Protein AF-A0A816ENM6-F1 (afdb_monomer_lite)

Radius of gyration: 33.36 Å; chains: 1; bounding box: 90×74×80 Å

Organism: NCBI:txid392033

Structure (mmCIF, N/CA/C/O backbone):
data_AF-A0A816ENM6-F1
#
_entry.id   AF-A0A816ENM6-F1
#
loop_
_atom_site.group_PDB
_atom_site.id
_atom_site.type_symbol
_atom_site.label_atom_id
_atom_site.label_alt_id
_atom_site.label_comp_id
_atom_site.label_asym_id
_atom_site.label_entity_id
_atom_site.label_seq_id
_atom_site.pdbx_PDB_ins_code
_atom_site.Cartn_x
_atom_site.Cartn_y
_atom_site.Cartn_z
_atom_site.occupancy
_atom_site.B_iso_or_equiv
_atom_site.auth_seq_id
_atom_site.auth_comp_id
_atom_site.auth_asym_id
_atom_site.auth_atom_id
_atom_site.pdbx_PDB_model_num
ATOM 1 N N . MET A 1 1 ? -3.031 27.375 -3.767 1.00 39.56 1 MET A N 1
ATOM 2 C CA . MET A 1 1 ? -3.177 25.957 -3.351 1.00 39.56 1 MET A CA 1
ATOM 3 C C . MET A 1 1 ? -2.360 25.736 -2.094 1.00 39.56 1 MET A C 1
ATOM 5 O O . MET A 1 1 ? -1.148 25.916 -2.137 1.00 39.56 1 MET A O 1
ATOM 9 N N . ILE A 1 2 ? -3.011 25.360 -0.994 1.00 35.03 2 ILE A N 1
ATOM 10 C CA . ILE A 1 2 ? -2.332 24.943 0.237 1.00 35.03 2 ILE A CA 1
ATOM 11 C C . ILE A 1 2 ? -2.561 23.439 0.374 1.00 35.03 2 ILE A C 1
ATOM 13 O O . ILE A 1 2 ? -3.698 23.006 0.525 1.00 35.03 2 ILE A O 1
ATOM 17 N N . LEU A 1 3 ? -1.487 22.655 0.277 1.00 33.06 3 LEU A N 1
ATOM 18 C CA . LEU A 1 3 ? -1.502 21.239 0.637 1.00 33.06 3 LEU A CA 1
ATOM 19 C C . LEU A 1 3 ? -1.212 21.149 2.131 1.00 33.06 3 LEU A C 1
ATOM 21 O O . LEU A 1 3 ? -0.095 21.438 2.564 1.00 33.06 3 LEU A O 1
ATOM 25 N N . ARG A 1 4 ? -2.219 20.776 2.919 1.00 34.31 4 ARG A N 1
ATOM 26 C CA . ARG A 1 4 ? -2.027 20.456 4.333 1.00 34.31 4 ARG A CA 1
ATOM 27 C C . ARG A 1 4 ? -1.819 18.952 4.465 1.00 34.31 4 ARG A C 1
ATOM 29 O O . ARG A 1 4 ? -2.680 18.181 4.049 1.00 34.31 4 ARG A O 1
ATOM 36 N N . VAL A 1 5 ? -0.671 18.568 5.020 1.00 38.56 5 VAL A N 1
ATOM 37 C CA . VAL A 1 5 ? -0.322 17.177 5.328 1.00 38.56 5 VAL A CA 1
ATOM 38 C C . VAL A 1 5 ? -0.341 17.022 6.842 1.00 38.56 5 VAL A C 1
ATOM 40 O O . VAL A 1 5 ? 0.520 17.576 7.524 1.00 38.56 5 VAL A O 1
ATOM 43 N N . ASP A 1 6 ? -1.317 16.285 7.360 1.00 39.19 6 ASP A N 1
ATOM 44 C CA . ASP A 1 6 ? -1.384 15.941 8.779 1.00 39.19 6 ASP A CA 1
ATOM 45 C C . ASP A 1 6 ? -0.839 14.508 8.953 1.00 39.19 6 ASP A C 1
ATOM 47 O O . ASP A 1 6 ? -1.405 13.544 8.429 1.00 39.19 6 ASP A O 1
ATOM 51 N N . ALA A 1 7 ? 0.295 14.365 9.650 1.00 34.03 7 ALA A N 1
ATOM 52 C CA . ALA A 1 7 ? 0.902 13.076 9.990 1.00 34.03 7 ALA A CA 1
ATOM 53 C C . ALA A 1 7 ? 0.724 12.809 11.491 1.00 34.03 7 ALA A C 1
ATOM 55 O O . ALA A 1 7 ? 1.190 13.587 12.324 1.00 34.03 7 ALA A O 1
ATOM 56 N N . PHE A 1 8 ? 0.059 11.708 11.844 1.00 36.84 8 PHE A N 1
ATOM 57 C CA . PHE A 1 8 ? -0.201 11.348 13.238 1.00 36.84 8 PHE A CA 1
ATOM 58 C C . PHE A 1 8 ? 0.775 10.249 13.698 1.00 36.84 8 PHE A C 1
ATOM 60 O O . PHE A 1 8 ? 0.787 9.145 13.159 1.00 36.84 8 PHE A O 1
ATOM 67 N N . HIS A 1 9 ? 1.566 10.564 14.731 1.00 33.75 9 HIS A N 1
ATOM 68 C CA . HIS A 1 9 ? 2.563 9.725 15.421 1.00 33.75 9 HIS A CA 1
ATOM 69 C C . HIS A 1 9 ? 3.878 9.390 14.684 1.00 33.75 9 HIS A C 1
ATOM 71 O O . HIS A 1 9 ? 3.943 8.557 13.781 1.00 33.75 9 HIS A O 1
ATOM 77 N N . GLU A 1 10 ? 4.972 9.960 15.202 1.00 28.53 10 GLU A N 1
ATOM 78 C CA . GLU A 1 10 ? 6.355 9.723 14.783 1.00 28.53 10 GLU A CA 1
ATOM 79 C C . GLU A 1 10 ? 6.860 8.327 15.179 1.00 28.53 10 GLU A C 1
ATOM 81 O O . GLU A 1 10 ? 6.964 7.978 16.357 1.00 28.53 10 GLU A O 1
ATOM 86 N N . SER A 1 11 ? 7.220 7.510 14.187 1.00 24.97 11 SER A N 1
ATOM 87 C CA . SER A 1 11 ? 8.153 6.384 14.349 1.00 24.97 11 SER A CA 1
ATOM 88 C C . SER A 1 11 ? 8.780 6.023 12.994 1.00 24.97 11 SER A C 1
ATOM 90 O O . SER A 1 11 ? 8.502 4.964 12.438 1.00 24.97 11 SER A O 1
ATOM 92 N N . TYR A 1 12 ? 9.621 6.888 12.419 1.00 32.22 12 TYR A N 1
ATOM 93 C CA . TYR A 1 12 ? 10.371 6.523 11.211 1.00 32.22 12 TYR A CA 1
ATOM 94 C C . TYR A 1 12 ? 11.546 5.614 11.599 1.00 32.22 12 TYR A C 1
ATOM 96 O O . TYR A 1 12 ? 12.524 6.070 12.188 1.00 32.22 12 TYR A O 1
ATOM 104 N N . ARG A 1 13 ? 11.471 4.315 11.290 1.00 23.89 13 ARG A N 1
ATOM 105 C CA . ARG A 1 13 ? 12.637 3.417 11.347 1.00 23.89 13 ARG A CA 1
ATOM 106 C C . ARG A 1 13 ? 13.222 3.268 9.946 1.00 23.89 13 ARG A C 1
ATOM 108 O O . ARG A 1 13 ? 12.792 2.400 9.196 1.00 23.89 13 ARG A O 1
ATOM 115 N N . LEU A 1 14 ? 14.224 4.085 9.613 1.00 22.86 14 LEU A N 1
ATOM 116 C CA . LEU A 1 14 ? 15.148 3.773 8.520 1.00 22.86 14 LEU A CA 1
ATOM 117 C C . LEU A 1 14 ? 16.134 2.706 9.009 1.00 22.86 14 LEU A C 1
ATOM 119 O O . LEU A 1 14 ? 17.060 2.994 9.765 1.00 22.86 14 LEU A O 1
ATOM 123 N N . LEU A 1 15 ? 15.913 1.459 8.600 1.00 22.73 15 LEU A N 1
ATOM 124 C CA . LEU A 1 15 ? 16.866 0.366 8.782 1.00 22.73 15 LEU A CA 1
ATOM 125 C C . LEU A 1 15 ? 17.750 0.281 7.536 1.00 22.73 15 LEU A C 1
ATOM 127 O O . LEU A 1 15 ? 17.350 -0.274 6.519 1.00 22.73 15 LEU A O 1
ATOM 131 N N . PHE A 1 16 ? 18.958 0.835 7.624 1.00 21.61 16 PHE A N 1
ATOM 132 C CA . PHE A 1 16 ? 20.004 0.615 6.629 1.00 21.61 16 PHE A CA 1
ATOM 133 C C . PHE A 1 16 ? 20.672 -0.735 6.905 1.00 21.61 16 PHE A C 1
ATOM 135 O O . PHE A 1 16 ? 21.489 -0.855 7.818 1.00 21.61 16 PHE A O 1
ATOM 142 N N . TYR A 1 17 ? 20.342 -1.758 6.118 1.00 22.11 17 TYR A N 1
ATOM 143 C CA . TYR A 1 17 ? 21.155 -2.971 6.053 1.00 22.11 17 TYR A CA 1
ATOM 144 C C . TYR A 1 17 ? 22.250 -2.767 5.006 1.00 22.11 17 TYR A C 1
ATOM 146 O O . TYR A 1 17 ? 22.048 -3.014 3.825 1.00 22.11 17 TYR A O 1
ATOM 154 N N . ALA A 1 18 ? 23.420 -2.310 5.447 1.00 21.36 18 ALA A N 1
ATOM 155 C CA . ALA A 1 18 ? 24.636 -2.341 4.643 1.00 21.36 18 ALA A CA 1
ATOM 156 C C . ALA A 1 18 ? 25.643 -3.292 5.306 1.00 21.36 18 ALA A C 1
ATOM 158 O O . ALA A 1 18 ? 26.297 -2.905 6.274 1.00 21.36 18 ALA A O 1
ATOM 159 N N . PRO A 1 19 ? 25.798 -4.539 4.831 1.00 22.58 19 PRO A N 1
ATOM 160 C CA . PRO A 1 19 ? 26.977 -5.323 5.146 1.00 22.58 19 PRO A CA 1
ATOM 161 C C . PRO A 1 19 ? 28.100 -4.889 4.197 1.00 22.58 19 PRO A C 1
ATOM 163 O O . PRO A 1 19 ? 28.232 -5.406 3.092 1.00 22.58 19 PRO A O 1
ATOM 166 N N . PHE A 1 20 ? 28.929 -3.933 4.613 1.00 20.72 20 PHE A N 1
ATOM 167 C CA . PHE A 1 20 ? 30.206 -3.701 3.940 1.00 20.72 20 PHE A CA 1
ATOM 168 C C . PHE A 1 20 ? 31.167 -4.835 4.300 1.00 20.72 20 PHE A C 1
ATOM 170 O O . PHE A 1 20 ? 31.621 -4.955 5.435 1.00 20.72 20 PHE A O 1
ATOM 177 N N . TRP A 1 21 ? 31.485 -5.657 3.307 1.00 21.52 21 TRP A N 1
ATOM 178 C CA . TRP A 1 21 ? 32.692 -6.471 3.273 1.00 21.52 21 TRP A CA 1
ATOM 179 C C . TRP A 1 21 ? 33.396 -6.111 1.968 1.00 21.52 21 TRP A C 1
ATOM 181 O O . TRP A 1 21 ? 32.858 -6.337 0.885 1.00 21.52 21 TRP A O 1
ATOM 191 N N . ILE A 1 22 ? 34.577 -5.501 2.065 1.00 21.30 22 ILE A N 1
ATOM 192 C CA . ILE A 1 22 ? 35.458 -5.303 0.913 1.00 21.30 22 ILE A CA 1
ATOM 193 C C . ILE A 1 22 ? 36.041 -6.678 0.595 1.00 21.30 22 ILE A C 1
ATOM 195 O O . ILE A 1 22 ? 36.972 -7.130 1.259 1.00 21.30 22 ILE A O 1
ATOM 199 N N . LEU A 1 23 ? 35.460 -7.369 -0.385 1.00 22.12 23 LEU A N 1
ATOM 200 C CA . LEU A 1 23 ? 36.087 -8.533 -0.996 1.00 22.12 23 LEU A CA 1
ATOM 201 C C . LEU A 1 23 ? 36.862 -8.043 -2.219 1.00 22.12 23 LEU A C 1
ATOM 203 O O . LEU A 1 23 ? 36.270 -7.543 -3.177 1.00 22.12 23 LEU A O 1
ATOM 207 N N . ASN A 1 24 ? 38.187 -8.156 -2.161 1.00 24.75 24 ASN A N 1
ATOM 208 C CA . ASN A 1 24 ? 39.067 -7.927 -3.298 1.00 24.75 24 ASN A CA 1
ATOM 209 C C . ASN A 1 24 ? 38.681 -8.913 -4.419 1.00 24.75 24 ASN A C 1
ATOM 211 O O . ASN A 1 24 ? 38.877 -10.114 -4.269 1.00 24.75 24 ASN A O 1
ATOM 215 N N . ARG A 1 25 ? 38.057 -8.423 -5.497 1.00 27.38 25 ARG A N 1
ATOM 216 C CA . ARG A 1 25 ? 37.593 -9.226 -6.649 1.00 27.38 25 ARG A CA 1
ATOM 217 C C . ARG A 1 25 ? 38.587 -9.214 -7.814 1.00 27.38 25 ARG A C 1
ATOM 219 O O . ARG A 1 25 ? 38.195 -9.272 -8.975 1.00 27.38 25 ARG A O 1
ATOM 226 N N . THR A 1 26 ? 39.875 -9.130 -7.526 1.00 31.67 26 THR A N 1
ATOM 227 C CA . THR A 1 26 ? 40.919 -9.395 -8.512 1.00 31.67 26 THR A CA 1
ATOM 228 C C . THR A 1 26 ? 41.967 -10.263 -7.829 1.00 31.67 26 THR A C 1
ATOM 230 O O . THR A 1 26 ? 42.710 -9.790 -6.976 1.00 31.67 26 THR A O 1
ATOM 233 N N . ASP A 1 27 ? 42.022 -11.553 -8.160 1.00 28.97 27 ASP A N 1
ATOM 234 C CA . ASP A 1 27 ? 43.068 -12.477 -7.694 1.00 28.97 27 ASP A CA 1
ATOM 235 C C . ASP A 1 27 ? 44.434 -12.141 -8.334 1.00 28.97 27 ASP A C 1
ATOM 237 O O . ASP A 1 27 ? 45.072 -12.954 -9.000 1.00 28.97 27 ASP A O 1
ATOM 241 N N . LEU A 1 28 ? 44.906 -10.907 -8.155 1.00 27.08 28 LEU A N 1
ATOM 242 C CA . LEU A 1 28 ? 46.291 -10.523 -8.383 1.00 27.08 28 LEU A CA 1
ATOM 243 C C . LEU A 1 28 ? 47.036 -10.695 -7.061 1.00 27.08 28 LEU A C 1
ATOM 245 O O . LEU A 1 28 ? 46.705 -10.074 -6.050 1.00 27.08 28 LEU A O 1
ATOM 249 N N . LYS A 1 29 ? 48.049 -11.562 -7.065 1.00 26.27 29 LYS A N 1
ATOM 250 C CA . LYS A 1 29 ? 48.908 -11.809 -5.907 1.00 26.27 29 LYS A CA 1
ATOM 251 C C . LYS A 1 29 ? 49.712 -10.535 -5.606 1.00 26.27 29 LYS A C 1
ATOM 253 O O . LYS A 1 29 ? 50.639 -10.204 -6.338 1.00 26.27 29 LYS A O 1
ATOM 258 N N . LEU A 1 30 ? 49.319 -9.812 -4.560 1.00 27.52 30 LEU A N 1
ATOM 259 C CA . LEU A 1 30 ? 50.033 -8.649 -4.030 1.00 27.52 30 LEU A CA 1
ATOM 260 C C . LEU A 1 30 ? 51.097 -9.141 -3.040 1.00 27.52 30 LEU A C 1
ATOM 262 O O . LEU A 1 30 ? 50.759 -9.865 -2.103 1.00 27.52 30 LEU A O 1
ATOM 266 N N . ASP A 1 31 ? 52.361 -8.767 -3.242 1.00 26.61 31 ASP A N 1
ATOM 267 C CA . ASP A 1 31 ? 53.409 -8.955 -2.232 1.00 26.61 31 ASP A CA 1
ATOM 268 C C . ASP A 1 31 ? 53.456 -7.721 -1.323 1.00 26.61 31 ASP A C 1
ATOM 270 O O . ASP A 1 31 ? 53.456 -6.582 -1.793 1.00 26.61 31 ASP A O 1
ATOM 274 N N . PHE A 1 32 ? 53.462 -7.949 -0.009 1.00 31.17 32 PHE A N 1
ATOM 275 C CA . PHE A 1 32 ? 53.389 -6.893 0.999 1.00 31.17 32 PHE A CA 1
ATOM 276 C C . PHE A 1 32 ? 54.724 -6.765 1.731 1.00 31.17 32 PHE A C 1
ATOM 278 O O . PHE A 1 32 ? 55.202 -7.734 2.321 1.00 31.17 32 PHE A O 1
ATOM 285 N N . GLN A 1 33 ? 55.279 -5.553 1.790 1.00 29.84 33 GLN A N 1
ATOM 286 C CA . GLN A 1 33 ? 56.384 -5.241 2.693 1.00 29.84 33 GLN A CA 1
ATOM 287 C C . GLN A 1 33 ? 56.070 -3.962 3.479 1.00 29.84 33 GLN A C 1
ATOM 289 O O . GLN A 1 33 ? 55.702 -2.937 2.908 1.00 29.84 33 GLN A O 1
ATOM 294 N N . ILE A 1 34 ? 56.155 -4.047 4.809 1.00 28.41 34 ILE A N 1
ATOM 295 C CA . ILE A 1 34 ? 55.816 -2.960 5.735 1.00 28.41 34 ILE A CA 1
ATOM 296 C C . ILE A 1 34 ? 57.114 -2.392 6.310 1.00 28.41 34 ILE A C 1
ATOM 298 O O . ILE A 1 34 ? 57.793 -3.074 7.073 1.00 28.41 34 ILE A O 1
ATOM 302 N N . GLU A 1 35 ? 57.411 -1.126 6.018 1.00 29.55 35 GLU A N 1
ATOM 303 C CA . GLU A 1 35 ? 58.415 -0.340 6.744 1.00 29.55 35 GLU A CA 1
ATOM 304 C C . GLU A 1 35 ? 57.841 1.026 7.158 1.00 29.55 35 GLU A C 1
ATOM 306 O O . GLU A 1 35 ? 57.170 1.710 6.386 1.00 29.55 35 GLU A O 1
ATOM 311 N N . ASN A 1 36 ? 58.099 1.423 8.411 1.00 28.97 36 ASN A N 1
ATOM 312 C CA . ASN A 1 36 ? 57.812 2.749 8.978 1.00 28.97 36 ASN A CA 1
ATOM 313 C C . ASN A 1 36 ? 56.406 3.320 8.704 1.00 28.97 36 ASN A C 1
ATOM 315 O O . ASN A 1 36 ? 56.250 4.492 8.357 1.00 28.97 36 ASN A O 1
ATOM 319 N N . ASN A 1 37 ? 55.367 2.510 8.932 1.00 30.48 37 ASN A N 1
ATOM 320 C CA . ASN A 1 37 ? 53.967 2.956 8.959 1.00 30.48 37 ASN A CA 1
ATOM 321 C C . ASN A 1 37 ? 53.466 3.642 7.668 1.00 30.48 37 ASN A C 1
ATOM 323 O O . ASN A 1 37 ? 52.493 4.398 7.699 1.00 30.48 37 ASN A O 1
ATOM 327 N N . ARG A 1 38 ? 54.092 3.362 6.518 1.00 23.59 38 ARG A N 1
ATOM 328 C CA . ARG A 1 38 ? 53.579 3.724 5.191 1.00 23.59 38 ARG A CA 1
ATOM 329 C C . ARG A 1 38 ? 53.536 2.480 4.313 1.00 23.59 38 ARG A C 1
ATOM 331 O O . ARG A 1 38 ? 54.503 1.733 4.241 1.00 23.59 38 ARG A O 1
ATOM 338 N N . MET A 1 39 ? 52.397 2.264 3.663 1.00 27.00 39 MET A N 1
ATOM 339 C CA . MET A 1 39 ? 52.202 1.173 2.712 1.00 27.00 39 MET A CA 1
ATOM 340 C C . MET A 1 39 ? 52.655 1.663 1.332 1.00 27.00 39 MET A C 1
ATOM 342 O O . MET A 1 39 ? 52.053 2.585 0.783 1.00 27.00 39 MET A O 1
ATOM 346 N N . LEU A 1 40 ? 53.738 1.095 0.804 1.00 22.75 40 LEU A N 1
ATOM 347 C CA . LEU A 1 40 ? 54.169 1.311 -0.576 1.00 22.75 40 LEU A CA 1
ATOM 348 C C . LEU A 1 40 ? 53.591 0.185 -1.434 1.00 22.75 40 LEU A C 1
ATOM 350 O O . LEU A 1 40 ? 53.839 -0.988 -1.170 1.00 22.75 40 LEU A O 1
ATOM 354 N N . ILE A 1 41 ? 52.779 0.559 -2.421 1.00 26.02 41 ILE A N 1
ATOM 355 C CA . ILE A 1 41 ? 52.205 -0.360 -3.404 1.00 26.02 41 ILE A CA 1
ATOM 356 C C . ILE A 1 41 ? 53.127 -0.319 -4.616 1.00 26.02 41 ILE A C 1
ATOM 358 O O . ILE A 1 41 ? 53.114 0.665 -5.353 1.00 26.02 41 ILE A O 1
ATOM 362 N N . ASP A 1 42 ? 53.924 -1.366 -4.806 1.00 24.05 42 ASP A N 1
ATOM 363 C CA . ASP A 1 42 ? 54.707 -1.532 -6.028 1.00 24.05 42 ASP A CA 1
ATOM 364 C C . ASP A 1 42 ? 53.902 -2.405 -6.998 1.00 24.05 42 ASP A C 1
ATOM 366 O O . ASP A 1 42 ? 53.756 -3.618 -6.823 1.00 24.05 42 ASP A O 1
ATOM 370 N N . VAL A 1 43 ? 53.293 -1.766 -7.998 1.00 23.73 43 VAL A N 1
ATOM 371 C CA . VAL A 1 43 ? 52.624 -2.469 -9.096 1.00 23.73 43 VAL A CA 1
ATOM 372 C C . VAL A 1 43 ? 53.724 -2.947 -10.032 1.00 23.73 43 VAL A C 1
ATOM 374 O O . VAL A 1 43 ? 54.219 -2.190 -10.862 1.00 23.73 43 VAL A O 1
ATOM 377 N N . ILE A 1 44 ? 54.139 -4.206 -9.884 1.00 26.41 44 ILE A N 1
ATOM 378 C CA . ILE A 1 44 ? 55.085 -4.823 -10.814 1.00 26.41 44 ILE A CA 1
ATOM 379 C C . ILE A 1 44 ? 54.364 -5.013 -12.155 1.00 26.41 44 ILE A C 1
ATOM 381 O O . ILE A 1 44 ? 53.734 -6.043 -12.402 1.00 26.41 44 ILE A O 1
ATOM 385 N N . GLU A 1 45 ? 54.469 -4.028 -13.045 1.00 28.22 45 GLU A N 1
ATOM 386 C CA . GLU A 1 45 ? 54.228 -4.233 -14.470 1.00 28.22 45 GLU A CA 1
ATOM 387 C C . GLU A 1 45 ? 55.297 -5.199 -14.993 1.00 28.22 45 GLU A C 1
ATOM 389 O O . GLU A 1 45 ? 56.431 -4.816 -15.289 1.00 28.22 45 GLU A O 1
ATOM 394 N N . ARG A 1 46 ? 54.958 -6.488 -15.105 1.00 25.98 46 ARG A N 1
ATOM 395 C CA . ARG A 1 46 ? 55.732 -7.371 -15.980 1.00 25.98 46 ARG A CA 1
ATOM 396 C C . ARG A 1 46 ? 55.332 -7.090 -17.428 1.00 25.98 46 ARG A C 1
ATOM 398 O O . ARG A 1 46 ? 54.140 -7.095 -17.733 1.00 25.98 46 ARG A O 1
ATOM 405 N N . PRO A 1 47 ? 56.303 -6.843 -18.319 1.00 33.69 47 PRO A N 1
ATOM 406 C CA . PRO A 1 47 ? 56.011 -6.288 -19.621 1.00 33.69 47 PRO A CA 1
ATOM 407 C C . PRO A 1 47 ? 55.723 -7.390 -20.656 1.00 33.69 47 PRO A C 1
ATOM 409 O O . PRO A 1 47 ? 56.362 -8.440 -20.671 1.00 33.69 47 PRO A O 1
ATOM 412 N N . TYR A 1 48 ? 54.798 -7.049 -21.557 1.00 31.19 48 TYR A N 1
ATOM 413 C CA . TYR A 1 48 ? 54.467 -7.649 -22.856 1.00 31.19 48 TYR A CA 1
ATOM 414 C C . TYR A 1 48 ? 53.635 -8.941 -22.906 1.00 31.19 48 TYR A C 1
ATOM 416 O O . TYR A 1 48 ? 54.128 -10.044 -22.698 1.00 31.19 48 TYR A O 1
ATOM 424 N N . LEU A 1 49 ? 52.429 -8.796 -23.468 1.00 25.05 49 LEU A N 1
ATOM 425 C CA . LEU A 1 49 ? 52.117 -9.426 -24.753 1.00 25.05 49 LEU A CA 1
ATOM 426 C C . LEU A 1 49 ? 51.285 -8.471 -25.621 1.00 25.05 49 LEU A C 1
ATOM 428 O O . LEU A 1 49 ? 50.336 -7.828 -25.181 1.00 25.05 49 LEU A O 1
ATOM 432 N N . ILE A 1 50 ? 51.755 -8.334 -26.853 1.00 27.33 50 ILE A N 1
ATOM 433 C CA . ILE A 1 50 ? 51.306 -7.435 -27.911 1.00 27.33 50 ILE A CA 1
ATOM 434 C C . ILE A 1 50 ? 49.826 -7.695 -28.213 1.00 27.33 50 ILE A C 1
ATOM 436 O O . ILE A 1 50 ? 49.470 -8.792 -28.633 1.00 27.33 50 ILE A O 1
ATOM 440 N N . CYS A 1 51 ? 48.972 -6.684 -28.036 1.00 26.67 51 CYS A N 1
ATOM 441 C CA . CYS A 1 51 ? 47.652 -6.664 -28.661 1.00 26.67 51 CYS A CA 1
ATOM 442 C C . CYS A 1 51 ? 47.852 -6.392 -30.161 1.00 26.67 51 CYS A C 1
ATOM 444 O O . CYS A 1 51 ? 48.319 -5.298 -30.495 1.00 26.67 51 CYS A O 1
ATOM 446 N N . PRO A 1 52 ? 47.526 -7.320 -31.078 1.00 32.75 52 PRO A N 1
ATOM 447 C CA . PRO A 1 52 ? 47.331 -6.930 -32.462 1.00 32.75 52 PRO A CA 1
ATOM 448 C C . PRO A 1 52 ? 46.051 -6.088 -32.491 1.00 32.75 52 PRO A C 1
ATOM 450 O O . PRO A 1 52 ? 45.003 -6.571 -32.089 1.00 32.75 52 PRO A O 1
ATOM 453 N N . GLU A 1 53 ? 46.186 -4.815 -32.864 1.00 33.44 53 GLU A N 1
ATOM 454 C CA . GLU A 1 53 ? 45.119 -3.853 -33.182 1.00 33.44 53 GLU A CA 1
ATOM 455 C C . GLU A 1 53 ? 43.911 -3.791 -32.220 1.00 33.44 53 GLU A C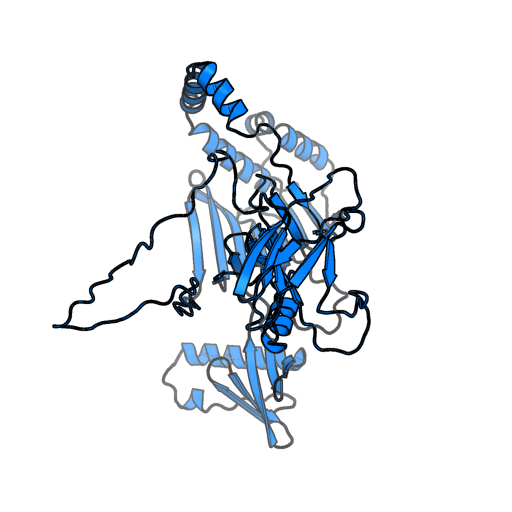 1
ATOM 457 O O . GLU A 1 53 ? 43.058 -4.671 -32.155 1.00 33.44 53 GLU A O 1
ATOM 462 N N . LYS A 1 54 ? 43.759 -2.653 -31.525 1.00 37.03 54 LYS A N 1
ATOM 463 C CA . LYS A 1 54 ? 42.495 -2.280 -30.870 1.00 37.03 54 LYS A CA 1
ATOM 464 C C . LYS A 1 54 ? 41.331 -2.431 -31.862 1.00 37.03 54 LYS A C 1
ATOM 466 O O . LYS A 1 54 ? 41.133 -1.565 -32.713 1.00 37.03 54 LYS A O 1
ATOM 471 N N . ILE A 1 55 ? 40.503 -3.458 -31.685 1.00 45.34 55 ILE A N 1
ATOM 472 C CA . ILE A 1 55 ? 39.123 -3.464 -32.178 1.00 45.34 55 ILE A CA 1
ATOM 473 C C . ILE A 1 55 ? 38.405 -2.382 -31.364 1.00 45.34 55 ILE A C 1
ATOM 475 O O . ILE A 1 55 ? 37.979 -2.618 -30.237 1.00 45.34 55 ILE A O 1
ATOM 479 N N . GLY A 1 56 ? 38.363 -1.156 -31.889 1.00 43.62 56 GLY A N 1
ATOM 480 C CA . GLY A 1 56 ? 38.019 0.064 -31.144 1.00 43.62 56 GLY A CA 1
ATOM 481 C C . GLY A 1 56 ? 36.619 0.126 -30.519 1.00 43.62 56 GLY A C 1
ATOM 482 O O . GLY A 1 56 ? 36.326 1.105 -29.844 1.00 43.62 56 GLY A O 1
ATOM 483 N N . ASN A 1 57 ? 35.784 -0.902 -30.703 1.00 58.59 57 ASN A N 1
ATOM 484 C CA . ASN A 1 57 ? 34.383 -0.925 -30.282 1.00 58.59 57 ASN A CA 1
ATOM 485 C C . ASN A 1 57 ? 33.998 -2.107 -29.371 1.00 58.59 57 ASN A C 1
ATOM 487 O O . ASN A 1 57 ? 32.815 -2.237 -29.079 1.00 58.59 57 ASN A O 1
ATOM 491 N N . TYR A 1 58 ? 34.935 -2.954 -28.924 1.00 57.56 58 TYR A N 1
ATOM 492 C CA . TYR A 1 58 ? 34.588 -4.090 -28.056 1.00 57.56 58 TYR A CA 1
ATOM 493 C C . TYR A 1 58 ? 34.154 -3.620 -26.656 1.00 57.56 58 TYR A C 1
ATOM 495 O O . TYR A 1 58 ? 34.926 -2.970 -25.944 1.00 57.56 58 TYR A O 1
ATOM 503 N N . LYS A 1 59 ? 32.929 -3.962 -26.254 1.00 62.47 59 LYS A N 1
ATOM 504 C CA . LYS A 1 59 ? 32.361 -3.752 -24.916 1.00 62.47 59 LYS A CA 1
ATOM 505 C C . LYS A 1 59 ? 32.281 -5.078 -24.154 1.00 62.47 59 LYS A C 1
ATOM 507 O O . LYS A 1 59 ? 32.215 -6.161 -24.729 1.00 62.47 59 LYS A O 1
ATOM 512 N N . ILE A 1 60 ? 32.271 -4.995 -22.824 1.00 57.25 60 ILE A N 1
ATOM 513 C CA . ILE A 1 60 ? 32.020 -6.160 -21.961 1.00 57.25 60 ILE A CA 1
ATOM 514 C C . ILE A 1 60 ? 30.644 -6.743 -22.330 1.00 57.25 60 ILE A C 1
ATOM 516 O O . ILE A 1 60 ? 29.673 -5.994 -22.430 1.00 57.25 60 ILE A O 1
ATOM 520 N N . GLY A 1 61 ? 30.568 -8.060 -22.555 1.00 61.84 61 GLY A N 1
ATOM 521 C CA . GLY A 1 61 ? 29.361 -8.747 -23.032 1.00 61.84 61 GLY A CA 1
ATOM 522 C C . GLY A 1 61 ? 29.224 -8.875 -24.556 1.00 61.84 61 GLY A C 1
ATOM 523 O O . GLY A 1 61 ? 28.261 -9.487 -25.007 1.00 61.84 61 GLY A O 1
ATOM 524 N N . ASP A 1 62 ? 30.146 -8.332 -25.361 1.00 66.19 62 ASP A N 1
ATOM 525 C CA . ASP A 1 62 ? 30.113 -8.506 -26.826 1.00 66.19 62 ASP A CA 1
ATOM 526 C C . ASP A 1 62 ? 30.481 -9.938 -27.250 1.00 66.19 62 ASP A C 1
ATOM 528 O O . ASP A 1 62 ? 29.990 -10.447 -28.261 1.00 66.19 62 ASP A O 1
ATOM 532 N N . ALA A 1 63 ? 31.339 -10.612 -26.478 1.00 74.31 63 ALA A N 1
ATOM 533 C CA . ALA A 1 63 ? 31.578 -12.036 -26.661 1.00 74.31 63 ALA A CA 1
ATOM 534 C C . ALA A 1 63 ? 30.404 -12.842 -26.079 1.00 74.31 63 ALA A C 1
ATOM 536 O O . ALA A 1 63 ? 30.058 -12.664 -24.907 1.00 74.31 63 ALA A O 1
ATOM 537 N N . PRO A 1 64 ? 29.823 -13.784 -26.844 1.00 70.19 64 PRO A N 1
ATOM 538 C CA . PRO A 1 64 ? 28.643 -14.527 -26.412 1.00 70.19 64 PRO A CA 1
ATOM 539 C C . PRO A 1 64 ? 28.890 -15.391 -25.172 1.00 70.19 64 PRO A C 1
ATOM 541 O O . PRO A 1 64 ? 27.940 -15.709 -24.460 1.00 70.19 64 PRO A O 1
ATOM 544 N N . LEU A 1 65 ? 30.138 -15.788 -24.905 1.00 74.62 65 LEU A N 1
ATOM 545 C CA . LEU A 1 65 ? 30.474 -16.619 -23.757 1.00 74.62 65 LEU A CA 1
ATOM 546 C C . LEU A 1 65 ? 31.866 -16.286 -23.211 1.00 74.62 65 LEU A C 1
ATOM 548 O O . LEU A 1 65 ? 32.823 -16.182 -23.969 1.00 74.62 65 LEU A O 1
ATOM 552 N N . LEU A 1 66 ? 31.994 -16.186 -21.891 1.00 78.88 66 LEU A N 1
ATOM 553 C CA . LEU A 1 66 ? 33.269 -16.194 -21.177 1.00 78.88 66 LEU A CA 1
ATOM 554 C C . LEU A 1 66 ? 33.445 -17.580 -20.556 1.00 78.88 66 LEU A C 1
ATOM 556 O O . LEU A 1 66 ? 32.648 -17.982 -19.711 1.00 78.88 66 LEU A O 1
ATOM 560 N N . ILE A 1 67 ? 34.466 -18.318 -20.980 1.00 79.12 67 ILE A N 1
ATOM 561 C CA . ILE A 1 67 ? 34.782 -19.641 -20.436 1.00 79.12 67 ILE A CA 1
ATOM 562 C C . ILE A 1 67 ? 35.882 -19.463 -19.393 1.00 79.12 67 ILE A C 1
ATOM 564 O O . ILE A 1 67 ? 36.944 -18.931 -19.711 1.00 79.12 67 ILE A O 1
ATOM 568 N N . VAL A 1 68 ? 35.639 -19.904 -18.160 1.00 81.56 68 VAL A N 1
ATOM 569 C CA . VAL A 1 68 ? 36.574 -19.780 -17.033 1.00 81.56 68 VAL A CA 1
ATOM 570 C C . VAL A 1 68 ? 36.903 -21.165 -16.495 1.00 81.56 68 VAL A C 1
ATOM 572 O O . VAL A 1 68 ? 36.008 -21.917 -16.108 1.00 81.56 68 VAL A O 1
ATOM 575 N N . ASN A 1 69 ? 38.191 -21.491 -16.443 1.00 82.94 69 ASN A N 1
ATOM 576 C CA . ASN A 1 69 ? 38.703 -22.719 -15.858 1.00 82.94 69 ASN A CA 1
ATOM 577 C C . ASN A 1 69 ? 39.340 -22.429 -14.494 1.00 82.94 69 ASN A C 1
ATOM 579 O O . ASN A 1 69 ? 40.435 -21.875 -14.442 1.00 82.94 69 ASN A O 1
ATOM 583 N N . LEU A 1 70 ? 38.678 -22.822 -13.402 1.00 80.75 70 LEU A N 1
ATOM 584 C CA . LEU A 1 70 ? 39.227 -22.751 -12.042 1.00 80.75 70 LEU A CA 1
ATOM 585 C C . LEU A 1 70 ? 39.814 -24.081 -11.553 1.00 80.75 70 LEU A C 1
ATOM 587 O O . LEU A 1 70 ? 40.129 -24.199 -10.371 1.00 80.75 70 LEU A O 1
ATOM 591 N N . PHE A 1 71 ? 39.965 -25.091 -12.413 1.00 77.38 71 PHE A N 1
ATOM 592 C CA . PHE A 1 71 ? 40.739 -26.267 -12.028 1.00 77.38 71 PHE A CA 1
ATOM 593 C C . PHE A 1 71 ? 42.203 -25.878 -11.830 1.00 77.38 71 PHE A C 1
ATOM 595 O O . PHE A 1 71 ? 42.769 -25.133 -12.631 1.00 77.38 71 PHE A O 1
ATOM 602 N N . GLU A 1 72 ? 42.823 -26.419 -10.783 1.00 75.81 72 GLU A N 1
ATOM 603 C CA . GLU A 1 72 ? 44.235 -26.163 -10.482 1.00 75.81 72 GLU A CA 1
ATOM 604 C C . GLU A 1 72 ? 45.170 -26.915 -11.439 1.00 75.81 72 GLU A C 1
ATOM 606 O O . GLU A 1 72 ? 46.231 -26.408 -11.794 1.00 75.81 72 GLU A O 1
ATOM 611 N N . ASN A 1 73 ? 44.765 -28.112 -11.883 1.00 77.88 73 ASN A N 1
ATOM 612 C CA . ASN A 1 73 ? 45.635 -29.032 -12.626 1.00 77.88 73 ASN A CA 1
ATOM 613 C C . ASN A 1 73 ? 45.069 -29.495 -13.980 1.00 77.88 73 ASN A C 1
ATOM 615 O O . ASN A 1 73 ? 45.827 -29.988 -14.816 1.00 77.88 73 ASN A O 1
ATOM 619 N N . ASP A 1 74 ? 43.768 -29.327 -14.229 1.00 77.38 74 ASP A N 1
ATOM 620 C CA . ASP A 1 74 ? 43.112 -29.852 -15.430 1.00 77.38 74 ASP A CA 1
ATOM 621 C C . ASP A 1 74 ? 42.955 -28.774 -16.510 1.00 77.38 74 ASP A C 1
ATOM 623 O O . ASP A 1 74 ? 42.462 -27.675 -16.260 1.00 77.38 74 ASP A O 1
ATOM 627 N N . SER A 1 75 ? 43.342 -29.105 -17.745 1.00 79.31 75 SER A N 1
ATOM 628 C CA . SER A 1 75 ? 43.026 -28.287 -18.923 1.00 79.31 75 SER A CA 1
ATOM 629 C C . SER A 1 75 ? 41.697 -28.716 -19.536 1.00 79.31 75 SER A C 1
ATOM 631 O O . SER A 1 75 ? 41.367 -29.904 -19.551 1.00 79.31 75 SER A O 1
ATOM 633 N N . ILE A 1 76 ? 40.963 -27.761 -20.100 1.00 78.06 76 ILE A N 1
ATOM 634 C CA . IL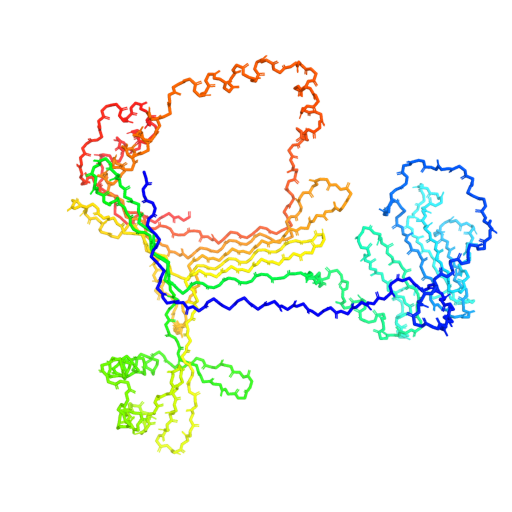E A 1 76 ? 39.629 -27.987 -20.655 1.00 78.06 76 ILE A CA 1
ATOM 635 C C . ILE A 1 76 ? 39.675 -27.870 -22.179 1.00 78.06 76 ILE A C 1
ATOM 637 O O . ILE A 1 76 ? 39.737 -26.757 -22.704 1.00 78.06 76 ILE A O 1
ATOM 641 N N . PRO A 1 77 ? 39.638 -28.993 -22.914 1.00 78.56 77 PRO A N 1
ATOM 642 C CA . PRO A 1 77 ? 39.398 -28.975 -24.348 1.00 78.56 77 PRO A CA 1
ATOM 643 C C . PRO A 1 77 ? 37.938 -28.628 -24.669 1.00 78.56 77 PRO A C 1
ATOM 645 O O . PRO A 1 77 ? 37.009 -29.289 -24.188 1.00 78.56 77 PRO A O 1
ATOM 648 N N . PHE A 1 78 ? 37.745 -27.630 -25.531 1.00 78.62 78 PHE A N 1
ATOM 649 C CA . PHE A 1 78 ? 36.442 -27.184 -26.018 1.00 78.62 78 PHE A CA 1
ATOM 650 C C . PHE A 1 78 ? 36.443 -26.952 -27.539 1.00 78.62 78 PHE A C 1
ATOM 652 O O . PHE A 1 78 ? 37.471 -26.643 -28.143 1.00 78.62 78 PHE A O 1
ATOM 659 N N . ARG A 1 79 ? 35.283 -27.134 -28.183 1.00 77.88 79 ARG A N 1
ATOM 660 C CA . ARG A 1 79 ? 35.094 -26.899 -29.628 1.00 77.88 79 ARG A CA 1
ATOM 661 C C . ARG A 1 79 ? 33.638 -26.664 -30.008 1.00 77.88 79 ARG A C 1
ATOM 663 O O . ARG A 1 79 ? 32.731 -27.112 -29.312 1.00 77.88 79 ARG A O 1
ATOM 670 N N . GLN A 1 80 ? 33.394 -26.052 -31.163 1.00 76.69 80 GLN A N 1
ATOM 671 C CA . GLN A 1 80 ? 32.056 -26.028 -31.762 1.00 76.69 80 GLN A CA 1
ATOM 672 C C . GLN A 1 80 ? 31.713 -27.416 -32.337 1.00 76.69 80 GLN A C 1
ATOM 674 O O . GLN A 1 80 ? 32.567 -28.076 -32.923 1.00 76.69 80 GLN A O 1
ATOM 679 N N . SER A 1 81 ? 30.465 -27.877 -32.186 1.00 65.94 81 SER A N 1
ATOM 680 C CA . SER A 1 81 ? 30.034 -29.264 -32.465 1.00 65.94 81 SER A CA 1
ATOM 681 C C . SER A 1 81 ? 30.461 -29.840 -33.828 1.00 65.94 81 SER A C 1
ATOM 683 O O . SER A 1 81 ? 30.791 -31.027 -33.918 1.00 65.94 81 SER A O 1
ATOM 685 N N . LYS A 1 82 ? 30.515 -29.000 -34.867 1.00 68.31 82 LYS A N 1
ATOM 686 C CA . LYS A 1 82 ? 30.900 -29.375 -36.238 1.00 68.31 82 LYS A CA 1
ATOM 687 C C . LYS A 1 82 ? 32.266 -28.838 -36.685 1.00 68.31 82 LYS A C 1
ATOM 689 O O . LYS A 1 82 ? 32.633 -29.045 -37.837 1.00 68.31 82 LYS A O 1
ATOM 694 N N . ASP A 1 83 ? 33.014 -28.189 -35.795 1.00 71.12 83 ASP A N 1
ATOM 695 C CA . ASP A 1 83 ? 34.396 -27.788 -36.066 1.00 71.12 83 ASP A CA 1
ATOM 696 C C . ASP A 1 83 ? 35.360 -28.923 -35.670 1.00 71.12 83 ASP A C 1
ATOM 698 O O . ASP A 1 83 ? 35.133 -29.679 -34.715 1.00 71.12 83 ASP A O 1
ATOM 702 N N . VAL A 1 84 ? 36.431 -29.048 -36.450 1.00 72.38 84 VAL A N 1
ATOM 703 C CA . VAL A 1 84 ? 37.542 -29.984 -36.239 1.00 72.38 84 VAL A CA 1
ATOM 704 C C . VAL A 1 84 ? 38.544 -29.399 -35.242 1.00 72.38 84 VAL A C 1
ATOM 706 O O . VAL A 1 84 ? 39.224 -30.141 -34.532 1.00 72.38 84 VAL A O 1
ATOM 709 N N . ARG A 1 85 ? 38.629 -28.067 -35.152 1.00 75.62 85 ARG A N 1
ATOM 710 C CA . ARG A 1 85 ? 39.546 -27.385 -34.240 1.00 75.62 85 ARG A CA 1
ATOM 711 C C . ARG A 1 85 ? 39.073 -27.529 -32.801 1.00 75.62 85 ARG A C 1
ATOM 713 O O . ARG A 1 85 ? 37.963 -27.135 -32.459 1.00 75.62 85 ARG A O 1
ATOM 720 N N . THR A 1 86 ? 39.939 -28.104 -31.975 1.00 77.19 86 THR A N 1
ATOM 721 C CA . THR A 1 86 ? 39.759 -28.167 -30.525 1.00 77.19 86 THR A CA 1
ATOM 722 C C . THR A 1 86 ? 40.724 -27.188 -29.890 1.00 77.19 86 THR A C 1
ATOM 724 O O . THR A 1 86 ? 41.934 -27.307 -30.077 1.00 77.19 86 THR A O 1
ATOM 727 N N . GLU A 1 87 ? 40.181 -26.222 -29.165 1.00 78.12 87 GLU A N 1
ATOM 728 C CA . GLU A 1 87 ? 40.959 -25.299 -28.352 1.00 78.12 87 GLU A CA 1
ATOM 729 C C . GLU A 1 87 ? 41.086 -25.867 -26.941 1.00 78.12 87 GLU A C 1
ATOM 731 O O . GLU A 1 87 ? 40.226 -26.615 -26.478 1.00 78.12 87 GLU A O 1
ATOM 736 N N . ILE A 1 88 ? 42.191 -25.558 -26.268 1.00 81.00 88 ILE A N 1
ATOM 737 C CA . ILE A 1 88 ? 42.474 -26.053 -24.921 1.00 81.00 88 ILE A CA 1
ATOM 738 C C . ILE A 1 88 ? 42.629 -24.844 -24.013 1.00 81.00 88 ILE A C 1
ATOM 740 O O . ILE A 1 88 ? 43.536 -24.039 -24.210 1.00 81.00 88 ILE A O 1
ATOM 744 N N . LEU A 1 89 ? 41.757 -24.739 -23.012 1.00 79.00 89 LEU A N 1
ATOM 745 C CA . LEU A 1 89 ? 41.867 -23.744 -21.954 1.00 79.00 89 LEU A CA 1
ATOM 746 C C . LEU A 1 89 ? 42.758 -24.301 -20.830 1.00 79.00 89 LEU A C 1
ATOM 748 O O . LEU A 1 89 ? 42.368 -25.295 -20.207 1.00 79.00 89 LEU A O 1
ATOM 752 N N . PRO A 1 90 ? 43.939 -23.715 -20.556 1.00 80.00 90 PRO A N 1
ATOM 753 C CA . PRO A 1 90 ? 44.813 -24.193 -19.486 1.00 80.00 90 PRO A CA 1
ATOM 754 C C . PRO A 1 90 ? 44.176 -24.033 -18.091 1.00 80.00 90 PRO A C 1
ATOM 756 O O . PRO A 1 90 ? 43.175 -23.321 -17.959 1.00 80.00 90 PRO A O 1
ATOM 759 N N . PRO A 1 91 ? 44.740 -24.664 -17.044 1.00 77.44 91 PRO A N 1
ATOM 760 C CA . PRO A 1 91 ? 44.299 -24.480 -15.660 1.00 77.44 91 PRO A CA 1
ATOM 761 C C . PRO A 1 91 ? 44.381 -23.005 -15.246 1.00 77.44 91 PRO A C 1
ATOM 763 O O . PRO A 1 91 ? 45.267 -22.286 -15.720 1.00 77.44 91 PRO A O 1
ATOM 766 N N . LEU A 1 92 ? 43.469 -22.561 -14.375 1.00 77.69 92 LEU A N 1
ATOM 767 C CA . LEU A 1 92 ? 43.419 -21.196 -13.821 1.00 77.69 92 LEU A CA 1
ATOM 768 C C . LEU A 1 92 ? 43.432 -20.069 -14.877 1.00 77.69 92 LEU A C 1
ATOM 770 O O . LEU A 1 92 ? 43.997 -18.999 -14.656 1.00 77.69 92 LEU A O 1
ATOM 774 N N . ASN A 1 93 ? 42.826 -20.309 -16.042 1.00 81.31 93 ASN A N 1
ATOM 775 C CA . ASN A 1 93 ? 42.747 -19.351 -17.146 1.00 81.31 93 ASN A CA 1
ATOM 776 C C . ASN A 1 93 ? 41.306 -19.140 -17.618 1.00 81.31 93 ASN A C 1
ATOM 778 O O . ASN A 1 93 ? 40.407 -19.933 -17.335 1.00 81.31 93 ASN A O 1
ATOM 782 N N . TYR A 1 94 ? 41.091 -18.069 -18.380 1.00 83.69 94 TYR A N 1
ATOM 783 C CA . TYR A 1 94 ? 39.805 -17.752 -18.992 1.00 83.69 94 TYR A CA 1
ATOM 784 C C . TYR A 1 94 ? 39.964 -17.332 -20.455 1.00 83.69 94 TYR A C 1
ATOM 786 O O . TYR A 1 94 ? 41.035 -16.895 -20.877 1.00 83.69 94 TYR A O 1
ATOM 794 N N . VAL A 1 95 ? 38.886 -17.448 -21.231 1.00 82.50 95 VAL A N 1
ATOM 795 C CA . VAL A 1 95 ? 38.843 -17.006 -22.629 1.00 82.50 95 VAL A CA 1
ATOM 796 C C . VAL A 1 95 ? 37.465 -16.459 -22.996 1.00 82.50 95 VAL A C 1
ATOM 798 O O . VAL A 1 95 ? 36.434 -17.040 -22.652 1.00 82.50 95 VAL A O 1
ATOM 801 N N . TYR A 1 96 ? 37.447 -15.339 -23.720 1.00 80.44 96 TYR A N 1
ATOM 802 C CA . TYR A 1 96 ? 36.244 -14.842 -24.382 1.00 80.44 96 TYR A CA 1
ATOM 803 C C . TYR A 1 96 ? 36.029 -15.636 -25.668 1.00 80.44 96 TYR A C 1
ATOM 805 O O . TYR A 1 96 ? 36.820 -15.551 -26.606 1.00 80.44 96 TYR A O 1
ATOM 813 N N . TYR A 1 97 ? 34.968 -16.432 -25.695 1.00 77.94 97 TYR A N 1
ATOM 814 C CA . TYR A 1 97 ? 34.632 -17.317 -26.795 1.00 77.94 97 TYR A CA 1
ATOM 815 C C . TYR A 1 97 ? 33.573 -16.687 -27.699 1.00 77.94 97 TYR A C 1
ATOM 817 O O . TYR A 1 97 ? 32.537 -16.206 -27.235 1.00 77.94 97 TYR A O 1
ATOM 825 N N . THR A 1 98 ? 33.813 -16.757 -29.008 1.00 79.12 98 THR A N 1
ATOM 826 C CA . THR A 1 98 ? 32.824 -16.479 -30.051 1.00 79.12 98 THR A CA 1
ATOM 827 C C . THR A 1 98 ? 32.730 -17.658 -31.011 1.00 79.12 98 THR A C 1
ATOM 829 O O . THR A 1 98 ? 33.650 -18.470 -31.113 1.00 79.12 98 THR A O 1
ATOM 832 N N . TRP A 1 99 ? 31.601 -17.775 -31.709 1.00 77.00 99 TRP A N 1
ATOM 833 C CA . TRP A 1 99 ? 31.379 -18.868 -32.651 1.00 77.00 99 TRP A CA 1
ATOM 834 C C . TRP A 1 99 ? 32.347 -18.755 -33.820 1.00 77.00 99 TRP A C 1
ATOM 836 O O . TRP A 1 99 ? 32.370 -17.747 -34.525 1.00 77.00 99 TRP A O 1
ATOM 846 N N . ILE A 1 100 ? 33.135 -19.808 -34.009 1.00 73.75 100 ILE A N 1
ATOM 847 C CA . ILE A 1 100 ? 34.203 -19.838 -35.002 1.00 73.75 100 ILE A CA 1
ATOM 848 C C . ILE A 1 100 ? 33.613 -19.897 -36.416 1.00 73.75 100 ILE A C 1
ATOM 850 O O . ILE A 1 100 ? 34.084 -19.198 -37.312 1.00 73.75 100 ILE A O 1
ATOM 854 N N . ASP A 1 101 ? 32.563 -20.703 -36.607 1.00 72.19 101 ASP A N 1
ATOM 855 C CA . ASP A 1 101 ? 31.752 -20.697 -37.823 1.00 72.19 101 ASP A CA 1
ATOM 856 C C . ASP A 1 101 ? 30.321 -20.228 -37.489 1.00 72.19 101 ASP A C 1
ATOM 858 O O . ASP A 1 101 ? 29.566 -20.959 -36.828 1.00 72.19 101 ASP A O 1
ATOM 862 N N . PRO A 1 102 ? 29.917 -19.021 -37.933 1.00 72.38 102 PRO A N 1
ATOM 863 C CA . PRO A 1 102 ? 28.598 -18.469 -37.641 1.00 72.38 102 PRO A CA 1
ATOM 864 C C . PRO A 1 102 ? 27.453 -19.209 -38.351 1.00 72.38 102 PRO A C 1
ATOM 866 O O . PRO A 1 102 ? 26.302 -19.054 -37.943 1.00 72.38 102 PRO A O 1
ATOM 869 N N . LEU A 1 103 ? 27.742 -20.001 -39.392 1.00 71.38 103 LEU A N 1
ATOM 870 C CA . LEU A 1 103 ? 26.746 -20.761 -40.157 1.00 71.38 103 LEU A CA 1
ATOM 871 C C . LEU A 1 103 ? 26.468 -22.144 -39.549 1.00 71.38 103 LEU A C 1
ATOM 873 O O . LEU A 1 103 ? 25.490 -22.799 -39.917 1.00 71.38 103 LEU A O 1
ATOM 877 N N . GLN A 1 104 ? 27.311 -22.606 -38.624 1.00 72.62 104 GLN A N 1
ATOM 878 C CA . GLN A 1 104 ? 27.171 -23.911 -37.982 1.00 72.62 104 GLN A CA 1
ATOM 879 C C . GLN A 1 104 ? 26.347 -23.829 -36.689 1.00 72.62 104 GLN A C 1
ATOM 881 O O . GLN A 1 104 ? 26.200 -22.756 -36.099 1.00 72.62 104 GLN A O 1
ATOM 886 N N . PRO A 1 105 ? 25.819 -24.968 -36.196 1.00 63.25 105 PRO A N 1
ATOM 887 C CA . PRO A 1 105 ? 25.103 -25.011 -34.929 1.00 63.25 105 PRO A CA 1
ATOM 888 C C . PRO A 1 105 ? 25.941 -24.416 -33.796 1.00 63.25 105 PRO A C 1
ATOM 890 O O . PRO A 1 105 ? 27.106 -24.779 -33.602 1.00 63.25 105 PRO A O 1
ATOM 893 N N . LYS A 1 106 ? 25.317 -23.515 -33.037 1.00 70.12 106 LYS A N 1
ATOM 894 C CA . LYS A 1 106 ? 25.881 -22.826 -31.872 1.00 70.12 106 LYS A CA 1
ATOM 895 C C . LYS A 1 106 ? 25.870 -23.749 -30.652 1.00 70.12 106 LYS A C 1
ATOM 897 O O . LYS A 1 106 ? 25.170 -23.511 -29.673 1.00 70.12 106 LYS A O 1
ATOM 902 N N . LEU A 1 107 ? 26.591 -24.860 -30.767 1.00 68.50 107 LEU A N 1
ATOM 903 C CA . LEU A 1 107 ? 26.720 -25.882 -29.734 1.00 68.50 107 LEU A CA 1
ATOM 904 C C . LEU A 1 107 ? 28.189 -26.010 -29.349 1.00 68.50 107 LEU A C 1
ATOM 906 O O . LEU A 1 107 ? 29.011 -26.421 -30.174 1.00 68.50 107 LEU A O 1
ATOM 910 N N . LEU A 1 108 ? 28.499 -25.658 -28.102 1.00 71.25 108 LEU A N 1
ATOM 911 C CA . LEU A 1 108 ? 29.824 -25.819 -27.521 1.00 71.25 108 LEU A CA 1
ATOM 912 C C . LEU A 1 108 ? 29.944 -27.227 -26.931 1.00 71.25 108 LEU A C 1
ATOM 914 O O . LEU A 1 108 ? 29.170 -27.616 -26.060 1.00 71.25 108 LEU A O 1
ATOM 918 N N . LEU A 1 109 ? 30.916 -27.988 -27.417 1.00 71.06 109 LEU A N 1
ATOM 919 C CA . LEU A 1 109 ? 31.309 -29.272 -26.858 1.00 71.06 109 LEU A CA 1
ATOM 920 C C . LEU A 1 109 ? 32.505 -29.057 -25.946 1.00 71.06 109 LEU A C 1
ATOM 922 O O . LEU A 1 109 ? 33.506 -28.481 -26.368 1.00 71.06 109 LEU A O 1
ATOM 926 N N . VAL A 1 110 ? 32.404 -29.561 -24.723 1.00 69.69 110 VAL A N 1
ATOM 927 C CA . VAL A 1 110 ? 33.479 -29.525 -23.735 1.00 69.69 110 VAL A CA 1
ATOM 928 C C . VAL A 1 110 ? 33.756 -30.947 -23.273 1.00 69.69 110 VAL A C 1
ATOM 930 O O . VAL A 1 110 ? 32.827 -31.726 -23.069 1.00 69.69 110 VAL A O 1
ATOM 933 N N . SER A 1 111 ? 35.030 -31.299 -23.131 1.00 65.81 111 SER A N 1
ATOM 934 C CA . SER A 1 111 ? 35.450 -32.620 -22.653 1.00 65.81 111 SER A CA 1
ATOM 935 C C . SER A 1 111 ? 36.412 -32.491 -21.477 1.00 65.81 111 SER A C 1
ATOM 937 O O . SER A 1 111 ? 37.261 -31.608 -21.472 1.00 65.81 111 SER A O 1
ATOM 939 N N . ARG A 1 112 ? 36.294 -33.381 -20.485 1.00 59.75 112 ARG A N 1
ATOM 940 C CA . ARG A 1 112 ? 37.258 -33.529 -19.383 1.00 59.75 112 ARG A CA 1
ATOM 941 C C . ARG A 1 112 ? 37.972 -34.868 -19.570 1.00 59.75 112 ARG A C 1
ATOM 943 O O . ARG A 1 112 ? 37.409 -35.922 -19.288 1.00 59.75 112 ARG A O 1
ATOM 950 N N . GLY A 1 113 ? 39.194 -34.833 -20.100 1.00 51.97 113 GLY A N 1
ATOM 951 C CA . GLY A 1 113 ? 39.965 -36.043 -20.409 1.00 51.97 113 GLY A CA 1
ATOM 952 C C . GLY A 1 113 ? 39.363 -36.915 -21.525 1.00 51.97 113 GLY A C 1
ATOM 953 O O . GLY A 1 113 ? 38.456 -36.509 -22.248 1.00 51.97 113 GLY A O 1
ATOM 954 N N . SER A 1 114 ? 39.883 -38.137 -21.679 1.00 34.84 114 SER A N 1
ATOM 955 C CA . SER A 1 114 ? 39.567 -39.086 -22.766 1.00 34.84 114 SER A CA 1
ATOM 956 C C . SER A 1 114 ? 38.150 -39.686 -22.738 1.00 34.84 114 SER A C 1
ATOM 958 O O . SER A 1 114 ? 37.859 -40.606 -23.502 1.00 34.84 114 SER A O 1
ATOM 960 N N . GLN A 1 115 ? 37.251 -39.177 -21.892 1.00 37.97 115 GLN A N 1
ATOM 961 C CA . GLN A 1 115 ? 35.851 -39.586 -21.861 1.00 37.97 115 GLN A CA 1
ATOM 962 C C . GLN A 1 115 ? 34.959 -38.424 -22.293 1.00 37.97 115 GLN A C 1
ATOM 964 O O . GLN A 1 115 ? 34.683 -37.498 -21.536 1.00 37.97 115 GLN A O 1
ATOM 969 N N . THR A 1 116 ? 34.454 -38.502 -23.521 1.00 34.75 116 THR A N 1
ATOM 970 C CA . THR A 1 116 ? 33.309 -37.713 -23.974 1.00 34.75 116 THR A CA 1
ATOM 971 C C . THR A 1 116 ? 32.059 -38.258 -23.290 1.00 34.75 116 THR A C 1
ATOM 973 O O . THR A 1 116 ? 31.420 -39.178 -23.803 1.00 34.75 116 THR A O 1
ATOM 976 N N . LYS A 1 117 ? 31.736 -37.752 -22.100 1.00 34.09 117 LYS A N 1
ATOM 977 C CA . LYS A 1 117 ? 30.414 -37.951 -21.507 1.00 34.09 117 LYS A CA 1
ATOM 978 C C . LYS A 1 117 ? 29.523 -36.759 -21.839 1.00 34.09 117 LYS A C 1
ATOM 980 O O . LYS A 1 117 ? 29.948 -35.611 -21.782 1.00 34.09 117 LYS A O 1
ATOM 985 N N . ASP A 1 118 ? 28.307 -37.099 -22.235 1.00 33.19 118 ASP A N 1
ATOM 986 C CA . ASP A 1 118 ? 27.190 -36.216 -22.557 1.00 33.19 118 ASP A CA 1
ATOM 987 C C . ASP A 1 118 ? 26.975 -35.169 -21.437 1.00 33.19 118 ASP A C 1
ATOM 989 O O . ASP A 1 118 ? 26.897 -35.565 -20.269 1.00 33.19 118 ASP A O 1
ATOM 993 N N . PRO A 1 119 ? 26.854 -33.857 -21.729 1.00 36.78 119 PRO A N 1
ATOM 994 C CA . PRO A 1 119 ? 26.705 -32.814 -20.705 1.00 36.78 119 PRO A CA 1
ATOM 995 C C . PRO A 1 119 ? 25.363 -32.849 -19.946 1.00 36.78 119 PRO A C 1
ATOM 997 O O . PRO A 1 119 ? 25.113 -31.985 -19.113 1.00 36.78 119 PRO A O 1
ATOM 1000 N N . LEU A 1 120 ? 24.495 -33.838 -20.196 1.00 38.12 120 LEU A N 1
ATOM 1001 C CA . LEU A 1 120 ? 23.227 -34.033 -19.478 1.00 38.12 120 LEU A CA 1
ATOM 1002 C C . LEU A 1 120 ? 23.061 -35.434 -18.838 1.00 38.12 120 LEU A C 1
ATOM 1004 O O . LEU A 1 120 ? 21.942 -35.880 -18.581 1.00 38.12 120 LEU A O 1
ATOM 1008 N N . GLY A 1 121 ? 24.154 -36.143 -18.537 1.00 29.92 121 GLY A N 1
ATOM 1009 C CA . GLY A 1 121 ? 24.109 -37.516 -18.008 1.00 29.92 121 GLY A CA 1
ATOM 1010 C C . GLY A 1 121 ? 24.558 -37.693 -16.550 1.00 29.92 121 GLY A C 1
ATOM 1011 O O . GLY A 1 121 ? 25.749 -37.803 -16.303 1.00 29.92 121 GLY A O 1
ATOM 1012 N N . LYS A 1 122 ? 23.575 -37.783 -15.640 1.00 35.75 122 LYS A N 1
ATOM 1013 C CA . LYS A 1 122 ? 23.499 -38.421 -14.294 1.00 35.75 122 LYS A CA 1
ATOM 1014 C C . LYS A 1 122 ? 24.776 -38.784 -13.490 1.00 35.75 122 LYS A C 1
ATOM 1016 O O . LYS A 1 122 ? 25.661 -39.483 -13.965 1.00 35.75 122 LYS A O 1
ATOM 1021 N N . GLU A 1 123 ? 24.685 -38.470 -12.187 1.00 38.75 123 GLU A N 1
ATOM 1022 C CA . GLU A 1 123 ? 25.484 -38.952 -11.036 1.00 38.75 123 GLU A CA 1
ATOM 1023 C C . GLU A 1 123 ? 26.999 -38.691 -11.093 1.00 38.75 123 GLU A C 1
ATOM 1025 O O . GLU A 1 123 ? 27.833 -39.589 -11.177 1.00 38.75 123 GLU A O 1
ATOM 1030 N N . GLY 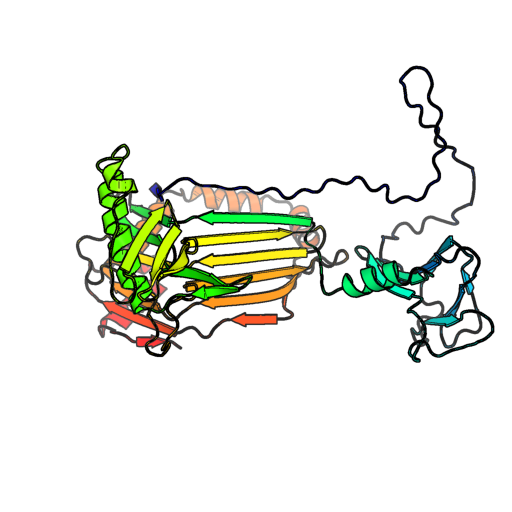A 1 124 ? 27.340 -37.413 -10.964 1.00 43.34 124 GLY A N 1
ATOM 1031 C CA . GLY A 1 124 ? 28.641 -36.893 -10.552 1.00 43.34 124 GLY A CA 1
ATOM 1032 C C . GLY A 1 124 ? 28.444 -35.423 -10.190 1.00 43.34 124 GLY A C 1
ATOM 1033 O O . GLY A 1 124 ? 27.598 -34.776 -10.810 1.00 43.34 124 GLY A O 1
ATOM 1034 N N . ASP A 1 125 ? 29.128 -34.921 -9.157 1.00 47.41 125 ASP A N 1
ATOM 1035 C CA . ASP A 1 125 ? 29.021 -33.521 -8.717 1.00 47.41 125 ASP A CA 1
ATOM 1036 C C . ASP A 1 125 ? 29.055 -32.560 -9.920 1.00 47.41 125 ASP A C 1
ATOM 1038 O O . ASP A 1 125 ? 29.878 -32.755 -10.821 1.00 47.41 125 ASP A O 1
ATOM 1042 N N . PRO A 1 126 ? 28.166 -31.549 -9.994 1.00 52.78 126 PRO A N 1
ATOM 1043 C CA . PRO A 1 126 ? 28.181 -30.608 -11.102 1.00 52.78 126 PRO A CA 1
ATOM 1044 C C . PRO A 1 126 ? 29.521 -29.874 -11.072 1.00 52.78 126 PRO A C 1
ATOM 1046 O O . PRO A 1 126 ? 29.802 -29.145 -10.131 1.00 52.78 126 PRO A O 1
ATOM 1049 N N . VAL A 1 127 ? 30.356 -30.106 -12.085 1.00 66.94 127 VAL A N 1
ATOM 1050 C CA . VAL A 1 127 ? 31.716 -29.543 -12.190 1.00 66.94 127 VAL A CA 1
ATOM 1051 C C . VAL A 1 127 ? 31.730 -28.221 -12.972 1.00 66.94 127 VAL A C 1
ATOM 1053 O O . VAL A 1 127 ? 32.782 -27.653 -13.268 1.00 66.94 127 VAL A O 1
ATOM 1056 N N . TYR A 1 128 ? 30.549 -27.733 -13.354 1.00 70.50 128 TYR A N 1
ATOM 1057 C CA . TYR A 1 128 ? 30.393 -26.462 -14.036 1.00 70.50 128 TYR A CA 1
ATOM 1058 C C . TYR A 1 128 ? 29.137 -25.709 -13.589 1.00 70.50 128 TYR A C 1
ATOM 1060 O O . TYR A 1 128 ? 28.146 -26.309 -13.173 1.00 70.50 128 TYR A O 1
ATOM 1068 N N . ALA A 1 129 ? 29.172 -24.385 -13.721 1.00 70.44 129 ALA A N 1
ATOM 1069 C CA . ALA A 1 129 ? 28.039 -23.489 -13.527 1.00 70.44 129 ALA A CA 1
ATOM 1070 C C . ALA A 1 129 ? 27.922 -22.530 -14.717 1.00 70.44 129 ALA A C 1
ATOM 1072 O O . ALA A 1 129 ? 28.930 -22.051 -15.235 1.00 70.44 129 ALA A O 1
ATOM 1073 N N . VAL A 1 130 ? 26.690 -22.225 -15.125 1.00 70.50 130 VAL A N 1
ATOM 1074 C CA . VAL A 1 130 ? 26.405 -21.169 -16.105 1.00 70.50 130 VAL A CA 1
ATOM 1075 C C . VAL A 1 130 ? 25.616 -20.069 -15.413 1.00 70.50 130 VAL A C 1
ATOM 1077 O O . VAL A 1 130 ? 24.571 -20.328 -14.810 1.00 70.50 130 VAL A O 1
ATOM 1080 N N . PHE A 1 131 ? 26.123 -18.845 -15.478 1.00 65.62 131 PHE A N 1
ATOM 1081 C CA . PHE A 1 131 ? 25.487 -17.680 -14.871 1.00 65.62 131 PHE A CA 1
ATOM 1082 C C . PHE A 1 131 ? 25.811 -16.406 -15.653 1.00 65.62 131 PHE A C 1
ATOM 1084 O O . PHE A 1 131 ? 26.650 -16.405 -16.553 1.00 65.62 131 PHE A O 1
ATOM 1091 N N . LEU A 1 132 ? 25.112 -15.326 -15.317 1.00 62.03 132 LEU A N 1
ATOM 1092 C CA . LEU A 1 132 ? 25.372 -13.992 -15.847 1.00 62.03 132 LEU A CA 1
ATOM 1093 C C . LEU A 1 132 ? 26.175 -13.191 -14.819 1.00 62.03 132 LEU A C 1
ATOM 1095 O O . LEU A 1 132 ? 25.744 -13.066 -13.673 1.00 62.03 132 LEU A O 1
ATOM 1099 N N . ASP A 1 133 ? 27.319 -12.647 -15.230 1.00 63.41 133 ASP A N 1
ATOM 1100 C CA . ASP A 1 133 ? 28.059 -11.629 -14.478 1.00 63.41 133 ASP A CA 1
ATOM 1101 C C . ASP A 1 133 ? 27.898 -10.280 -15.193 1.00 63.41 133 ASP A C 1
ATOM 1103 O O . ASP A 1 133 ? 28.511 -10.014 -16.233 1.00 63.41 133 ASP A O 1
ATOM 1107 N N . GLY A 1 134 ? 26.963 -9.461 -14.705 1.00 65.06 134 GLY A N 1
ATOM 1108 C CA . GLY A 1 134 ? 26.487 -8.280 -15.426 1.00 65.06 134 GLY A CA 1
ATOM 1109 C C . GLY A 1 134 ? 25.834 -8.661 -16.761 1.00 65.06 134 GLY A C 1
ATOM 1110 O O . GLY A 1 134 ? 24.769 -9.272 -16.780 1.00 65.06 134 GLY A O 1
ATOM 1111 N N . VAL A 1 135 ? 26.473 -8.295 -17.877 1.00 60.62 135 VAL A N 1
ATOM 1112 C CA . VAL A 1 135 ? 26.039 -8.639 -19.251 1.00 60.62 135 VAL A CA 1
ATOM 1113 C C . VAL A 1 135 ? 26.777 -9.826 -19.857 1.00 60.62 135 VAL A C 1
ATOM 1115 O O . VAL A 1 135 ? 26.425 -10.279 -20.943 1.00 60.62 135 VAL A O 1
ATOM 1118 N N . GLN A 1 136 ? 27.817 -10.326 -19.193 1.00 69.56 136 GLN A N 1
ATOM 1119 C CA . GLN A 1 136 ? 28.621 -11.415 -19.722 1.00 69.56 136 GLN A CA 1
ATOM 1120 C C . GLN A 1 136 ? 28.029 -12.751 -19.275 1.00 69.56 136 GLN A C 1
ATOM 1122 O O . GLN A 1 136 ? 27.897 -13.018 -18.082 1.00 69.56 136 GLN A O 1
ATOM 1127 N N . THR A 1 137 ? 27.713 -13.626 -20.230 1.00 73.44 137 THR A N 1
ATOM 1128 C CA . THR A 1 137 ? 27.412 -15.028 -19.907 1.00 73.44 137 THR A CA 1
ATOM 1129 C C . THR A 1 137 ? 28.720 -15.734 -19.577 1.00 73.44 137 THR A C 1
ATOM 1131 O O . THR A 1 137 ? 29.639 -15.724 -20.401 1.00 73.44 137 THR A O 1
ATOM 1134 N N . VAL A 1 138 ? 28.808 -16.326 -18.386 1.00 73.44 138 VAL A N 1
ATOM 1135 C CA . VAL A 1 138 ? 29.996 -17.013 -17.869 1.00 73.44 138 VAL A CA 1
ATOM 1136 C C . VAL A 1 138 ? 29.710 -18.506 -17.738 1.00 73.44 138 VAL A C 1
ATOM 1138 O O . VAL A 1 138 ? 28.757 -18.912 -17.072 1.00 73.44 138 VAL A O 1
ATOM 1141 N N . LEU A 1 139 ? 30.553 -19.326 -18.366 1.00 77.88 139 LEU A N 1
ATOM 1142 C CA . LEU A 1 139 ? 30.640 -20.768 -18.149 1.00 77.88 139 LEU A CA 1
ATOM 1143 C C . LEU A 1 139 ? 31.861 -21.038 -17.270 1.00 77.88 139 LEU A C 1
ATOM 1145 O O . LEU A 1 139 ? 33.001 -20.919 -17.717 1.00 77.88 139 LEU A O 1
ATOM 1149 N N . LEU A 1 140 ? 31.604 -21.387 -16.016 1.00 78.19 140 LEU A N 1
ATOM 1150 C CA . LEU A 1 140 ? 32.619 -21.618 -15.000 1.00 78.19 140 LEU A CA 1
ATOM 1151 C C . LEU A 1 140 ? 32.818 -23.109 -14.775 1.00 78.19 140 LEU A C 1
ATOM 1153 O O . LEU A 1 140 ? 31.842 -23.812 -14.534 1.00 78.19 140 LEU A O 1
ATOM 1157 N N . PHE A 1 141 ? 34.066 -23.562 -14.763 1.00 79.75 141 PHE A N 1
ATOM 1158 C CA . PHE A 1 141 ? 34.455 -24.908 -14.352 1.00 79.75 141 PHE A CA 1
ATOM 1159 C C . PHE A 1 141 ? 35.214 -24.862 -13.028 1.00 79.75 141 PHE A C 1
ATOM 1161 O O . PHE A 1 141 ? 36.144 -24.070 -12.893 1.00 79.75 141 PHE A O 1
ATOM 1168 N N . CYS A 1 142 ? 34.814 -25.677 -12.050 1.00 78.69 142 CYS A N 1
ATOM 1169 C CA . CYS A 1 142 ? 35.404 -25.680 -10.708 1.00 78.69 142 CYS A CA 1
ATOM 1170 C C . CYS A 1 142 ? 35.202 -27.040 -10.018 1.00 78.69 142 CYS A C 1
ATOM 1172 O O . CYS A 1 142 ? 34.177 -27.686 -10.222 1.00 78.69 142 CYS A O 1
ATOM 1174 N N . ASP A 1 143 ? 36.155 -27.467 -9.183 1.00 75.88 143 ASP A N 1
ATOM 1175 C CA . ASP A 1 143 ? 36.021 -28.690 -8.372 1.00 75.88 143 ASP A CA 1
ATOM 1176 C C . ASP A 1 143 ? 35.219 -28.454 -7.068 1.00 75.88 143 ASP A C 1
ATOM 1178 O O . ASP A 1 143 ? 34.807 -29.409 -6.407 1.00 75.88 143 ASP A O 1
ATOM 1182 N N . ASP A 1 144 ? 34.951 -27.196 -6.687 1.00 76.31 144 ASP A N 1
ATOM 1183 C CA . ASP A 1 144 ? 34.153 -26.872 -5.499 1.00 76.31 144 ASP A CA 1
ATOM 1184 C C . ASP A 1 144 ? 32.641 -26.983 -5.780 1.00 76.31 144 ASP A C 1
ATOM 1186 O O . ASP A 1 144 ? 31.973 -26.037 -6.217 1.00 76.31 144 ASP A O 1
ATOM 1190 N N . SER A 1 145 ? 32.082 -28.154 -5.456 1.00 71.44 145 SER A N 1
ATOM 1191 C CA . SER A 1 145 ? 30.642 -28.443 -5.547 1.00 71.44 145 SER A CA 1
ATOM 1192 C C . SER A 1 145 ? 29.786 -27.445 -4.743 1.00 71.44 145 SER A C 1
ATOM 1194 O O . SER A 1 145 ? 28.678 -27.107 -5.165 1.00 71.44 145 SER A O 1
ATOM 1196 N N . LYS A 1 146 ? 30.284 -26.876 -3.629 1.00 70.50 146 LYS A N 1
ATOM 1197 C CA . LYS A 1 146 ? 29.528 -25.876 -2.846 1.00 70.50 146 LYS A CA 1
ATOM 1198 C C . LYS A 1 146 ? 29.442 -24.541 -3.570 1.00 70.50 146 LYS A C 1
ATOM 1200 O O . LYS A 1 146 ? 28.388 -23.901 -3.535 1.00 70.50 146 LYS A O 1
ATOM 1205 N N . LEU A 1 147 ? 30.523 -24.116 -4.217 1.00 73.06 147 LEU A N 1
ATOM 1206 C CA . LEU A 1 147 ? 30.555 -22.892 -5.015 1.00 73.06 147 LEU A CA 1
ATOM 1207 C C . LEU A 1 147 ? 29.602 -23.009 -6.208 1.00 73.06 147 LEU A C 1
ATOM 1209 O O . LEU A 1 147 ? 28.787 -22.115 -6.428 1.00 73.06 147 LEU A O 1
ATOM 1213 N N . ILE A 1 148 ? 29.618 -24.145 -6.908 1.00 69.44 148 ILE A N 1
ATOM 1214 C CA . ILE A 1 148 ? 28.730 -24.401 -8.050 1.00 69.44 148 ILE A CA 1
ATOM 1215 C C . ILE A 1 148 ? 27.265 -24.457 -7.620 1.00 69.44 148 ILE A C 1
ATOM 1217 O O . ILE A 1 148 ? 26.426 -23.819 -8.251 1.00 69.44 148 ILE A O 1
ATOM 1221 N N . GLN A 1 149 ? 26.946 -25.133 -6.514 1.00 67.12 149 GLN A N 1
ATOM 1222 C CA . GLN A 1 149 ? 25.590 -25.129 -5.959 1.00 67.12 149 GLN A CA 1
ATOM 1223 C C . GLN A 1 149 ? 25.156 -23.723 -5.528 1.00 67.12 149 GLN A C 1
ATOM 1225 O O . GLN A 1 149 ? 24.027 -23.320 -5.790 1.00 67.12 149 GLN A O 1
ATOM 1230 N N . THR A 1 150 ? 26.054 -22.945 -4.920 1.00 64.69 150 THR A N 1
ATOM 1231 C CA . THR A 1 150 ? 25.770 -21.560 -4.521 1.00 64.69 150 THR A CA 1
ATOM 1232 C C . THR A 1 150 ? 25.472 -20.685 -5.735 1.00 64.69 150 THR A C 1
ATOM 1234 O O . THR A 1 150 ? 24.533 -19.898 -5.692 1.00 64.69 150 THR A O 1
ATOM 1237 N N . ILE A 1 151 ? 26.226 -20.831 -6.825 1.00 64.31 151 ILE A N 1
ATOM 1238 C CA . ILE A 1 151 ? 25.994 -20.100 -8.076 1.00 64.31 151 ILE A CA 1
ATOM 1239 C C . ILE A 1 151 ? 24.718 -20.590 -8.768 1.00 64.31 151 ILE A C 1
ATOM 1241 O O . ILE A 1 151 ? 23.937 -19.767 -9.227 1.00 64.31 151 ILE A O 1
ATOM 1245 N N . ALA A 1 152 ? 24.450 -21.896 -8.802 1.00 60.81 152 ALA A N 1
ATOM 1246 C CA . ALA A 1 152 ? 23.240 -22.459 -9.404 1.00 60.81 152 ALA A CA 1
ATOM 1247 C C . ALA A 1 152 ? 21.961 -22.022 -8.672 1.00 60.81 152 ALA A C 1
ATOM 1249 O O . ALA A 1 152 ? 20.952 -21.749 -9.313 1.00 60.81 152 ALA A O 1
ATOM 1250 N N . VAL A 1 153 ? 22.014 -21.914 -7.339 1.00 55.97 153 VAL A N 1
ATOM 1251 C CA . VAL A 1 153 ? 20.917 -21.380 -6.516 1.00 55.97 153 VAL A CA 1
ATOM 1252 C C . VAL A 1 153 ? 20.787 -19.859 -6.664 1.00 55.97 153 VAL A C 1
ATOM 1254 O O . VAL A 1 153 ? 19.675 -19.344 -6.579 1.00 55.97 153 VAL A O 1
ATOM 1257 N N . LYS A 1 154 ? 21.898 -19.142 -6.889 1.00 53.28 154 LYS A N 1
ATOM 1258 C CA . LYS A 1 154 ? 21.916 -17.675 -7.046 1.00 53.28 154 LYS A CA 1
ATOM 1259 C C . LYS A 1 154 ? 21.639 -17.178 -8.472 1.00 53.28 154 LYS A C 1
ATOM 1261 O O . LYS A 1 154 ? 21.279 -16.020 -8.651 1.00 53.28 154 LYS A O 1
ATOM 1266 N N . SER A 1 155 ? 21.806 -18.027 -9.479 1.00 43.47 155 SER A N 1
ATOM 1267 C CA . SER A 1 155 ? 21.505 -17.758 -10.891 1.00 43.47 155 SER A CA 1
ATOM 1268 C C . SER A 1 155 ? 19.991 -17.868 -11.144 1.00 43.47 155 SER A C 1
ATOM 1270 O O . SER A 1 155 ? 19.264 -18.502 -10.378 1.00 43.47 155 SER A O 1
ATOM 1272 N N . PRO A 1 156 ? 19.480 -17.404 -12.290 1.00 43.53 156 PRO A N 1
ATOM 1273 C CA . PRO A 1 156 ? 18.823 -16.119 -12.593 1.00 43.53 156 PRO A CA 1
ATOM 1274 C C . PRO A 1 156 ? 17.532 -15.803 -11.794 1.00 43.53 156 PRO A C 1
ATOM 1276 O O . PRO A 1 156 ? 16.795 -14.881 -12.146 1.00 43.53 156 PRO A O 1
ATOM 1279 N N . LEU A 1 157 ? 17.200 -16.590 -10.764 1.00 39.59 157 LEU A N 1
ATOM 1280 C CA . LEU A 1 157 ? 15.951 -16.478 -9.996 1.00 39.59 157 LEU A CA 1
ATOM 1281 C C . LEU A 1 157 ? 16.086 -15.661 -8.707 1.00 39.59 157 LEU A C 1
ATOM 1283 O O . LEU A 1 157 ? 15.071 -15.226 -8.165 1.00 39.59 157 LEU A O 1
ATOM 1287 N N . SER A 1 158 ? 17.305 -15.429 -8.219 1.00 47.34 158 SER A N 1
ATOM 1288 C CA . SER A 1 158 ? 17.552 -14.547 -7.079 1.00 47.34 158 SER A CA 1
ATOM 1289 C C . SER A 1 158 ? 18.466 -13.404 -7.502 1.00 47.34 158 SER A C 1
ATOM 1291 O O . SER A 1 158 ? 19.645 -13.364 -7.154 1.00 47.34 158 SER A O 1
ATOM 1293 N N . ASP A 1 159 ? 17.918 -12.468 -8.268 1.00 54.72 159 ASP A N 1
ATOM 1294 C CA . ASP A 1 159 ? 18.516 -11.145 -8.398 1.00 54.72 159 ASP A CA 1
ATOM 1295 C C . ASP A 1 159 ? 18.530 -10.520 -6.989 1.00 54.72 159 ASP A C 1
ATOM 1297 O O . ASP A 1 159 ? 17.528 -9.978 -6.518 1.00 54.72 159 ASP A O 1
ATOM 1301 N N . SER A 1 160 ? 19.634 -10.674 -6.253 1.00 57.31 160 SER A N 1
ATOM 1302 C CA . SER A 1 160 ? 19.800 -9.993 -4.973 1.00 57.31 160 SER A CA 1
ATOM 1303 C C . SER A 1 160 ? 19.851 -8.498 -5.255 1.00 57.31 160 SER A C 1
ATOM 1305 O O . SER A 1 160 ? 20.732 -8.035 -5.978 1.00 57.31 160 SER A O 1
ATOM 1307 N N . MET A 1 161 ? 18.890 -7.757 -4.717 1.00 70.12 161 MET A N 1
ATOM 1308 C CA . MET A 1 161 ? 18.900 -6.301 -4.786 1.00 70.12 161 MET A CA 1
ATOM 1309 C C . MET A 1 161 ? 20.038 -5.780 -3.908 1.00 70.12 161 MET A C 1
ATOM 1311 O O . MET A 1 161 ? 20.180 -6.219 -2.766 1.00 70.12 161 MET A O 1
ATOM 1315 N N . ASP A 1 162 ? 20.854 -4.873 -4.445 1.00 74.44 162 ASP A N 1
ATOM 1316 C CA . ASP A 1 162 ? 22.024 -4.334 -3.740 1.00 74.44 162 ASP A CA 1
ATOM 1317 C C . ASP A 1 162 ? 21.594 -3.429 -2.578 1.00 74.44 162 ASP A C 1
ATOM 1319 O O . ASP A 1 162 ? 22.254 -3.364 -1.541 1.00 74.44 162 ASP A O 1
ATOM 1323 N N . GLN A 1 163 ? 20.484 -2.709 -2.764 1.00 77.69 163 GLN A N 1
ATOM 1324 C CA . GLN A 1 163 ? 19.937 -1.760 -1.803 1.00 77.69 163 GLN A CA 1
ATOM 1325 C C . GLN A 1 163 ? 18.421 -1.9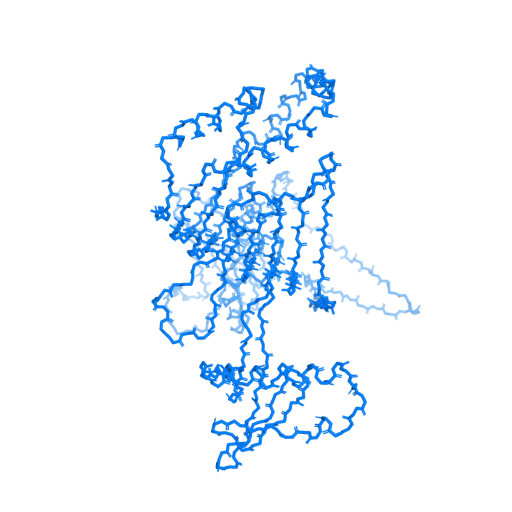12 -1.691 1.00 77.69 163 GLN A C 1
ATOM 1327 O O . GLN A 1 163 ? 17.742 -2.247 -2.662 1.00 77.69 163 GLN A O 1
ATOM 1332 N N . GLN A 1 164 ? 17.898 -1.633 -0.497 1.00 83.75 164 GLN A N 1
ATOM 1333 C CA . GLN A 1 164 ? 16.476 -1.697 -0.172 1.00 83.75 164 GLN A CA 1
ATOM 1334 C C . GLN A 1 164 ? 16.108 -0.532 0.746 1.00 83.75 164 GLN A C 1
ATOM 1336 O O . GLN A 1 164 ? 16.749 -0.301 1.772 1.00 83.75 164 GLN A O 1
ATOM 1341 N N . ILE A 1 165 ? 15.068 0.202 0.367 1.00 84.06 165 ILE A N 1
ATOM 1342 C CA . ILE A 1 165 ? 14.496 1.322 1.108 1.00 84.06 165 ILE A CA 1
ATOM 1343 C C . ILE A 1 165 ? 13.063 0.945 1.452 1.00 84.06 165 ILE A C 1
ATOM 1345 O O . ILE A 1 165 ? 12.266 0.673 0.559 1.00 84.06 165 ILE A O 1
ATOM 1349 N N . GLN A 1 166 ? 12.725 0.966 2.739 1.00 84.19 166 GLN A N 1
ATOM 1350 C CA . GLN A 1 166 ? 11.369 0.713 3.213 1.00 84.19 166 GLN A CA 1
ATOM 1351 C C . GLN A 1 166 ? 10.842 1.934 3.968 1.00 84.19 166 GLN A C 1
ATOM 1353 O O . GLN A 1 166 ? 11.492 2.449 4.877 1.00 84.19 166 GLN A O 1
ATOM 1358 N N . ILE A 1 167 ? 9.642 2.372 3.604 1.00 85.50 167 ILE A N 1
ATOM 1359 C CA . ILE A 1 167 ? 8.920 3.486 4.210 1.00 85.50 167 ILE A CA 1
ATOM 1360 C C . ILE A 1 167 ? 7.556 2.959 4.649 1.00 85.50 167 ILE A C 1
ATOM 1362 O O . ILE A 1 167 ? 6.808 2.418 3.841 1.00 85.50 167 ILE A O 1
ATOM 1366 N N . GLY A 1 168 ? 7.237 3.111 5.931 1.00 84.94 168 GLY A N 1
ATOM 1367 C CA . GLY A 1 168 ? 5.926 2.796 6.494 1.00 84.94 168 GLY A CA 1
ATOM 1368 C C . GLY A 1 168 ? 5.366 4.029 7.185 1.00 84.94 168 GLY A C 1
ATOM 1369 O O . GLY A 1 168 ? 6.035 4.609 8.041 1.00 84.94 168 GLY A O 1
ATOM 1370 N N . ILE A 1 169 ? 4.168 4.449 6.792 1.00 83.44 169 ILE A N 1
ATOM 1371 C CA . ILE A 1 169 ? 3.467 5.590 7.374 1.00 83.44 169 ILE A CA 1
ATOM 1372 C C . ILE A 1 169 ? 2.113 5.109 7.877 1.00 83.44 169 ILE A C 1
ATOM 1374 O O . ILE A 1 169 ? 1.289 4.623 7.102 1.00 83.44 169 ILE A O 1
ATOM 1378 N N . LYS A 1 170 ? 1.900 5.238 9.191 1.00 82.19 170 LYS A N 1
ATOM 1379 C CA . LYS A 1 170 ? 0.714 4.723 9.882 1.00 82.19 170 LYS A CA 1
ATOM 1380 C C . LYS A 1 170 ? -0.566 5.336 9.335 1.00 82.19 170 LYS A C 1
ATOM 1382 O O . LYS A 1 170 ? -1.432 4.593 8.893 1.00 82.19 170 LYS A O 1
ATOM 1387 N N . ASP A 1 171 ? -0.653 6.660 9.352 1.00 82.69 171 ASP A N 1
ATOM 1388 C CA . ASP A 1 171 ? -1.839 7.407 8.949 1.00 82.69 171 ASP A CA 1
ATOM 1389 C C . ASP A 1 171 ? -1.396 8.726 8.271 1.00 82.69 171 ASP A C 1
ATOM 1391 O O . ASP A 1 171 ? -0.463 9.382 8.746 1.00 82.69 171 ASP A O 1
ATOM 1395 N N . ILE A 1 172 ? -2.028 9.101 7.153 1.00 84.62 172 ILE A N 1
ATOM 1396 C CA . ILE A 1 172 ? -1.776 10.344 6.399 1.00 84.62 172 ILE A CA 1
ATOM 1397 C C . ILE A 1 172 ? -3.112 10.994 6.051 1.00 84.62 172 ILE A C 1
ATOM 1399 O O . ILE A 1 172 ? -3.971 10.352 5.448 1.00 84.62 172 ILE A O 1
ATOM 1403 N N . GLY A 1 173 ? -3.244 12.281 6.363 1.00 86.12 173 GLY A N 1
ATOM 1404 C CA . GLY A 1 173 ? -4.325 13.139 5.887 1.00 86.12 173 GLY A CA 1
ATOM 1405 C C . GLY A 1 173 ? -3.828 14.164 4.876 1.00 86.12 173 GLY A C 1
ATOM 1406 O O . GLY A 1 173 ? -2.833 14.842 5.135 1.00 86.12 173 GLY A O 1
ATOM 1407 N N . ILE A 1 174 ? -4.517 14.298 3.742 1.00 85.06 174 ILE A N 1
ATOM 1408 C CA . ILE A 1 174 ? -4.258 15.328 2.732 1.00 85.06 174 ILE A CA 1
ATOM 1409 C C . ILE A 1 174 ? -5.547 16.098 2.485 1.00 85.06 174 ILE A C 1
ATOM 1411 O O . ILE A 1 174 ? -6.525 15.546 1.991 1.00 85.06 174 ILE A O 1
ATOM 1415 N N . SER A 1 175 ? -5.522 17.390 2.778 1.00 86.19 175 SER A N 1
ATOM 1416 C CA . SER A 1 175 ? -6.633 18.302 2.517 1.00 86.19 175 SER A CA 1
ATOM 1417 C C . SER A 1 175 ? -6.331 19.182 1.308 1.00 86.19 175 SER A C 1
ATOM 1419 O O . SER A 1 175 ? -5.246 19.774 1.228 1.00 86.19 175 SER A O 1
ATOM 1421 N N . ILE A 1 176 ? -7.283 19.284 0.375 1.00 84.50 176 ILE A N 1
ATOM 1422 C CA . ILE A 1 176 ? -7.216 20.256 -0.719 1.00 84.50 176 ILE A CA 1
ATOM 1423 C C . ILE A 1 176 ? -8.112 21.441 -0.389 1.00 84.50 176 ILE A C 1
ATOM 1425 O O . ILE A 1 176 ? -9.338 21.340 -0.407 1.00 84.50 176 ILE A O 1
ATOM 1429 N N . VAL A 1 177 ? -7.479 22.588 -0.153 1.00 84.62 177 VAL A N 1
ATOM 1430 C CA . VAL A 1 177 ? -8.160 23.840 0.179 1.00 84.62 177 VAL A CA 1
ATOM 1431 C C . VAL A 1 177 ? -8.054 24.821 -0.982 1.00 84.62 177 VAL A C 1
ATOM 1433 O O . VAL A 1 177 ? -6.957 25.107 -1.483 1.00 84.62 177 VAL A O 1
ATOM 1436 N N . ASN A 1 178 ? -9.200 25.368 -1.386 1.00 79.38 178 ASN A N 1
ATOM 1437 C CA . ASN A 1 178 ? -9.253 26.504 -2.289 1.00 79.38 178 ASN A CA 1
ATOM 1438 C C . ASN A 1 178 ? -8.967 27.782 -1.486 1.00 79.38 178 ASN A C 1
ATOM 1440 O O . ASN A 1 178 ? -9.718 28.174 -0.597 1.00 79.38 178 ASN A O 1
ATOM 1444 N N . ASP A 1 179 ? -7.857 28.437 -1.803 1.00 78.19 179 ASP A N 1
ATOM 1445 C CA . ASP A 1 179 ? -7.378 29.650 -1.143 1.00 78.19 179 ASP A CA 1
ATOM 1446 C C . ASP A 1 179 ? -8.197 30.900 -1.489 1.00 78.19 179 ASP A C 1
ATOM 1448 O O . ASP A 1 179 ? -8.245 31.842 -0.694 1.00 78.19 179 ASP A O 1
ATOM 1452 N N . ILE A 1 180 ? -8.870 30.902 -2.640 1.00 75.31 180 ILE A N 1
ATOM 1453 C CA . ILE A 1 180 ? -9.720 32.005 -3.094 1.00 75.31 180 ILE A CA 1
ATOM 1454 C C . ILE A 1 180 ? -11.082 31.936 -2.405 1.00 75.31 180 ILE A C 1
ATOM 1456 O O . ILE A 1 180 ? -11.506 32.919 -1.797 1.00 75.31 180 ILE A O 1
ATOM 1460 N N . SER A 1 181 ? -11.760 30.784 -2.470 1.00 76.19 181 SER A N 1
ATOM 1461 C CA . SER A 1 181 ? -13.055 30.606 -1.795 1.00 76.19 181 SER A CA 1
ATOM 1462 C C . SER A 1 181 ? -12.920 30.380 -0.288 1.00 76.19 181 SER A C 1
ATOM 1464 O O . SER A 1 181 ? -13.894 30.564 0.434 1.00 76.19 181 SER A O 1
ATOM 1466 N N . ARG A 1 182 ? -11.713 30.049 0.199 1.00 83.12 182 ARG A N 1
ATOM 1467 C CA . ARG A 1 182 ? -11.416 29.665 1.593 1.00 83.12 182 ARG A CA 1
ATOM 1468 C C . ARG A 1 182 ? -12.226 28.458 2.067 1.00 83.12 182 ARG A C 1
ATOM 1470 O O . ARG A 1 182 ? -12.539 28.346 3.249 1.00 83.12 182 ARG A O 1
ATOM 1477 N N . GLU A 1 183 ? -12.539 27.564 1.141 1.00 82.50 183 GLU A N 1
ATOM 1478 C CA . GLU A 1 183 ? -13.270 26.331 1.406 1.00 82.50 183 GLU A CA 1
ATOM 1479 C C . GLU A 1 183 ? -12.368 25.125 1.152 1.00 82.50 183 GLU A C 1
ATOM 1481 O O . GLU A 1 183 ? -11.573 25.097 0.207 1.00 82.50 183 GLU A O 1
ATOM 1486 N N . GLU A 1 184 ? -12.497 24.119 2.008 1.00 84.12 184 GLU A N 1
ATOM 1487 C CA . GLU A 1 184 ? -11.906 22.807 1.789 1.00 84.12 184 GLU A CA 1
ATOM 1488 C C . GLU A 1 184 ? -12.768 22.033 0.787 1.00 84.12 184 GLU A C 1
ATOM 1490 O O . GLU A 1 184 ? -13.978 21.909 0.962 1.00 84.12 184 GLU A O 1
ATOM 1495 N N . LEU A 1 185 ? -12.156 21.550 -0.295 1.00 86.00 185 LEU A N 1
ATOM 1496 C CA . LEU A 1 185 ? -12.869 20.846 -1.361 1.00 86.00 185 LEU A CA 1
ATOM 1497 C C . LEU A 1 185 ? -13.083 19.384 -0.980 1.00 86.00 185 LEU A C 1
ATOM 1499 O O . LEU A 1 185 ? -14.204 18.880 -0.978 1.00 86.00 185 LEU A O 1
ATOM 1503 N N . PHE A 1 186 ? -11.991 18.700 -0.655 1.00 87.19 186 PHE A N 1
ATOM 1504 C CA . PHE A 1 186 ? -12.026 17.315 -0.226 1.00 87.19 186 PHE A CA 1
ATOM 1505 C C . PHE A 1 186 ? -10.806 16.963 0.620 1.00 87.19 186 PHE A C 1
ATOM 1507 O O . PHE A 1 186 ? -9.736 17.570 0.498 1.00 87.19 186 PHE A O 1
ATOM 1514 N N . TYR A 1 187 ? -10.989 15.939 1.444 1.00 90.69 187 TYR A N 1
ATOM 1515 C CA . TYR A 1 187 ? -9.980 15.390 2.334 1.00 90.69 187 TYR A CA 1
ATOM 1516 C C . TYR A 1 187 ? -9.713 13.931 1.969 1.00 90.69 187 TYR A C 1
ATOM 1518 O O . TYR A 1 187 ? -10.632 13.121 1.906 1.00 90.69 187 TYR A O 1
ATOM 1526 N N . ILE A 1 188 ? -8.456 13.590 1.713 1.00 89.75 188 ILE A N 1
ATOM 1527 C CA . ILE A 1 188 ? -7.994 12.227 1.460 1.00 89.75 188 ILE A CA 1
ATOM 1528 C C . ILE A 1 188 ? -7.351 11.708 2.740 1.00 89.75 188 ILE A C 1
ATOM 1530 O O . ILE A 1 188 ? -6.405 12.308 3.245 1.00 89.75 188 ILE A O 1
ATOM 1534 N N . SER A 1 189 ? -7.803 10.557 3.225 1.00 91.38 189 SER A N 1
ATOM 1535 C CA . SER A 1 189 ? -7.167 9.847 4.330 1.00 91.38 189 SER A CA 1
ATOM 1536 C C . SER A 1 189 ? -6.643 8.485 3.894 1.00 91.38 189 SER A C 1
ATOM 1538 O O . SER A 1 189 ? -7.354 7.671 3.299 1.00 91.38 189 SER A O 1
ATOM 1540 N N . LEU A 1 190 ? -5.374 8.239 4.210 1.00 89.00 190 LEU A N 1
ATOM 1541 C CA . LEU A 1 190 ? -4.741 6.930 4.165 1.00 89.00 190 LEU A CA 1
ATOM 1542 C C . LEU A 1 190 ? -4.582 6.460 5.602 1.00 89.00 190 LEU A C 1
ATOM 1544 O O . LEU A 1 190 ? -3.837 7.072 6.362 1.00 89.00 190 LEU A O 1
ATOM 1548 N N . ASN A 1 191 ? -5.268 5.386 5.974 1.00 89.94 191 ASN A N 1
ATOM 1549 C CA . ASN A 1 191 ? -5.290 4.913 7.356 1.00 89.94 191 ASN A CA 1
ATOM 1550 C C . ASN A 1 191 ? -4.706 3.508 7.468 1.00 89.94 191 ASN A C 1
ATOM 1552 O O . ASN A 1 191 ? -4.813 2.694 6.542 1.00 89.94 191 ASN A O 1
ATOM 1556 N N . LYS A 1 192 ? -4.138 3.203 8.635 1.00 89.25 192 LYS A N 1
ATOM 1557 C CA . LYS A 1 192 ? -3.677 1.852 8.971 1.00 89.25 192 LYS A CA 1
ATOM 1558 C C . LYS A 1 192 ? -4.794 0.816 8.848 1.00 89.25 192 LYS A C 1
ATOM 1560 O O . LYS A 1 192 ? -5.983 1.123 8.973 1.00 89.25 192 LYS A O 1
ATOM 1565 N N . SER A 1 193 ? -4.406 -0.439 8.636 1.00 89.38 193 SER A N 1
ATOM 1566 C CA . SER A 1 193 ? -5.356 -1.554 8.586 1.00 89.38 193 SER A CA 1
ATOM 1567 C C . SER A 1 193 ? -6.104 -1.729 9.911 1.00 89.38 193 SER A C 1
ATOM 1569 O O . SER A 1 193 ? -5.700 -1.211 10.959 1.00 89.38 193 SER A O 1
ATOM 1571 N N . LYS A 1 194 ? -7.156 -2.558 9.900 1.00 87.31 194 LYS A N 1
ATOM 1572 C CA . LYS A 1 194 ? -7.757 -3.061 11.141 1.00 87.31 194 LYS A CA 1
ATOM 1573 C C . LYS A 1 194 ? -6.686 -3.637 12.067 1.00 87.31 194 LYS A C 1
ATOM 1575 O O . LYS A 1 194 ? -5.763 -4.317 11.613 1.00 87.31 194 LYS A O 1
ATOM 1580 N N . ILE A 1 195 ? -6.832 -3.362 13.360 1.00 88.38 195 ILE A N 1
ATOM 1581 C CA . ILE A 1 195 ? -5.955 -3.905 14.393 1.00 88.38 195 ILE A CA 1
ATOM 1582 C C . ILE A 1 195 ? -6.295 -5.372 14.622 1.00 88.38 195 ILE A C 1
ATOM 1584 O O . ILE A 1 195 ? -7.464 -5.745 14.767 1.00 88.38 195 ILE A O 1
ATOM 1588 N N . VAL A 1 196 ? -5.249 -6.189 14.663 1.00 90.38 196 VAL A N 1
ATOM 1589 C CA . VAL A 1 196 ? -5.326 -7.630 14.844 1.00 90.38 196 VAL A CA 1
ATOM 1590 C C . VAL A 1 196 ? -4.396 -8.048 15.972 1.00 90.38 196 VAL A C 1
ATOM 1592 O O . VAL A 1 196 ? -3.227 -7.668 16.029 1.00 90.38 196 VAL A O 1
ATOM 1595 N N . TRP A 1 197 ? -4.921 -8.881 16.855 1.00 90.50 197 TRP A N 1
ATOM 1596 C CA . TRP A 1 197 ? -4.187 -9.551 17.907 1.00 90.50 197 TRP A CA 1
ATOM 1597 C C . TRP A 1 197 ? -3.769 -10.941 17.446 1.00 90.50 197 TRP A C 1
ATOM 1599 O O . TRP A 1 197 ? -4.564 -11.753 16.956 1.00 90.50 197 TRP A O 1
ATOM 1609 N N . THR A 1 198 ? -2.480 -11.211 17.601 1.00 89.88 198 THR A N 1
ATOM 1610 C CA . THR A 1 198 ? -1.854 -12.444 17.137 1.00 89.88 198 THR A CA 1
ATOM 1611 C C . THR A 1 198 ? -1.160 -13.168 18.279 1.00 89.88 198 THR A C 1
ATOM 1613 O O . THR A 1 198 ? -0.477 -12.569 19.099 1.00 89.88 198 THR A O 1
ATOM 1616 N N . GLU A 1 199 ? -1.330 -14.481 18.341 1.00 88.00 199 GLU A N 1
ATOM 1617 C CA . GLU A 1 199 ? -0.645 -15.362 19.280 1.00 88.00 199 GLU A CA 1
ATOM 1618 C C . GLU A 1 199 ? 0.560 -15.991 18.574 1.00 88.00 199 GLU A C 1
ATOM 1620 O O . GLU A 1 199 ? 0.416 -16.635 17.529 1.00 88.00 199 GLU A O 1
ATOM 1625 N N . MET A 1 200 ? 1.756 -15.854 19.148 1.00 78.19 200 MET A N 1
ATOM 1626 C CA . MET A 1 200 ? 2.918 -16.596 18.658 1.00 78.19 200 MET A CA 1
ATOM 1627 C C . MET A 1 200 ? 2.914 -18.014 19.229 1.00 78.19 200 MET A C 1
ATOM 1629 O O . MET A 1 200 ? 3.067 -18.221 20.431 1.00 78.19 200 MET A O 1
ATOM 1633 N N . LYS A 1 201 ? 2.772 -19.019 18.357 1.00 76.06 201 LYS A N 1
ATOM 1634 C CA . LYS A 1 201 ? 2.941 -20.435 18.708 1.00 76.06 201 LYS A CA 1
ATOM 1635 C C . LYS A 1 201 ? 4.199 -20.977 18.058 1.00 76.06 201 LYS A C 1
ATOM 1637 O O . LYS A 1 201 ? 4.217 -21.244 16.855 1.00 76.06 201 LYS A O 1
ATOM 1642 N N . LYS A 1 202 ? 5.234 -21.213 18.869 1.00 78.25 202 LYS A N 1
ATOM 1643 C CA . LYS A 1 202 ? 6.570 -21.600 18.388 1.00 78.25 202 LYS A CA 1
ATOM 1644 C C . LYS A 1 202 ? 7.089 -20.544 17.395 1.00 78.25 202 LYS A C 1
ATOM 1646 O O . LYS A 1 202 ? 7.342 -19.424 17.809 1.00 78.25 202 LYS A O 1
ATOM 1651 N N . SER A 1 203 ? 7.189 -20.885 16.108 1.00 73.88 203 SER A N 1
ATOM 1652 C CA . SER A 1 203 ? 7.608 -19.996 15.014 1.00 73.88 203 SER A CA 1
ATOM 1653 C C . SER A 1 203 ? 6.457 -19.483 14.139 1.00 73.88 203 SER A C 1
ATOM 1655 O O . SER A 1 203 ? 6.707 -18.790 13.157 1.00 73.88 203 SER A O 1
ATOM 1657 N N . ARG A 1 204 ? 5.199 -19.839 14.437 1.00 76.31 204 ARG A N 1
ATOM 1658 C CA . ARG A 1 204 ? 4.037 -19.437 13.631 1.00 76.31 204 ARG A CA 1
ATOM 1659 C C . ARG A 1 204 ? 3.204 -18.392 14.361 1.00 76.31 204 ARG A C 1
ATOM 1661 O O . ARG A 1 204 ? 2.820 -18.592 15.513 1.00 76.31 204 ARG A O 1
ATOM 1668 N N . VAL A 1 205 ? 2.886 -17.314 13.654 1.00 80.62 205 VAL A N 1
ATOM 1669 C CA . VAL A 1 205 ? 1.956 -16.277 14.104 1.00 80.62 205 VAL A CA 1
ATOM 1670 C C . VAL A 1 205 ? 0.539 -16.738 13.771 1.00 80.62 205 VAL A C 1
ATOM 1672 O O . VAL A 1 205 ? 0.238 -17.038 12.616 1.00 80.62 205 VAL A O 1
ATOM 1675 N N . LYS A 1 206 ? -0.323 -16.850 14.783 1.00 85.88 206 LYS A N 1
ATOM 1676 C CA . LYS A 1 206 ? -1.725 -17.238 14.619 1.00 85.88 206 LYS A CA 1
ATOM 1677 C C . LYS A 1 206 ? -2.632 -16.074 15.001 1.00 85.88 206 LYS A C 1
ATOM 1679 O O . LYS A 1 206 ? -2.567 -15.584 16.120 1.00 85.88 206 LYS A O 1
ATOM 1684 N N . ILE A 1 207 ? -3.517 -15.682 14.095 1.00 85.31 207 ILE A N 1
ATOM 1685 C CA . ILE A 1 207 ? -4.543 -14.668 14.362 1.00 85.31 207 ILE A CA 1
ATOM 1686 C C . ILE A 1 207 ? -5.592 -15.245 15.324 1.00 85.31 207 ILE A C 1
ATOM 1688 O O . ILE A 1 207 ? -5.999 -16.406 15.185 1.00 85.31 207 ILE A O 1
ATOM 1692 N N . LEU A 1 208 ? -5.993 -14.459 16.326 1.00 86.12 208 LEU A N 1
ATOM 1693 C CA . LEU A 1 208 ? -7.075 -14.828 17.245 1.00 86.12 208 LEU A CA 1
ATOM 1694 C C . LEU A 1 208 ? -8.438 -14.830 16.520 1.00 86.12 208 LEU A C 1
ATOM 1696 O O . LEU A 1 208 ? -8.552 -14.333 15.402 1.00 86.12 208 LEU A O 1
ATOM 1700 N N . SER A 1 209 ? -9.486 -15.411 17.111 1.00 85.69 209 SER A N 1
ATOM 1701 C CA . SER A 1 209 ? -10.825 -15.357 16.498 1.00 85.69 209 SER A CA 1
ATOM 1702 C C . SER A 1 209 ? -11.367 -13.923 16.472 1.00 85.69 209 SER A C 1
ATOM 1704 O O . SER A 1 209 ? -10.902 -13.068 17.227 1.00 85.69 209 SER A O 1
ATOM 1706 N N . SER A 1 210 ? -12.344 -13.649 15.602 1.00 83.56 210 SER A N 1
ATOM 1707 C CA . SER A 1 210 ? -12.936 -12.308 15.461 1.00 83.56 210 SER A CA 1
ATOM 1708 C C . SER A 1 210 ? -13.484 -11.771 16.786 1.00 83.56 210 SER A C 1
ATOM 1710 O O . SER A 1 210 ? -13.155 -10.652 17.170 1.00 83.56 210 SER A O 1
ATOM 1712 N N . ASP A 1 211 ? -14.241 -12.593 17.517 1.00 85.88 211 ASP A N 1
ATOM 1713 C CA . ASP A 1 211 ? -14.878 -12.187 18.777 1.00 85.88 211 ASP A CA 1
ATOM 1714 C C . ASP A 1 211 ? -13.841 -11.865 19.857 1.00 85.88 211 ASP A C 1
ATOM 1716 O O . ASP A 1 211 ? -13.936 -10.846 20.540 1.00 85.88 211 ASP A O 1
ATOM 1720 N N . ILE A 1 212 ? -12.795 -12.698 19.959 1.00 87.50 212 ILE A N 1
ATOM 1721 C CA . ILE A 1 212 ? -11.705 -12.481 20.914 1.00 87.50 212 ILE A CA 1
ATOM 1722 C C . ILE A 1 212 ? -10.937 -11.206 20.556 1.00 87.50 212 ILE A C 1
ATOM 1724 O O . ILE A 1 212 ? -10.645 -10.413 21.443 1.00 87.50 212 ILE A O 1
ATOM 1728 N N . ASN A 1 213 ? -10.624 -10.984 19.274 1.00 89.25 213 ASN A N 1
ATOM 1729 C CA . ASN A 1 213 ? -9.945 -9.764 18.835 1.00 89.25 213 ASN A CA 1
ATOM 1730 C C . ASN A 1 213 ? -10.740 -8.503 19.182 1.00 89.25 213 ASN A C 1
ATOM 1732 O O . ASN A 1 213 ? -10.152 -7.528 19.641 1.00 89.25 213 ASN A O 1
ATOM 1736 N N . GLN A 1 214 ? -12.053 -8.514 18.941 1.00 87.75 214 GLN A N 1
ATOM 1737 C CA . GLN A 1 214 ? -12.906 -7.354 19.171 1.00 87.75 214 GLN A CA 1
ATOM 1738 C C . GLN A 1 214 ? -12.998 -7.015 20.661 1.00 87.75 214 GLN A C 1
ATOM 1740 O O . GLN A 1 214 ? -12.749 -5.870 21.032 1.00 87.75 214 GLN A O 1
ATOM 1745 N N . GLN A 1 215 ? -13.286 -8.007 21.509 1.00 89.94 215 GLN A N 1
ATOM 1746 C CA . GLN A 1 215 ? -13.353 -7.811 22.961 1.00 89.94 215 GLN A CA 1
ATOM 1747 C C . GLN A 1 215 ? -12.003 -7.358 23.533 1.00 89.94 215 GLN A C 1
ATOM 1749 O O . GLN A 1 215 ? -11.939 -6.459 24.368 1.00 89.94 215 GLN A O 1
ATOM 1754 N N . LEU A 1 216 ? -10.903 -7.954 23.069 1.00 90.56 216 LEU A N 1
ATOM 1755 C CA . LEU A 1 216 ? -9.574 -7.642 23.582 1.00 90.56 216 LEU A CA 1
ATOM 1756 C C . LEU A 1 216 ? -9.099 -6.249 23.142 1.00 90.56 216 LEU A C 1
ATOM 1758 O O . LEU A 1 216 ? -8.494 -5.541 23.942 1.00 90.56 216 LEU A O 1
ATOM 1762 N N . GLU A 1 217 ? -9.437 -5.810 21.926 1.00 91.94 217 GLU A N 1
ATOM 1763 C CA . GLU A 1 217 ? -9.188 -4.432 21.485 1.00 91.94 217 GLU A CA 1
ATOM 1764 C C . GLU A 1 217 ? -10.050 -3.408 22.244 1.00 91.94 217 GLU A C 1
ATOM 1766 O O . GLU A 1 217 ? -9.577 -2.310 22.526 1.00 91.94 217 GLU A O 1
ATOM 1771 N N . GLU A 1 218 ? -11.289 -3.741 22.618 1.00 91.12 218 GLU A N 1
ATOM 1772 C CA . GLU A 1 218 ? -12.145 -2.868 23.438 1.00 91.12 218 GLU A CA 1
ATOM 1773 C C . GLU A 1 218 ? -11.575 -2.668 24.853 1.00 91.12 218 GLU A C 1
ATOM 1775 O O . GLU A 1 218 ? -11.476 -1.537 25.348 1.00 91.12 218 GLU A O 1
ATOM 1780 N N . LEU A 1 219 ? -11.112 -3.756 25.476 1.00 90.62 219 LEU A N 1
ATOM 1781 C CA . LEU A 1 219 ? -10.412 -3.709 26.761 1.00 90.62 219 LEU A CA 1
ATOM 1782 C C . LEU A 1 219 ? -9.103 -2.921 26.661 1.00 90.62 219 LEU A C 1
ATOM 1784 O O . LEU A 1 219 ? -8.826 -2.084 27.521 1.00 90.62 219 LEU A O 1
ATOM 1788 N N . TYR A 1 220 ? -8.333 -3.141 25.592 1.00 90.50 220 TYR A N 1
ATOM 1789 C CA . TYR A 1 220 ? -7.090 -2.418 25.345 1.00 90.50 220 TYR A CA 1
ATOM 1790 C C . TYR A 1 220 ? -7.326 -0.915 25.171 1.00 90.50 220 TYR A C 1
ATOM 1792 O O . TYR A 1 220 ? -6.641 -0.118 25.797 1.00 90.50 220 TYR A O 1
ATOM 1800 N N . ARG A 1 221 ? -8.341 -0.503 24.401 1.00 90.25 221 ARG A N 1
ATOM 1801 C CA . ARG A 1 221 ? -8.709 0.917 24.261 1.00 90.25 221 ARG A CA 1
ATOM 1802 C C . ARG A 1 221 ? -9.027 1.563 25.602 1.00 90.25 221 ARG A C 1
ATOM 1804 O O . ARG A 1 221 ? -8.570 2.670 25.868 1.00 90.25 221 ARG A O 1
ATOM 1811 N N . THR A 1 222 ? -9.782 0.864 26.446 1.00 88.38 222 THR A N 1
ATOM 1812 C CA . THR A 1 222 ? -10.111 1.338 27.797 1.00 88.38 222 THR A CA 1
ATOM 1813 C C . THR A 1 222 ? -8.854 1.470 28.659 1.00 88.38 222 THR A C 1
ATOM 1815 O O . THR A 1 222 ? -8.712 2.448 29.390 1.00 88.38 222 THR A O 1
ATOM 1818 N N . TYR A 1 223 ? -7.933 0.507 28.566 1.00 86.75 223 TYR A N 1
ATOM 1819 C CA . TYR A 1 223 ? -6.628 0.567 29.223 1.00 86.75 223 TYR A CA 1
ATOM 1820 C C . TYR A 1 223 ? -5.806 1.771 28.740 1.00 86.75 223 TYR A C 1
ATOM 1822 O O . TYR A 1 223 ? -5.382 2.577 29.564 1.00 86.75 223 TYR A O 1
ATOM 1830 N N . THR A 1 224 ? -5.648 1.955 27.426 1.00 85.88 224 THR A N 1
ATOM 1831 C CA . THR A 1 224 ? -4.878 3.065 26.845 1.00 85.88 224 THR A CA 1
ATOM 1832 C C . THR A 1 224 ? -5.459 4.423 27.226 1.00 85.88 224 THR A C 1
ATOM 1834 O O . THR A 1 224 ? -4.710 5.293 27.650 1.00 85.88 224 THR A O 1
ATOM 1837 N N . GLN A 1 225 ? -6.784 4.596 27.169 1.00 85.50 225 GLN A N 1
ATOM 1838 C CA . GLN A 1 225 ? -7.437 5.841 27.594 1.00 85.50 225 GLN A CA 1
ATOM 1839 C C . GLN A 1 225 ? -7.152 6.169 29.064 1.00 85.50 225 GLN A C 1
ATOM 1841 O O . GLN A 1 225 ? -6.925 7.322 29.411 1.00 85.50 225 GLN A O 1
ATOM 1846 N N . GLN A 1 226 ? -7.150 5.163 29.942 1.00 83.50 226 GLN A N 1
ATOM 1847 C CA . GLN A 1 226 ? -6.837 5.365 31.359 1.00 83.50 226 GLN A CA 1
ATOM 1848 C C . GLN A 1 226 ? -5.348 5.666 31.577 1.00 83.50 226 GLN A C 1
ATOM 1850 O O . GLN A 1 226 ? -5.014 6.510 32.406 1.00 83.50 226 GLN A O 1
ATOM 1855 N N . TYR A 1 227 ? -4.474 5.018 30.807 1.00 81.00 227 TYR A N 1
ATOM 1856 C CA . TYR A 1 227 ? -3.030 5.231 30.848 1.00 81.00 227 TYR A CA 1
ATOM 1857 C C . TYR A 1 227 ? -2.638 6.636 30.365 1.00 81.00 227 TYR A C 1
ATOM 1859 O O . TYR A 1 227 ? -1.795 7.281 30.978 1.00 81.00 227 TYR A O 1
ATOM 1867 N N . GLU A 1 228 ? -3.295 7.153 29.322 1.00 81.06 228 GLU A N 1
ATOM 1868 C CA . GLU A 1 228 ? -3.095 8.524 28.826 1.00 81.06 228 GLU A CA 1
ATOM 1869 C C . GLU A 1 228 ? -3.505 9.592 29.851 1.00 81.06 228 GLU A C 1
ATOM 1871 O O . GLU A 1 228 ? -2.880 10.649 29.926 1.00 81.06 228 GLU A O 1
ATOM 1876 N N . ILE A 1 229 ? -4.537 9.322 30.659 1.00 82.00 229 ILE A N 1
ATOM 1877 C CA . ILE A 1 229 ? -5.006 10.245 31.703 1.00 82.00 229 ILE A CA 1
ATOM 1878 C C . ILE A 1 229 ? -4.056 10.253 32.911 1.00 82.00 229 ILE A C 1
ATOM 1880 O O . ILE A 1 229 ? -3.875 11.304 33.528 1.00 82.00 229 ILE A O 1
ATOM 1884 N N . ASN A 1 230 ? -3.460 9.109 33.270 1.00 81.25 230 ASN A N 1
ATOM 1885 C CA . ASN A 1 230 ? -2.556 9.004 34.420 1.00 81.25 230 ASN A CA 1
ATOM 1886 C C . ASN A 1 230 ? -1.404 7.997 34.179 1.00 81.25 230 ASN A C 1
ATOM 1888 O O . ASN A 1 230 ? -1.520 6.830 34.562 1.00 81.25 230 ASN A O 1
ATOM 1892 N N . PRO A 1 231 ? -0.280 8.437 33.577 1.00 74.62 231 PRO A N 1
ATOM 1893 C CA . PRO A 1 231 ? 0.803 7.545 33.142 1.00 74.62 231 PRO A CA 1
ATOM 1894 C C . PRO A 1 231 ? 1.574 6.856 34.280 1.00 74.62 231 PRO A C 1
ATOM 1896 O O . PRO A 1 231 ? 2.089 5.754 34.099 1.00 74.62 231 PRO A O 1
ATOM 1899 N N . ASP A 1 232 ? 1.653 7.492 35.454 1.00 75.19 232 ASP A N 1
ATOM 1900 C CA . ASP A 1 232 ? 2.446 7.024 36.604 1.00 75.19 232 ASP A CA 1
ATOM 1901 C C . ASP A 1 232 ? 1.641 6.157 37.593 1.00 75.19 232 ASP A C 1
ATOM 1903 O O . ASP A 1 232 ? 2.129 5.791 38.671 1.00 75.19 232 ASP A O 1
ATOM 1907 N N . ASP A 1 233 ? 0.395 5.812 37.255 1.00 76.44 233 ASP A N 1
ATOM 1908 C CA . ASP A 1 233 ? -0.461 5.017 38.127 1.00 76.44 233 ASP A CA 1
ATOM 1909 C C . ASP A 1 233 ? -0.050 3.536 38.133 1.00 76.44 233 ASP A C 1
ATOM 1911 O O . ASP A 1 233 ? -0.431 2.731 37.277 1.00 76.44 233 ASP A O 1
ATOM 1915 N N . LYS A 1 234 ? 0.713 3.150 39.162 1.00 71.94 234 LYS A N 1
ATOM 1916 C CA . LYS A 1 234 ? 1.118 1.754 39.397 1.00 71.94 234 LYS A CA 1
ATOM 1917 C C . LYS A 1 234 ? -0.074 0.800 39.519 1.00 71.94 234 LYS A C 1
ATOM 1919 O O . LYS A 1 234 ? 0.062 -0.366 39.159 1.00 71.94 234 LYS A O 1
ATOM 1924 N N . GLN A 1 235 ? -1.237 1.271 39.979 1.00 69.44 235 GLN A N 1
ATOM 1925 C CA . GLN A 1 235 ? -2.433 0.429 40.088 1.00 69.44 235 GLN A CA 1
ATOM 1926 C C . GLN A 1 235 ? -3.037 0.115 38.717 1.00 69.44 235 GLN A C 1
ATOM 1928 O O . GLN A 1 235 ? -3.668 -0.928 38.552 1.00 69.44 235 GLN A O 1
ATOM 1933 N N . LEU A 1 236 ? -2.824 0.982 37.722 1.00 70.31 236 LEU A N 1
ATOM 1934 C CA . LEU A 1 236 ? -3.291 0.760 36.358 1.00 70.31 236 LEU A CA 1
ATOM 1935 C C . LEU A 1 236 ? -2.452 -0.299 35.632 1.00 70.31 236 LEU A C 1
ATOM 1937 O O . LEU A 1 236 ? -3.003 -1.125 34.909 1.00 70.31 236 LEU A O 1
ATOM 1941 N N . MET A 1 237 ? -1.137 -0.314 35.870 1.00 66.50 237 MET A N 1
ATOM 1942 C CA . MET A 1 237 ? -0.224 -1.312 35.293 1.00 66.50 237 MET A CA 1
ATOM 1943 C C . MET A 1 237 ? -0.425 -2.720 35.874 1.00 66.50 237 MET A C 1
ATOM 1945 O O . MET A 1 237 ? -0.142 -3.713 35.209 1.00 66.50 237 MET A O 1
ATOM 1949 N N . GLU A 1 238 ? -0.941 -2.817 37.102 1.00 72.06 238 GLU A N 1
ATOM 1950 C CA . GLU A 1 238 ? -1.282 -4.087 37.761 1.00 72.06 238 GLU A CA 1
ATOM 1951 C C . GLU A 1 238 ? -2.762 -4.474 37.588 1.00 72.06 238 GLU A C 1
ATOM 1953 O O . GLU A 1 238 ? -3.210 -5.510 38.093 1.00 72.06 238 GLU A O 1
ATOM 1958 N N . LYS A 1 239 ? -3.543 -3.658 36.868 1.00 80.56 239 LYS A N 1
ATOM 1959 C CA . LYS A 1 239 ? -4.972 -3.884 36.670 1.00 80.56 239 LYS A CA 1
ATOM 1960 C C . LYS A 1 239 ? -5.202 -5.112 35.797 1.00 80.56 239 LYS A C 1
ATOM 1962 O O . LYS A 1 239 ? -4.778 -5.179 34.646 1.00 80.56 239 LYS A O 1
ATOM 1967 N N . LYS A 1 240 ? -5.945 -6.070 36.347 1.00 84.69 240 LYS A N 1
ATOM 1968 C CA . LYS A 1 240 ? -6.337 -7.294 35.649 1.00 84.69 240 LYS A CA 1
ATOM 1969 C C . LYS A 1 240 ? -7.719 -7.135 35.032 1.00 84.69 240 LYS A C 1
ATOM 1971 O O . LYS A 1 240 ? -8.682 -6.814 35.729 1.00 84.69 240 LYS A O 1
ATOM 1976 N N . TYR A 1 241 ? -7.819 -7.408 33.739 1.00 86.69 241 TYR A N 1
ATOM 1977 C CA . TYR A 1 241 ? -9.081 -7.464 33.006 1.00 86.69 241 TYR A CA 1
ATOM 1978 C C . TYR A 1 241 ? -9.544 -8.918 32.851 1.00 86.69 241 TYR A C 1
ATOM 1980 O O . TYR A 1 241 ? -8.761 -9.854 33.023 1.00 86.69 241 TYR A O 1
ATOM 1988 N N . GLN A 1 242 ? -10.826 -9.118 32.550 1.00 86.88 242 GLN A N 1
ATOM 1989 C CA . GLN A 1 242 ? -11.432 -10.442 32.371 1.00 86.88 242 GLN A CA 1
ATOM 1990 C C . GLN A 1 242 ? -12.324 -10.426 31.129 1.00 86.88 242 GLN A C 1
ATOM 1992 O O . GLN A 1 242 ? -12.961 -9.412 30.848 1.00 86.88 242 GLN A O 1
ATOM 1997 N N . MET A 1 243 ? -12.383 -11.540 30.397 1.00 86.50 243 MET A N 1
ATOM 1998 C CA . MET A 1 243 ? -13.283 -11.706 29.249 1.00 86.50 243 MET A CA 1
ATOM 1999 C C . MET A 1 243 ? -13.711 -13.169 29.102 1.00 86.50 243 MET A C 1
ATOM 2001 O O . MET A 1 243 ? -13.154 -14.068 29.736 1.00 86.50 243 MET A O 1
ATOM 2005 N N . GLU A 1 244 ? -14.673 -13.442 28.226 1.00 79.12 244 GLU A N 1
ATOM 2006 C CA . GLU A 1 244 ? -15.110 -14.813 27.977 1.00 79.12 244 GLU A CA 1
ATOM 2007 C C . GLU A 1 244 ? -13.944 -15.686 27.463 1.00 79.12 244 GLU A C 1
ATOM 2009 O O . GLU A 1 244 ? -13.282 -15.378 26.472 1.00 79.12 244 GLU A O 1
ATOM 2014 N N . GLY A 1 245 ? -13.650 -16.775 28.181 1.00 80.88 245 GLY A N 1
ATOM 2015 C CA . GLY A 1 245 ? -12.528 -17.676 27.885 1.00 80.88 245 GLY A CA 1
ATOM 2016 C C . GLY A 1 245 ? -11.186 -17.318 28.543 1.00 80.88 245 GLY A C 1
ATOM 2017 O O . GLY A 1 245 ? -10.285 -18.162 28.534 1.00 80.88 245 GLY A O 1
ATOM 2018 N N . PHE A 1 246 ? -11.046 -16.142 29.173 1.00 87.31 246 PHE A N 1
ATOM 2019 C CA . PHE A 1 246 ? -9.816 -15.726 29.863 1.00 87.31 246 PHE A CA 1
ATOM 2020 C C . PHE A 1 246 ? -10.099 -15.115 31.243 1.00 87.31 246 PHE A C 1
ATOM 2022 O O . PHE A 1 246 ? -10.832 -14.139 31.380 1.00 87.31 246 PHE A O 1
ATOM 2029 N N . ARG A 1 247 ? -9.486 -15.697 32.279 1.00 86.62 247 ARG A N 1
ATOM 2030 C CA . ARG A 1 247 ? -9.667 -15.309 33.687 1.00 86.62 247 ARG A CA 1
ATOM 2031 C C . ARG A 1 247 ? -8.909 -14.048 34.064 1.00 86.62 247 ARG A C 1
ATOM 2033 O O . ARG A 1 247 ? -9.388 -13.293 34.897 1.00 86.62 247 ARG A O 1
ATOM 2040 N N . GLU A 1 248 ? -7.720 -13.868 33.503 1.00 89.25 248 GLU A N 1
ATOM 2041 C CA . GLU A 1 248 ? -6.877 -12.708 33.772 1.00 89.25 248 GLU A CA 1
ATOM 2042 C C . GLU A 1 248 ? -6.219 -12.248 32.476 1.00 89.25 248 GLU A C 1
ATOM 2044 O O . GLU A 1 248 ? -5.690 -13.061 31.710 1.00 89.25 248 GLU A O 1
ATOM 2049 N N . ILE A 1 249 ? -6.273 -10.940 32.249 1.00 89.94 249 ILE A N 1
ATOM 2050 C CA . ILE A 1 249 ? -5.654 -10.250 31.128 1.00 89.94 249 ILE A CA 1
ATOM 2051 C C . ILE A 1 249 ? -4.866 -9.074 31.681 1.00 89.94 249 ILE A C 1
ATOM 2053 O O . ILE A 1 249 ? -5.432 -8.235 32.387 1.00 89.94 249 ILE A O 1
ATOM 2057 N N . THR A 1 250 ? -3.592 -9.000 31.319 1.00 89.19 250 THR A N 1
ATOM 2058 C CA . THR A 1 250 ? -2.721 -7.873 31.660 1.00 89.19 250 THR A CA 1
ATOM 2059 C C . THR A 1 250 ? -2.138 -7.301 30.378 1.00 89.19 250 THR A C 1
ATOM 2061 O O . THR A 1 250 ? -1.690 -8.053 29.510 1.00 89.19 250 THR A O 1
ATOM 2064 N N . PHE A 1 251 ? -2.162 -5.978 30.241 1.00 89.38 251 PHE A N 1
ATOM 2065 C CA . PHE A 1 251 ? -1.633 -5.280 29.073 1.00 89.38 251 PHE A CA 1
ATOM 2066 C C . PHE A 1 251 ? -0.258 -4.684 29.373 1.00 89.38 251 PHE A C 1
ATOM 2068 O O . PHE A 1 251 ? -0.047 -4.084 30.423 1.00 89.38 251 PHE A O 1
ATOM 2075 N N . HIS A 1 252 ? 0.662 -4.839 28.423 1.00 84.62 252 HIS A N 1
ATOM 2076 C CA . HIS A 1 252 ? 2.011 -4.284 28.459 1.00 84.62 252 HIS A CA 1
ATOM 2077 C C . HIS A 1 252 ? 2.358 -3.767 27.057 1.00 84.62 252 HIS A C 1
ATOM 2079 O O . HIS A 1 252 ? 2.561 -4.565 26.140 1.00 84.62 252 HIS A O 1
ATOM 2085 N N . ASP A 1 253 ? 2.406 -2.447 26.873 1.00 83.69 253 ASP A N 1
ATOM 2086 C CA . ASP A 1 253 ? 2.607 -1.787 25.574 1.00 83.69 253 ASP A CA 1
ATOM 2087 C C . ASP A 1 253 ? 1.667 -2.333 24.478 1.00 83.69 253 ASP A C 1
ATOM 2089 O O . ASP A 1 253 ? 0.450 -2.268 24.620 1.00 83.69 253 ASP A O 1
ATOM 2093 N N . ASP A 1 254 ? 2.208 -2.902 23.396 1.00 86.06 254 ASP A N 1
ATOM 2094 C CA . ASP A 1 254 ? 1.468 -3.558 22.305 1.00 86.06 254 ASP A CA 1
ATOM 2095 C C . ASP A 1 254 ? 1.289 -5.077 22.532 1.00 86.06 254 ASP A C 1
ATOM 2097 O O . ASP A 1 254 ? 1.080 -5.851 21.592 1.00 86.06 254 ASP A O 1
ATOM 2101 N N . THR A 1 255 ? 1.412 -5.554 23.771 1.00 89.31 255 THR A N 1
ATOM 2102 C CA . THR A 1 255 ? 1.262 -6.971 24.128 1.00 89.31 255 THR A CA 1
ATOM 2103 C C . THR A 1 255 ? 0.236 -7.182 25.234 1.00 89.31 255 THR A C 1
ATOM 2105 O O . THR A 1 255 ? 0.001 -6.318 26.075 1.00 89.31 255 THR A O 1
ATOM 2108 N N . ALA A 1 256 ? -0.402 -8.348 25.216 1.00 90.06 256 ALA A N 1
ATOM 2109 C CA . ALA A 1 256 ? -1.355 -8.778 26.223 1.00 90.06 256 ALA A CA 1
ATOM 2110 C C . ALA A 1 256 ? -0.984 -10.178 26.712 1.00 90.06 256 ALA A C 1
ATOM 2112 O O . ALA A 1 256 ? -0.829 -11.111 25.916 1.00 90.06 256 ALA A O 1
ATOM 2113 N N . GLU A 1 257 ? -0.864 -10.335 28.024 1.00 90.94 257 GLU A N 1
ATOM 2114 C CA . GLU A 1 257 ? -0.769 -11.637 28.670 1.00 90.94 257 GLU A CA 1
ATOM 2115 C C . GLU A 1 257 ? -2.170 -12.134 29.011 1.00 90.94 257 GLU A C 1
ATOM 2117 O O . GLU A 1 257 ? -2.946 -11.442 29.663 1.00 90.94 257 GLU A O 1
ATOM 2122 N N . LEU A 1 258 ? -2.497 -13.341 28.555 1.00 90.44 258 LEU A N 1
ATOM 2123 C CA . LEU A 1 258 ? -3.819 -13.944 28.662 1.00 90.44 258 LEU A CA 1
ATOM 2124 C C . LEU A 1 258 ? -3.737 -15.259 29.432 1.00 90.44 258 LEU A C 1
ATOM 2126 O O . LEU A 1 258 ? -3.048 -16.192 29.007 1.00 90.44 258 LEU A O 1
ATOM 2130 N N . ILE A 1 259 ? -4.483 -15.366 30.529 1.00 90.44 259 ILE A N 1
ATOM 2131 C CA . ILE A 1 259 ? -4.609 -16.593 31.320 1.00 90.44 259 ILE A CA 1
ATOM 2132 C C . ILE A 1 259 ? -5.975 -17.220 31.048 1.00 90.44 259 ILE A C 1
ATOM 2134 O O . ILE A 1 259 ? -7.022 -16.677 31.393 1.00 90.44 259 ILE A O 1
ATOM 2138 N N . ASP A 1 260 ? -5.965 -18.380 30.397 1.00 87.06 260 ASP A N 1
ATOM 2139 C CA . ASP A 1 260 ? -7.174 -19.151 30.092 1.00 87.06 260 ASP A CA 1
ATOM 2140 C C . ASP A 1 260 ? -7.787 -19.755 31.375 1.00 87.06 260 ASP A C 1
ATOM 2142 O O . ASP A 1 260 ? -7.109 -19.941 32.381 1.00 87.06 260 ASP A O 1
ATOM 2146 N N . SER A 1 261 ? -9.049 -20.171 31.312 1.00 84.88 261 SER A N 1
ATOM 2147 C CA . SER A 1 261 ? -9.770 -20.951 32.335 1.00 84.88 261 SER A CA 1
ATOM 2148 C C . SER A 1 261 ? -9.025 -22.178 32.895 1.00 84.88 261 SER A C 1
ATOM 2150 O O . SER A 1 261 ? -9.331 -22.637 33.994 1.00 84.88 261 SER A O 1
ATOM 2152 N N . LYS A 1 262 ? -8.060 -22.716 32.140 1.00 86.50 262 LYS A N 1
ATOM 2153 C CA . LYS A 1 262 ? -7.192 -23.850 32.513 1.00 86.50 262 LYS A CA 1
ATOM 2154 C C . LYS A 1 262 ? -5.805 -23.418 33.019 1.00 86.50 262 LYS A C 1
ATOM 2156 O O . LYS A 1 262 ? -4.867 -24.203 32.919 1.00 86.50 262 LYS A O 1
ATOM 2161 N N . ASP A 1 263 ? -5.651 -22.162 33.428 1.00 85.56 263 ASP A N 1
ATOM 2162 C CA . ASP A 1 263 ? -4.405 -21.539 33.904 1.00 85.56 263 ASP A CA 1
ATOM 2163 C C . ASP A 1 263 ? -3.231 -21.632 32.907 1.00 85.56 263 ASP A C 1
ATOM 2165 O O . ASP A 1 263 ? -2.052 -21.655 33.262 1.00 85.56 263 ASP A O 1
ATOM 2169 N N . ARG A 1 264 ? -3.552 -21.664 31.608 1.00 87.19 264 ARG A N 1
ATOM 2170 C CA . ARG A 1 264 ? -2.561 -21.629 30.523 1.00 87.19 264 ARG A CA 1
ATOM 2171 C C . ARG A 1 264 ? -2.277 -20.183 30.146 1.00 87.19 264 ARG A C 1
ATOM 2173 O O . ARG A 1 264 ? -3.205 -19.480 29.749 1.00 87.19 264 ARG A O 1
ATOM 2180 N N . LYS A 1 265 ? -1.004 -19.790 30.190 1.00 88.06 265 LYS A N 1
ATOM 2181 C CA . LYS A 1 265 ? -0.539 -18.472 29.743 1.00 88.06 265 LYS A CA 1
ATOM 2182 C C . LYS A 1 265 ? -0.389 -18.431 28.223 1.00 88.06 265 LYS A C 1
ATOM 2184 O O . LYS A 1 265 ? 0.201 -19.338 27.634 1.00 88.06 265 LYS A O 1
ATOM 2189 N N . LYS A 1 266 ? -0.913 -17.381 27.599 1.00 88.44 266 LYS A N 1
ATOM 2190 C CA . LYS A 1 266 ? -0.739 -17.057 26.180 1.00 88.44 266 LYS A CA 1
ATOM 2191 C C . LYS A 1 266 ? -0.323 -15.597 26.070 1.00 88.44 266 LYS A C 1
ATOM 2193 O O . LYS A 1 266 ? -0.843 -14.763 26.801 1.00 88.44 266 LYS A O 1
ATOM 2198 N N . THR A 1 267 ? 0.569 -15.292 25.139 1.00 89.88 267 THR A N 1
ATOM 2199 C CA . THR A 1 267 ? 0.965 -13.912 24.845 1.00 89.88 267 THR A CA 1
ATOM 2200 C C . THR A 1 267 ? 0.392 -13.530 23.492 1.00 89.88 267 THR A C 1
ATOM 2202 O O . THR A 1 267 ? 0.695 -14.171 22.480 1.00 89.88 267 THR A O 1
ATOM 2205 N N . ALA A 1 268 ? -0.455 -12.508 23.484 1.00 91.12 268 ALA A N 1
ATOM 2206 C CA . ALA A 1 268 ? -0.991 -11.907 22.278 1.00 91.12 268 ALA A CA 1
ATOM 2207 C C . ALA A 1 268 ? -0.242 -10.606 21.974 1.00 91.12 268 ALA A C 1
ATOM 2209 O O . ALA A 1 268 ? 0.074 -9.832 22.872 1.00 91.12 268 ALA A O 1
ATOM 2210 N N . LYS A 1 269 ? 0.047 -10.366 20.699 1.00 91.38 269 LYS A N 1
ATOM 2211 C CA . LYS A 1 269 ? 0.679 -9.147 20.205 1.00 91.38 269 LYS A CA 1
ATOM 2212 C C . LYS A 1 269 ? -0.296 -8.387 19.322 1.00 91.38 269 LYS A C 1
ATOM 2214 O O . LYS A 1 269 ? -0.860 -8.965 18.389 1.00 91.38 269 LYS A O 1
ATOM 2219 N N . ARG A 1 270 ? -0.442 -7.099 19.601 1.00 90.25 270 ARG A N 1
ATOM 2220 C CA . ARG A 1 270 ? -1.219 -6.139 18.830 1.00 90.25 270 ARG A CA 1
ATOM 2221 C C . ARG A 1 270 ? -0.443 -5.729 17.587 1.00 90.25 270 ARG A C 1
ATOM 2223 O O . ARG A 1 270 ? 0.723 -5.348 17.675 1.00 90.25 270 ARG A O 1
ATOM 2230 N N . GLN A 1 271 ? -1.059 -5.845 16.416 1.00 88.44 271 GLN A N 1
ATOM 2231 C CA . GLN A 1 271 ? -0.438 -5.481 15.145 1.00 88.44 271 GLN A CA 1
ATOM 2232 C C . GLN A 1 271 ? -1.456 -4.818 14.217 1.00 88.44 271 GLN A C 1
ATOM 2234 O O . GLN A 1 271 ? -2.613 -5.224 14.142 1.00 88.44 271 GLN A O 1
ATOM 2239 N N . ALA A 1 272 ? -1.001 -3.806 13.486 1.00 88.25 272 ALA A N 1
ATOM 2240 C CA . ALA A 1 272 ? -1.709 -3.198 12.369 1.00 88.25 272 ALA A CA 1
ATOM 2241 C C . ALA A 1 272 ? -0.690 -2.920 11.260 1.00 88.25 272 ALA A C 1
ATOM 2243 O O . ALA A 1 272 ? 0.483 -2.674 11.549 1.00 88.25 272 ALA A O 1
ATOM 2244 N N . LEU A 1 273 ? -1.126 -2.996 10.006 1.00 89.50 273 LEU A N 1
ATOM 2245 C CA . LEU A 1 273 ? -0.311 -2.615 8.860 1.00 89.50 273 LEU A CA 1
ATOM 2246 C C . LEU A 1 273 ? -0.401 -1.102 8.655 1.00 89.50 273 LEU A C 1
ATOM 2248 O O . LEU A 1 273 ? -1.478 -0.526 8.809 1.00 89.50 273 LEU A O 1
ATOM 2252 N N . ASP A 1 274 ? 0.716 -0.482 8.284 1.00 87.50 274 ASP A N 1
ATOM 2253 C CA . ASP A 1 274 ? 0.808 0.955 8.003 1.00 87.50 274 ASP A CA 1
ATOM 2254 C C . ASP A 1 274 ? -0.159 1.378 6.888 1.00 87.50 274 ASP A C 1
ATOM 2256 O O . ASP A 1 274 ? -0.365 0.630 5.935 1.00 87.50 274 ASP A O 1
ATOM 2260 N N . GLY A 1 275 ? -0.758 2.565 6.970 1.00 86.81 275 GLY A N 1
ATOM 2261 C CA . GLY A 1 275 ? -1.700 3.051 5.962 1.00 86.81 275 GLY A CA 1
ATOM 2262 C C . GLY A 1 275 ? -1.084 3.179 4.572 1.00 86.81 275 GLY A C 1
ATOM 2263 O O . GLY A 1 275 ? -1.711 2.762 3.597 1.00 86.81 275 GLY A O 1
ATOM 2264 N N . LEU A 1 276 ? 0.160 3.662 4.501 1.00 87.38 276 LEU A N 1
ATOM 2265 C CA . LEU A 1 276 ? 0.997 3.653 3.304 1.00 87.38 276 LEU A CA 1
ATOM 2266 C C . LEU A 1 276 ? 2.304 2.921 3.602 1.00 87.38 276 LEU A C 1
ATOM 2268 O O . LEU A 1 276 ? 3.062 3.314 4.486 1.00 87.38 276 LEU A O 1
ATOM 2272 N N . TRP A 1 277 ? 2.593 1.886 2.826 1.00 91.88 277 TRP A N 1
ATOM 2273 C CA . TRP A 1 277 ? 3.849 1.156 2.890 1.00 91.88 277 TRP A CA 1
ATOM 2274 C C . TRP A 1 277 ? 4.476 1.097 1.503 1.00 91.88 277 TRP A C 1
ATOM 2276 O O . TRP A 1 277 ? 3.817 0.731 0.531 1.00 91.88 277 TRP A O 1
ATOM 2286 N N . VAL A 1 278 ? 5.746 1.471 1.410 1.00 90.44 278 VAL A N 1
ATOM 2287 C CA . VAL A 1 278 ? 6.513 1.485 0.168 1.00 90.44 278 VAL A CA 1
ATOM 2288 C C . VAL A 1 278 ? 7.845 0.808 0.419 1.00 90.44 278 VAL A C 1
ATOM 2290 O O . VAL A 1 278 ? 8.582 1.177 1.327 1.00 90.44 278 VAL A O 1
ATOM 2293 N N . GLU A 1 279 ? 8.165 -0.160 -0.418 1.00 89.88 279 GLU A N 1
ATOM 2294 C CA . GLU A 1 279 ? 9.463 -0.801 -0.488 1.00 89.88 279 GLU A CA 1
ATOM 2295 C C . GLU A 1 279 ? 10.022 -0.601 -1.888 1.00 89.88 279 GLU A C 1
ATOM 2297 O O . GLU A 1 279 ? 9.394 -0.951 -2.886 1.00 89.88 279 GLU A O 1
ATOM 2302 N N . TYR A 1 280 ? 11.200 -0.001 -1.957 1.00 87.94 280 TYR A N 1
ATOM 2303 C CA . TYR A 1 280 ? 11.928 0.200 -3.191 1.00 87.94 280 TYR A CA 1
ATOM 2304 C C . TYR A 1 280 ? 13.300 -0.443 -3.066 1.00 87.94 280 TYR A C 1
ATOM 2306 O O . TYR A 1 280 ? 14.119 -0.031 -2.244 1.00 87.94 280 TYR A O 1
ATOM 2314 N N . SER A 1 281 ? 13.540 -1.449 -3.891 1.00 84.75 281 SER A N 1
ATOM 2315 C CA . SER A 1 281 ? 14.784 -2.202 -3.923 1.00 84.75 281 SER A CA 1
ATOM 2316 C C . SER A 1 281 ? 15.423 -2.046 -5.289 1.00 84.75 281 SER A C 1
ATOM 2318 O O . SER A 1 281 ? 14.731 -2.044 -6.302 1.00 84.75 281 SER A O 1
ATOM 2320 N N . PHE A 1 282 ? 16.738 -1.898 -5.345 1.00 83.50 282 PHE A N 1
ATOM 2321 C CA . PHE A 1 282 ? 17.430 -1.722 -6.614 1.00 83.50 282 PHE A CA 1
ATOM 2322 C C . PHE A 1 282 ? 18.831 -2.316 -6.586 1.00 83.50 282 PHE A C 1
ATOM 2324 O O . PHE A 1 282 ? 19.484 -2.411 -5.548 1.00 83.50 282 PHE A O 1
ATOM 2331 N N . SER A 1 283 ? 19.281 -2.715 -7.765 1.00 79.88 283 SER A N 1
ATOM 2332 C CA . SER A 1 283 ? 20.639 -3.113 -8.087 1.00 79.88 283 SER A CA 1
ATOM 2333 C C . SER A 1 283 ? 21.097 -2.367 -9.335 1.00 79.88 283 SER A C 1
ATOM 2335 O O . SER A 1 283 ? 20.362 -1.567 -9.920 1.00 79.88 283 SER A O 1
ATOM 2337 N N . THR A 1 284 ? 22.324 -2.635 -9.769 1.00 74.94 284 THR A N 1
ATOM 2338 C CA . THR A 1 284 ? 22.864 -2.026 -10.995 1.00 74.94 284 THR A CA 1
ATOM 2339 C C . THR A 1 284 ? 21.971 -2.299 -12.220 1.00 74.94 284 THR A C 1
ATOM 2341 O O . THR A 1 284 ? 21.801 -1.417 -13.060 1.00 74.94 284 THR A O 1
ATOM 2344 N N . MET A 1 285 ? 21.370 -3.493 -12.307 1.00 73.50 285 MET A N 1
ATOM 2345 C CA . MET A 1 285 ? 20.573 -3.937 -13.462 1.00 73.50 285 MET A CA 1
ATOM 2346 C C . MET A 1 285 ? 19.068 -4.006 -13.193 1.00 73.50 285 MET A C 1
ATOM 2348 O O . MET A 1 285 ? 18.291 -3.930 -14.138 1.00 73.50 285 MET A O 1
ATOM 2352 N N . ASN A 1 286 ? 18.633 -4.146 -11.941 1.00 81.25 286 ASN A N 1
ATOM 2353 C CA . ASN A 1 286 ? 17.228 -4.389 -11.616 1.00 81.25 286 ASN A CA 1
ATOM 2354 C C . ASN A 1 286 ? 16.687 -3.347 -10.639 1.00 81.25 286 ASN A C 1
ATOM 2356 O O . ASN A 1 286 ? 17.415 -2.815 -9.806 1.00 81.25 286 ASN A O 1
ATOM 2360 N N . SER A 1 287 ? 15.389 -3.095 -10.698 1.00 87.50 287 SER A N 1
ATOM 2361 C CA . SER A 1 287 ? 14.666 -2.327 -9.690 1.00 87.50 287 SER A CA 1
ATOM 2362 C C . SER A 1 287 ? 13.322 -2.981 -9.407 1.00 87.50 287 SER A C 1
ATOM 2364 O O . SER A 1 287 ? 12.656 -3.510 -10.293 1.00 87.50 287 SER A O 1
ATOM 2366 N N . ALA A 1 288 ? 12.915 -2.952 -8.146 1.00 90.50 288 ALA A N 1
ATOM 2367 C CA . ALA A 1 288 ? 11.649 -3.466 -7.671 1.00 90.50 288 ALA A CA 1
ATOM 2368 C C . ALA A 1 288 ? 10.962 -2.413 -6.803 1.00 90.50 288 ALA A C 1
ATOM 2370 O O . ALA A 1 288 ? 11.572 -1.833 -5.908 1.00 90.50 288 ALA A O 1
ATOM 2371 N N . LEU A 1 289 ? 9.680 -2.185 -7.063 1.00 92.31 289 LEU A N 1
ATOM 2372 C CA . LEU A 1 289 ? 8.820 -1.313 -6.275 1.00 92.31 289 LEU A CA 1
ATOM 2373 C C . LEU A 1 289 ? 7.639 -2.132 -5.767 1.00 92.31 289 LEU A C 1
ATOM 2375 O O . LEU A 1 289 ? 6.912 -2.728 -6.561 1.00 92.31 289 LEU A O 1
ATOM 2379 N N . HIS A 1 290 ? 7.415 -2.122 -4.461 1.00 94.44 290 HIS A N 1
ATOM 2380 C CA . HIS A 1 290 ? 6.232 -2.690 -3.836 1.00 94.44 290 HIS A CA 1
ATOM 2381 C C . HIS A 1 290 ? 5.547 -1.625 -2.988 1.00 94.44 290 HIS A C 1
ATOM 2383 O O . HIS A 1 290 ? 6.083 -1.154 -1.993 1.00 94.44 290 HIS A O 1
ATOM 2389 N N . LEU A 1 291 ? 4.350 -1.226 -3.400 1.00 95.50 291 LEU A N 1
ATOM 2390 C CA . LEU A 1 291 ? 3.525 -0.234 -2.729 1.00 95.50 291 LEU A CA 1
ATOM 2391 C C . LEU A 1 291 ? 2.250 -0.899 -2.218 1.00 95.50 291 LEU A C 1
ATOM 2393 O O . LEU A 1 291 ? 1.599 -1.654 -2.939 1.00 95.50 291 LEU A O 1
ATOM 2397 N N . ARG A 1 292 ? 1.884 -0.601 -0.972 1.00 95.06 292 ARG A N 1
ATOM 2398 C CA . ARG A 1 292 ? 0.655 -1.060 -0.323 1.00 95.06 292 ARG A CA 1
ATOM 2399 C C . ARG A 1 292 ? -0.054 0.116 0.337 1.00 95.06 292 ARG A C 1
ATOM 2401 O O . ARG A 1 292 ? 0.544 0.839 1.129 1.00 95.06 292 ARG A O 1
ATOM 2408 N N . ILE A 1 293 ? -1.337 0.267 0.033 1.00 94.62 293 ILE A N 1
ATOM 2409 C CA . ILE A 1 293 ? -2.257 1.180 0.710 1.00 94.62 293 ILE A CA 1
ATOM 2410 C C . ILE A 1 293 ? -3.333 0.326 1.364 1.00 94.62 293 ILE A C 1
ATOM 2412 O O . ILE A 1 293 ? -4.050 -0.398 0.673 1.00 94.62 293 ILE A O 1
ATOM 2416 N N . ASN A 1 294 ? -3.440 0.381 2.692 1.00 92.19 294 ASN A N 1
ATOM 2417 C CA . ASN A 1 294 ? -4.342 -0.514 3.420 1.00 92.19 294 ASN A CA 1
ATOM 2418 C C . ASN A 1 294 ? -5.782 -0.009 3.457 1.00 92.19 294 ASN A C 1
ATOM 2420 O O . ASN A 1 294 ? -6.692 -0.770 3.136 1.00 92.19 294 ASN A O 1
ATOM 2424 N N . ARG A 1 295 ? -6.000 1.262 3.801 1.00 92.00 295 ARG A N 1
ATOM 2425 C CA . ARG A 1 295 ? -7.320 1.898 3.752 1.00 92.00 295 ARG A CA 1
ATOM 2426 C C . ARG A 1 295 ? -7.203 3.277 3.122 1.00 92.00 295 ARG A C 1
ATOM 2428 O O . ARG A 1 295 ? -6.342 4.053 3.524 1.00 92.00 295 ARG A O 1
ATOM 2435 N N . LEU A 1 296 ? -8.083 3.564 2.169 1.00 93.38 296 LEU A N 1
ATOM 2436 C CA . LEU A 1 296 ? -8.229 4.861 1.516 1.00 93.38 296 LEU A CA 1
ATOM 2437 C C . LEU A 1 296 ? -9.666 5.334 1.709 1.00 93.38 296 LEU A C 1
ATOM 2439 O O . LEU A 1 296 ? -10.596 4.575 1.443 1.00 93.38 296 LEU A O 1
ATOM 2443 N N . GLN A 1 297 ? -9.837 6.581 2.119 1.00 94.12 297 GLN A N 1
ATOM 2444 C CA . GLN A 1 297 ? -11.132 7.245 2.114 1.00 94.12 297 GLN A CA 1
ATOM 2445 C C . GLN A 1 297 ? -10.958 8.672 1.608 1.00 94.12 297 GLN A C 1
ATOM 2447 O O . GLN A 1 297 ? -9.999 9.347 1.983 1.00 94.12 297 GLN A O 1
ATOM 2452 N N . ILE A 1 298 ? -11.867 9.116 0.744 1.00 94.94 298 ILE A N 1
ATOM 2453 C CA . ILE A 1 298 ? -11.913 10.499 0.269 1.00 94.94 298 ILE A CA 1
ATOM 2454 C C . ILE A 1 298 ? -13.256 11.080 0.676 1.00 94.94 298 ILE A C 1
ATOM 2456 O O . ILE A 1 298 ? -14.291 10.531 0.308 1.00 94.94 298 ILE A O 1
ATOM 2460 N N . ASP A 1 299 ? -13.229 12.195 1.392 1.00 94.06 299 ASP A N 1
ATOM 2461 C CA . ASP A 1 299 ? -14.407 12.881 1.904 1.00 94.06 299 ASP A CA 1
ATOM 2462 C C . ASP A 1 299 ? -14.631 14.188 1.151 1.00 94.06 299 ASP A C 1
ATOM 2464 O O . ASP A 1 299 ? -13.690 14.948 0.915 1.00 94.06 299 ASP A O 1
ATOM 2468 N N . ASN A 1 300 ? -15.881 14.465 0.795 1.00 93.06 300 ASN A N 1
ATOM 2469 C CA . ASN A 1 300 ? -16.303 15.745 0.248 1.00 93.06 300 ASN A CA 1
ATOM 2470 C C . ASN A 1 300 ? -16.535 16.728 1.405 1.00 93.06 300 ASN A C 1
ATOM 2472 O O . ASN A 1 300 ? -17.428 16.520 2.225 1.00 93.06 300 ASN A O 1
ATOM 2476 N N . GLN A 1 301 ? -15.738 17.796 1.464 1.00 91.19 301 GLN A N 1
ATOM 2477 C CA . GLN A 1 301 ? -15.752 18.766 2.569 1.00 91.19 301 GLN A CA 1
ATOM 2478 C C . GLN A 1 301 ? -16.642 19.988 2.281 1.00 91.19 301 GLN A C 1
ATOM 2480 O O . GLN A 1 301 ? -16.751 20.902 3.102 1.00 91.19 301 GLN A O 1
ATOM 2485 N N . LEU A 1 302 ? -17.329 20.006 1.133 1.00 89.44 302 LEU A N 1
ATOM 2486 C CA . LEU A 1 302 ? -18.267 21.071 0.787 1.00 89.44 302 LEU A CA 1
ATOM 2487 C C . LEU A 1 302 ? -19.486 21.058 1.720 1.00 89.44 302 LEU A C 1
ATOM 2489 O O . LEU A 1 302 ? -20.121 20.030 1.936 1.00 89.44 302 LEU A O 1
ATOM 2493 N N . SER A 1 303 ? -19.886 22.235 2.210 1.00 84.94 303 SER A N 1
ATOM 2494 C CA . SER A 1 303 ? -20.988 22.376 3.184 1.00 84.94 303 SER A CA 1
ATOM 2495 C C . SER A 1 303 ? -22.368 21.956 2.653 1.00 84.94 303 SER A C 1
ATOM 2497 O O . SER A 1 303 ? -23.292 21.744 3.432 1.00 84.94 303 SER A O 1
ATOM 2499 N N . TYR A 1 304 ? -22.521 21.862 1.332 1.00 82.94 304 TYR A N 1
ATOM 2500 C CA . TYR A 1 304 ? -23.760 21.508 0.629 1.00 82.94 304 TYR A CA 1
ATOM 2501 C C . TYR A 1 304 ? -23.679 20.130 -0.054 1.00 82.94 304 TYR A C 1
ATOM 2503 O O . TYR A 1 304 ? -24.421 19.866 -0.999 1.00 82.94 304 TYR A O 1
ATOM 2511 N N . THR A 1 305 ? -22.759 19.269 0.395 1.00 86.75 305 THR A N 1
ATOM 2512 C CA . THR A 1 305 ? -22.595 17.904 -0.122 1.00 86.75 305 THR A CA 1
ATOM 2513 C C . THR A 1 305 ? -23.788 17.009 0.232 1.00 86.75 305 THR A C 1
ATOM 2515 O O . THR A 1 305 ? -24.265 17.012 1.368 1.00 86.75 305 THR A O 1
ATOM 2518 N N . MET A 1 306 ? -24.261 16.226 -0.738 1.00 87.19 306 MET A N 1
ATOM 2519 C CA . MET A 1 306 ? -25.220 15.140 -0.516 1.00 87.19 306 MET A CA 1
ATOM 2520 C C . MET A 1 306 ? -24.491 13.836 -0.173 1.00 87.19 306 MET A C 1
ATOM 2522 O O . MET A 1 306 ? -25.017 13.031 0.599 1.00 87.19 306 MET A O 1
ATOM 2526 N N . PHE A 1 307 ? -23.270 13.657 -0.686 1.00 91.06 307 PHE A N 1
ATOM 2527 C CA . PHE A 1 307 ? -22.391 12.531 -0.377 1.00 91.06 307 PHE A CA 1
ATOM 2528 C C . PHE A 1 307 ? -21.152 13.001 0.401 1.00 91.06 307 PHE A C 1
ATOM 2530 O O . PHE A 1 307 ? -20.142 13.378 -0.200 1.00 91.06 307 PHE A O 1
ATOM 2537 N N . PRO A 1 308 ? -21.179 12.976 1.750 1.00 91.50 308 PRO A N 1
ATOM 2538 C CA . PRO A 1 308 ? -20.024 13.363 2.563 1.00 91.50 308 PRO A CA 1
ATOM 2539 C C . PRO A 1 308 ? -18.787 12.499 2.306 1.00 91.50 308 PRO A C 1
ATOM 2541 O O . PRO A 1 308 ? -17.669 12.992 2.398 1.00 91.50 308 PRO A O 1
ATOM 2544 N N . VAL A 1 309 ? -18.977 11.224 1.956 1.00 93.25 309 VAL A N 1
ATOM 2545 C CA . VAL A 1 309 ? -17.888 10.300 1.623 1.00 93.25 309 VAL A CA 1
ATOM 2546 C C . VAL A 1 309 ? -17.908 10.048 0.123 1.00 93.25 309 VAL A C 1
ATOM 2548 O O . VAL A 1 309 ? -18.817 9.408 -0.397 1.00 93.25 309 VAL A O 1
ATOM 2551 N N . MET A 1 310 ? -16.887 10.545 -0.566 1.00 92.56 310 MET A N 1
ATOM 2552 C CA . MET A 1 310 ? -16.751 10.435 -2.014 1.00 92.56 310 MET A CA 1
ATOM 2553 C C . MET A 1 310 ? -16.222 9.071 -2.440 1.00 92.56 310 MET A C 1
ATOM 2555 O O . MET A 1 310 ? -16.658 8.532 -3.449 1.00 92.56 310 MET A O 1
ATOM 2559 N N . LEU A 1 311 ? -15.260 8.513 -1.706 1.00 94.38 311 LEU A N 1
ATOM 2560 C CA . LEU A 1 311 ? -14.659 7.226 -2.038 1.00 94.38 311 LEU A CA 1
ATOM 2561 C C . LEU A 1 311 ? -14.425 6.413 -0.778 1.00 94.38 311 LEU A C 1
ATOM 2563 O O . LEU A 1 311 ? -13.800 6.900 0.163 1.00 94.38 311 LEU A O 1
ATOM 2567 N N . TYR A 1 312 ? -14.874 5.159 -0.791 1.00 92.69 312 TYR A N 1
ATOM 2568 C CA . TYR A 1 312 ? -14.600 4.206 0.280 1.00 92.69 312 TYR A CA 1
ATOM 2569 C C . TYR A 1 312 ? -14.551 2.758 -0.238 1.00 92.69 312 TYR A C 1
ATOM 2571 O O . TYR A 1 312 ? -15.250 2.410 -1.195 1.00 92.69 312 TYR A O 1
ATOM 2579 N N . PRO A 1 313 ? -13.742 1.884 0.388 1.00 90.19 313 PRO A N 1
ATOM 2580 C CA . PRO A 1 313 ? -13.697 0.468 0.047 1.00 90.19 313 PRO A CA 1
ATOM 2581 C C . PRO A 1 313 ? -15.012 -0.227 0.417 1.00 90.19 313 PRO A C 1
ATOM 2583 O O . PRO A 1 313 ? -15.544 -0.045 1.514 1.00 90.19 313 PRO A O 1
ATOM 2586 N N . VAL A 1 314 ? -15.515 -1.080 -0.474 1.00 87.12 314 VAL A N 1
ATOM 2587 C CA . VAL A 1 314 ? -16.692 -1.915 -0.217 1.00 87.12 314 VAL A CA 1
ATOM 2588 C C . VAL A 1 314 ? -16.212 -3.226 0.387 1.00 87.12 314 VAL A C 1
ATOM 2590 O O . VAL A 1 314 ? -15.462 -3.977 -0.232 1.00 87.12 314 VAL A O 1
ATOM 2593 N N . ILE A 1 315 ? -16.639 -3.517 1.616 1.00 73.94 315 ILE A N 1
ATOM 2594 C CA . ILE A 1 315 ? -16.264 -4.761 2.291 1.00 73.94 315 ILE A CA 1
ATOM 2595 C C . ILE A 1 315 ? -17.024 -5.918 1.620 1.00 73.94 315 ILE A C 1
ATOM 2597 O O . ILE A 1 315 ? -18.258 -5.962 1.698 1.00 73.94 315 ILE A O 1
ATOM 2601 N N . PRO A 1 316 ? -16.335 -6.875 0.971 1.00 65.44 316 PRO A N 1
ATOM 2602 C CA . PRO A 1 316 ? -17.007 -7.962 0.278 1.00 65.44 316 PRO A CA 1
ATOM 2603 C C . PRO A 1 316 ? -17.771 -8.847 1.269 1.00 65.44 316 PRO A C 1
ATOM 2605 O O . PRO A 1 316 ? -17.202 -9.399 2.211 1.00 65.44 316 PRO A O 1
ATOM 2608 N N . LYS A 1 317 ? -19.065 -9.063 1.001 1.00 59.66 317 LYS A N 1
ATOM 2609 C CA . LYS A 1 317 ? -19.959 -9.915 1.816 1.00 59.66 317 LYS A CA 1
ATOM 2610 C C . LYS A 1 317 ? -19.506 -11.386 1.897 1.00 59.66 317 LYS A C 1
ATOM 2612 O O . LYS A 1 317 ? -19.977 -12.126 2.751 1.00 59.66 317 LYS A O 1
ATOM 2617 N N . SER A 1 318 ? -18.622 -11.814 0.989 1.00 49.00 318 SER A N 1
ATOM 2618 C CA . SER A 1 318 ? -18.208 -13.211 0.789 1.00 49.00 318 SER A CA 1
ATOM 2619 C C . SER A 1 318 ? -16.977 -13.641 1.595 1.00 49.00 318 SER A C 1
ATOM 2621 O O . SER A 1 318 ? -16.662 -14.834 1.590 1.00 49.00 318 SER A O 1
ATOM 2623 N N . THR A 1 319 ? -16.262 -12.738 2.272 1.00 50.78 319 THR A N 1
ATOM 2624 C CA . THR A 1 319 ? -15.072 -13.122 3.052 1.00 50.78 319 THR A CA 1
ATOM 2625 C C . THR A 1 319 ? -15.493 -13.618 4.433 1.00 50.78 319 THR A C 1
ATOM 2627 O O . THR A 1 319 ? -15.240 -12.997 5.461 1.00 50.78 319 THR A O 1
ATOM 2630 N N . GLY A 1 320 ? -16.197 -14.748 4.456 1.00 46.25 320 GLY A N 1
ATOM 2631 C CA . GLY A 1 320 ? -16.446 -15.483 5.686 1.00 46.25 320 GLY A CA 1
ATOM 2632 C C . GLY A 1 320 ? -15.114 -15.931 6.292 1.00 46.25 320 GLY A C 1
ATOM 2633 O O . GLY A 1 320 ? -14.350 -16.638 5.644 1.00 46.25 320 GLY A O 1
ATOM 2634 N N . ASN A 1 321 ? -14.876 -15.540 7.545 1.00 48.62 321 ASN A N 1
ATOM 2635 C CA . ASN A 1 321 ? -13.813 -15.994 8.458 1.00 48.62 321 ASN A CA 1
ATOM 2636 C C . ASN A 1 321 ? -12.419 -15.339 8.413 1.00 48.62 321 ASN A C 1
ATOM 2638 O O . ASN A 1 321 ? -11.639 -15.617 9.327 1.00 48.62 321 ASN A O 1
ATOM 2642 N N . GLU A 1 322 ? -12.075 -14.451 7.476 1.00 61.09 322 GLU A N 1
ATOM 2643 C CA . GLU A 1 322 ? -10.797 -13.717 7.568 1.00 61.09 322 GLU A CA 1
ATOM 2644 C C . GLU A 1 322 ? -10.996 -12.399 8.329 1.00 61.09 322 GLU A C 1
ATOM 2646 O O . GLU A 1 322 ? -11.528 -11.429 7.804 1.00 61.09 322 GLU A O 1
ATOM 2651 N N . TYR A 1 323 ? -10.572 -12.357 9.599 1.00 69.38 323 TYR A N 1
ATOM 2652 C CA . TYR A 1 323 ? -10.567 -11.119 10.399 1.00 69.38 323 TYR A CA 1
ATOM 2653 C C . TYR A 1 323 ? -9.554 -10.081 9.871 1.00 69.38 323 TYR A C 1
ATOM 2655 O O . TYR A 1 323 ? -9.646 -8.898 10.199 1.00 69.38 323 TYR A O 1
ATOM 2663 N N . VAL A 1 324 ? -8.584 -10.528 9.066 1.00 77.06 324 VAL A N 1
ATOM 2664 C CA . VAL A 1 324 ? -7.553 -9.686 8.452 1.00 77.06 324 VAL A CA 1
ATOM 2665 C C . VAL A 1 324 ? -8.084 -9.086 7.158 1.00 77.06 324 VAL A C 1
ATOM 2667 O O . VAL A 1 324 ? -8.492 -9.803 6.249 1.00 77.06 324 VAL A O 1
ATOM 2670 N N . GLU A 1 325 ? -8.037 -7.763 7.074 1.00 80.62 325 GLU A N 1
ATOM 2671 C CA . GLU A 1 325 ? -8.386 -7.029 5.862 1.00 80.62 325 GLU A CA 1
ATOM 2672 C C . GLU A 1 325 ? -7.257 -7.120 4.831 1.00 80.62 325 GLU A C 1
ATOM 2674 O O . GLU A 1 325 ? -6.075 -7.021 5.170 1.00 80.62 325 GLU A O 1
ATOM 2679 N N . LYS A 1 326 ? -7.629 -7.295 3.561 1.00 87.81 326 LYS A N 1
ATOM 2680 C CA . LYS A 1 326 ? -6.694 -7.205 2.435 1.00 87.81 326 LYS A CA 1
ATOM 2681 C C . LYS A 1 326 ? -6.363 -5.735 2.158 1.00 87.81 326 LYS A C 1
ATOM 2683 O O . LYS A 1 326 ? -7.239 -4.892 2.362 1.00 87.81 326 LYS A O 1
ATOM 2688 N N . PRO A 1 327 ? -5.146 -5.419 1.676 1.00 91.44 327 PRO A N 1
ATOM 2689 C CA . PRO A 1 327 ? -4.808 -4.053 1.302 1.00 91.44 327 PRO A CA 1
ATOM 2690 C C . PRO A 1 327 ? -5.755 -3.554 0.207 1.00 91.44 327 PRO A C 1
ATOM 2692 O O . PRO A 1 327 ? -6.107 -4.306 -0.707 1.00 91.44 327 PRO A O 1
ATOM 2695 N N . PHE A 1 328 ? -6.160 -2.287 0.310 1.00 93.25 328 PHE A N 1
ATOM 2696 C CA . PHE A 1 328 ? -7.033 -1.640 -0.660 1.00 93.25 328 PHE A CA 1
ATOM 2697 C C . PHE A 1 328 ? -6.379 -1.549 -2.043 1.00 93.25 328 PHE A C 1
ATOM 2699 O O . PHE A 1 328 ? -7.001 -1.927 -3.035 1.00 93.25 328 PHE A O 1
ATOM 2706 N N . ILE A 1 329 ? -5.123 -1.093 -2.091 1.00 94.31 329 ILE A N 1
ATOM 2707 C CA . ILE A 1 329 ? -4.299 -1.062 -3.303 1.00 94.31 329 ILE A CA 1
ATOM 2708 C C . ILE A 1 329 ? -2.969 -1.744 -3.005 1.00 94.31 329 ILE A C 1
ATOM 2710 O O . ILE A 1 329 ? -2.304 -1.429 -2.017 1.00 94.31 329 ILE A O 1
ATOM 2714 N N . GLU A 1 330 ? -2.554 -2.646 -3.883 1.00 95.44 330 GLU A N 1
ATOM 2715 C CA . GLU A 1 330 ? -1.234 -3.260 -3.857 1.00 95.44 330 GLU A CA 1
ATOM 2716 C C . GLU A 1 330 ? -0.633 -3.243 -5.263 1.00 95.44 330 GLU A C 1
ATOM 2718 O O . GLU A 1 330 ? -1.207 -3.776 -6.212 1.00 95.44 330 GLU A O 1
ATOM 2723 N N . LEU A 1 331 ? 0.523 -2.600 -5.393 1.00 95.25 331 LEU A N 1
ATOM 2724 C CA . LEU A 1 331 ? 1.261 -2.455 -6.638 1.00 95.25 331 LEU A CA 1
ATOM 2725 C C . LEU A 1 331 ? 2.638 -3.088 -6.470 1.00 95.25 331 LEU A C 1
ATOM 2727 O O . LEU A 1 331 ? 3.405 -2.680 -5.603 1.00 95.25 331 LEU A O 1
ATOM 2731 N N . SER A 1 332 ? 2.972 -4.049 -7.322 1.00 94.38 332 SER A N 1
ATOM 2732 C CA . SER A 1 332 ? 4.292 -4.673 -7.371 1.00 94.38 332 SER A CA 1
ATOM 2733 C C . SER A 1 332 ? 4.846 -4.573 -8.786 1.00 94.38 332 SER A C 1
ATOM 2735 O O . SER A 1 332 ? 4.270 -5.126 -9.724 1.00 94.38 332 SER A O 1
ATOM 2737 N N . ILE A 1 333 ? 5.976 -3.891 -8.936 1.00 91.88 333 ILE A N 1
ATOM 2738 C CA . ILE A 1 333 ? 6.678 -3.691 -10.204 1.00 91.88 333 ILE A CA 1
ATOM 2739 C C . ILE A 1 333 ? 8.096 -4.238 -10.072 1.00 91.88 333 ILE A C 1
ATOM 2741 O O . ILE A 1 333 ? 8.746 -4.016 -9.053 1.00 91.88 333 ILE A O 1
ATOM 2745 N N . TYR A 1 334 ? 8.572 -4.918 -11.110 1.00 89.62 334 TYR A N 1
ATOM 2746 C CA . TYR A 1 334 ? 9.972 -5.292 -11.275 1.00 89.62 334 TYR A CA 1
ATOM 2747 C C . TYR A 1 334 ? 10.429 -5.008 -12.671 1.00 89.62 334 TYR A C 1
ATOM 2749 O O . TYR A 1 334 ? 9.937 -5.592 -13.638 1.00 89.62 334 TYR A O 1
ATOM 2757 N N . GLU A 1 335 ? 11.402 -4.128 -12.736 1.00 87.06 335 GLU A N 1
ATOM 2758 C CA . GLU A 1 335 ? 12.062 -3.695 -13.939 1.00 87.06 335 GLU A CA 1
ATOM 2759 C C . GLU A 1 335 ? 13.465 -4.304 -13.964 1.00 87.06 335 GLU A C 1
ATOM 2761 O O . GLU A 1 335 ? 14.183 -4.352 -12.964 1.00 87.06 335 GLU A O 1
ATOM 2766 N N . SER A 1 336 ? 13.846 -4.791 -15.135 1.00 80.62 336 SER A N 1
ATOM 2767 C CA . SER A 1 336 ? 15.181 -5.264 -15.451 1.00 80.62 336 SER A CA 1
ATOM 2768 C C . SER A 1 336 ? 15.677 -4.474 -16.652 1.00 80.62 336 SER A C 1
ATOM 2770 O O . SER A 1 336 ? 14.996 -4.361 -17.674 1.00 80.62 336 SER A O 1
ATOM 2772 N N . LYS A 1 337 ? 16.857 -3.882 -16.510 1.00 69.94 337 LYS A N 1
ATOM 2773 C CA . LYS A 1 337 ? 17.550 -3.170 -17.576 1.00 69.94 337 LYS A CA 1
ATOM 2774 C C . LYS A 1 337 ? 18.522 -4.136 -18.229 1.00 69.94 337 LYS A C 1
ATOM 2776 O O . LYS A 1 337 ? 19.452 -4.619 -17.587 1.00 69.94 337 LYS A O 1
ATOM 2781 N N . LEU A 1 338 ? 18.342 -4.382 -19.522 1.00 62.91 338 LEU A N 1
ATOM 2782 C CA . LEU A 1 338 ? 19.354 -5.071 -20.314 1.00 62.91 338 LEU A CA 1
ATOM 2783 C C . LEU A 1 338 ? 20.491 -4.082 -20.590 1.00 62.91 338 LEU A C 1
ATOM 2785 O O . LEU A 1 338 ? 20.286 -3.093 -21.288 1.00 62.91 338 LEU A O 1
ATOM 2789 N N . ALA A 1 339 ? 21.699 -4.321 -20.078 1.00 55.78 339 ALA A N 1
ATOM 2790 C CA . ALA A 1 339 ? 22.763 -3.308 -20.140 1.00 55.78 339 ALA A CA 1
ATOM 2791 C C . ALA A 1 339 ? 23.291 -2.975 -21.553 1.00 55.78 339 ALA A C 1
ATOM 2793 O O . ALA A 1 339 ? 24.093 -2.055 -21.700 1.00 55.78 339 ALA A O 1
ATOM 2794 N N . GLN A 1 340 ? 22.834 -3.678 -22.593 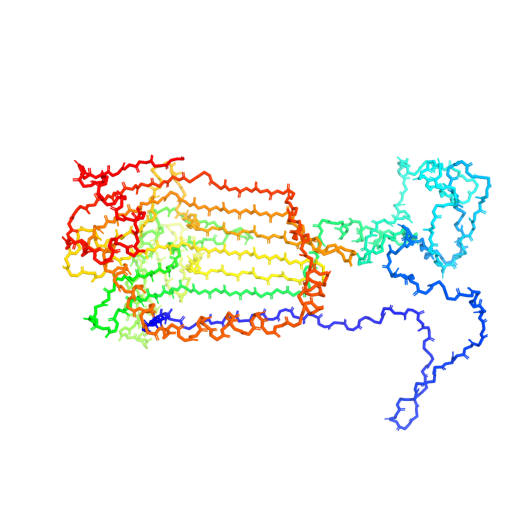1.00 50.94 340 GLN A N 1
ATOM 2795 C CA . GLN A 1 340 ? 23.190 -3.408 -23.990 1.00 50.94 340 GLN A CA 1
ATOM 2796 C C . GLN A 1 340 ? 22.080 -2.709 -24.795 1.00 50.94 340 GLN A C 1
ATOM 2798 O O . GLN A 1 340 ? 22.322 -2.307 -25.931 1.00 50.94 340 GLN A O 1
ATOM 2803 N N . THR A 1 341 ? 20.884 -2.515 -24.228 1.00 58.31 341 THR A N 1
ATOM 2804 C CA . THR A 1 341 ? 19.744 -1.895 -24.923 1.00 58.31 341 THR A CA 1
ATOM 2805 C C . THR A 1 341 ? 19.054 -0.867 -24.032 1.00 58.31 341 THR A C 1
ATOM 2807 O O . THR A 1 341 ? 18.843 -1.126 -22.855 1.00 58.31 341 THR A O 1
ATOM 2810 N N . ASN A 1 342 ? 18.582 0.252 -24.590 1.00 59.25 342 ASN A N 1
ATOM 2811 C CA . ASN A 1 342 ? 17.730 1.216 -23.865 1.00 59.25 342 ASN A CA 1
ATOM 2812 C C . ASN A 1 342 ? 16.298 0.697 -23.603 1.00 59.25 342 ASN A C 1
ATOM 2814 O O . ASN A 1 342 ? 15.399 1.471 -23.289 1.00 59.25 342 ASN A O 1
ATOM 2818 N N . ILE A 1 343 ? 16.077 -0.607 -23.756 1.00 66.50 343 ILE A N 1
ATOM 2819 C CA . ILE A 1 343 ? 14.787 -1.265 -23.608 1.00 66.50 343 ILE A CA 1
ATOM 2820 C C . ILE A 1 343 ? 14.509 -1.483 -22.120 1.00 66.50 343 ILE A C 1
ATOM 2822 O O . ILE A 1 343 ? 15.350 -2.015 -21.389 1.00 66.50 343 ILE A O 1
ATOM 2826 N N . LYS A 1 344 ? 13.312 -1.090 -21.677 1.00 70.75 344 LYS A N 1
ATOM 2827 C CA . LYS A 1 344 ? 12.834 -1.355 -20.318 1.00 70.75 344 LYS A CA 1
ATOM 2828 C C . LYS A 1 344 ? 12.001 -2.626 -20.322 1.00 70.75 344 LYS A C 1
ATOM 2830 O O . LYS A 1 344 ? 10.940 -2.662 -20.943 1.00 70.75 344 LYS A O 1
ATOM 2835 N N . GLN A 1 345 ? 12.471 -3.652 -19.620 1.00 81.62 345 GLN A N 1
ATOM 2836 C CA . GLN A 1 345 ? 11.736 -4.902 -19.468 1.00 81.62 345 GLN A CA 1
ATOM 2837 C C . GLN A 1 345 ? 11.136 -4.992 -18.066 1.00 81.62 345 GLN A C 1
ATOM 2839 O O . GLN A 1 345 ? 11.846 -5.009 -17.064 1.00 81.62 345 GLN A O 1
ATOM 2844 N N . PHE A 1 346 ? 9.818 -5.097 -17.986 1.00 84.81 346 PHE A N 1
ATOM 2845 C CA . PHE A 1 346 ? 9.085 -5.365 -16.761 1.00 84.81 346 PHE A CA 1
ATOM 2846 C C . PHE A 1 346 ? 8.860 -6.874 -16.618 1.00 84.81 346 PHE A C 1
ATOM 2848 O O . PHE A 1 346 ? 7.972 -7.443 -17.258 1.00 84.81 346 PHE A O 1
ATOM 2855 N N . LYS A 1 347 ? 9.637 -7.534 -15.749 1.00 83.25 347 LYS A N 1
ATOM 2856 C CA . LYS A 1 347 ? 9.461 -8.972 -15.458 1.00 83.25 347 LYS A CA 1
ATOM 2857 C C . LYS A 1 347 ? 8.125 -9.240 -14.756 1.00 83.25 347 LYS A C 1
ATOM 2859 O O . LYS A 1 347 ? 7.479 -10.266 -14.987 1.00 83.25 347 LYS A O 1
ATOM 2864 N N . TYR A 1 348 ? 7.701 -8.320 -13.884 1.00 84.94 348 TYR A N 1
ATOM 2865 C CA . TYR A 1 348 ? 6.370 -8.348 -13.284 1.00 84.94 348 TYR A CA 1
ATOM 2866 C C . TYR A 1 348 ? 5.784 -6.947 -13.102 1.00 84.94 348 TYR A C 1
ATOM 2868 O O . TYR A 1 348 ? 6.437 -6.045 -12.586 1.00 84.94 348 TYR A O 1
ATOM 2876 N N . PHE A 1 349 ? 4.519 -6.791 -13.485 1.00 90.81 349 PHE A N 1
ATOM 2877 C CA . PHE A 1 349 ? 3.680 -5.641 -13.173 1.00 90.81 349 PHE A CA 1
ATOM 2878 C C . PHE A 1 349 ? 2.347 -6.161 -12.634 1.00 90.81 349 PHE A C 1
ATOM 2880 O O . PHE A 1 349 ? 1.542 -6.727 -13.376 1.00 90.81 349 PHE A O 1
ATOM 2887 N N . LYS A 1 350 ? 2.121 -6.023 -11.328 1.00 92.50 350 LYS A N 1
ATOM 2888 C CA . LYS A 1 350 ? 0.894 -6.471 -10.663 1.00 92.50 350 LYS A CA 1
ATOM 2889 C C . LYS A 1 350 ? 0.232 -5.297 -9.967 1.00 92.50 350 LYS A C 1
ATOM 2891 O O . LYS A 1 350 ? 0.851 -4.692 -9.101 1.00 92.50 350 LYS A O 1
ATOM 2896 N N . LEU A 1 351 ? -1.014 -5.010 -10.323 1.00 94.50 351 LEU A N 1
ATOM 2897 C CA . LEU A 1 351 ? -1.843 -4.004 -9.672 1.00 94.50 351 LEU A CA 1
ATOM 2898 C C . LEU A 1 351 ? -3.122 -4.669 -9.174 1.00 94.50 351 LEU A C 1
ATOM 2900 O O . LEU A 1 351 ? -3.917 -5.180 -9.964 1.00 94.50 351 LEU A O 1
ATOM 2904 N N . LEU A 1 352 ? -3.300 -4.662 -7.859 1.00 93.12 352 LEU A N 1
ATOM 2905 C CA . LEU A 1 352 ? -4.468 -5.185 -7.171 1.00 93.12 352 LEU A CA 1
ATOM 2906 C C . LEU A 1 352 ? -5.215 -4.023 -6.524 1.00 93.12 352 LEU A C 1
ATOM 2908 O O . LEU A 1 352 ? -4.626 -3.261 -5.762 1.00 93.12 352 LEU A O 1
ATOM 2912 N N . ILE A 1 353 ? -6.501 -3.897 -6.825 1.00 92.38 353 ILE A N 1
ATOM 2913 C CA . ILE A 1 353 ? -7.398 -2.883 -6.276 1.00 92.38 353 ILE A CA 1
ATOM 2914 C C . ILE A 1 353 ? -8.667 -3.603 -5.814 1.00 92.38 353 ILE A C 1
ATOM 2916 O O . ILE A 1 353 ? -9.258 -4.375 -6.571 1.00 92.38 353 ILE A O 1
ATOM 2920 N N . GLN A 1 354 ? -9.061 -3.397 -4.556 1.00 91.19 354 GLN A N 1
ATOM 2921 C CA . GLN A 1 354 ? -10.293 -3.977 -4.010 1.00 91.19 354 GLN A CA 1
ATOM 2922 C C . GLN A 1 354 ? -11.537 -3.268 -4.559 1.00 91.19 354 GLN A C 1
ATOM 2924 O O . GLN A 1 354 ? -11.457 -2.157 -5.069 1.00 91.19 354 GLN A O 1
ATOM 2929 N N . GLU A 1 355 ? -12.699 -3.903 -4.423 1.00 91.25 355 GLU A N 1
ATOM 2930 C CA . GLU A 1 355 ? -14.002 -3.309 -4.746 1.00 91.25 355 GLU A CA 1
ATOM 2931 C C . GLU A 1 355 ? -14.226 -2.015 -3.943 1.00 91.25 355 GLU A C 1
ATOM 2933 O O . GLU A 1 355 ? -13.979 -1.974 -2.734 1.00 91.25 355 GLU A O 1
ATOM 2938 N N . PHE A 1 356 ? -14.678 -0.947 -4.603 1.00 92.50 356 PHE A N 1
ATOM 2939 C CA . PHE A 1 356 ? -14.929 0.342 -3.952 1.00 92.50 356 PHE A CA 1
ATOM 2940 C C . PHE A 1 356 ? -16.144 1.056 -4.516 1.00 92.50 356 PHE A C 1
ATOM 2942 O O . PHE A 1 356 ? -16.600 0.778 -5.624 1.00 92.50 356 PHE A O 1
ATOM 2949 N N . ALA A 1 357 ? -16.656 1.991 -3.726 1.00 93.19 357 ALA A N 1
ATOM 2950 C CA . ALA A 1 357 ? -17.723 2.882 -4.120 1.00 93.19 357 ALA A CA 1
ATOM 2951 C C . ALA A 1 357 ? -17.182 4.290 -4.332 1.00 93.19 357 ALA A C 1
ATOM 2953 O O . ALA A 1 357 ? -16.298 4.748 -3.608 1.00 93.19 357 ALA A O 1
ATOM 2954 N N . VAL A 1 358 ? -17.738 4.951 -5.339 1.00 93.75 358 VAL A N 1
ATOM 2955 C CA . VAL A 1 358 ? -17.502 6.341 -5.690 1.00 93.75 358 VAL A CA 1
ATOM 2956 C C . VAL A 1 358 ? -18.848 7.047 -5.712 1.00 93.75 358 VAL A C 1
ATOM 2958 O O . VAL A 1 358 ? -19.740 6.670 -6.471 1.00 93.75 358 VAL A O 1
ATOM 2961 N N . GLN A 1 359 ? -18.995 8.066 -4.879 1.00 92.44 359 GLN A N 1
ATOM 2962 C CA . GLN A 1 359 ? -20.190 8.886 -4.768 1.00 92.44 359 GLN A CA 1
ATOM 2963 C C . GLN A 1 359 ? -19.812 10.332 -5.077 1.00 92.44 359 GLN A C 1
ATOM 2965 O O . GLN A 1 359 ? -18.964 10.916 -4.409 1.00 92.44 359 GLN A O 1
ATOM 2970 N N . ILE A 1 360 ? -20.378 10.896 -6.141 1.00 89.06 360 ILE A N 1
ATOM 2971 C CA . ILE A 1 360 ? -19.994 12.222 -6.632 1.00 89.06 360 ILE A CA 1
ATOM 2972 C C . ILE A 1 360 ? -21.230 13.100 -6.776 1.00 89.06 360 ILE A C 1
ATOM 2974 O O . ILE A 1 360 ? -22.229 12.703 -7.372 1.00 89.06 360 ILE A O 1
ATOM 2978 N N . ASP A 1 361 ? -21.112 14.329 -6.287 1.00 88.81 361 ASP A N 1
ATOM 2979 C CA . ASP A 1 361 ? -22.111 15.375 -6.469 1.00 88.81 361 ASP A CA 1
ATOM 2980 C C . ASP A 1 361 ? -21.697 16.324 -7.596 1.00 88.81 361 ASP A C 1
ATOM 2982 O O . ASP A 1 361 ? -20.515 16.654 -7.754 1.00 88.81 361 ASP A O 1
ATOM 2986 N N . GLN A 1 362 ? -22.672 16.847 -8.339 1.00 86.25 362 GLN A N 1
ATOM 2987 C CA . GLN A 1 362 ? -22.429 17.894 -9.333 1.00 86.25 362 GLN A CA 1
ATOM 2988 C C . GLN A 1 362 ? -21.700 19.100 -8.719 1.00 86.25 362 GLN A C 1
ATOM 2990 O O . GLN A 1 362 ? -20.761 19.622 -9.323 1.00 86.25 362 GLN A O 1
ATOM 2995 N N . GLY A 1 363 ? -22.088 19.520 -7.509 1.00 87.38 363 GLY A N 1
ATOM 2996 C CA . GLY A 1 363 ? -21.456 20.645 -6.816 1.00 87.38 363 GLY A CA 1
ATOM 2997 C C . GLY A 1 363 ? -19.946 20.471 -6.621 1.00 87.38 363 GLY A C 1
ATOM 2998 O O . GLY A 1 363 ? -19.185 21.416 -6.823 1.00 87.38 363 GLY A O 1
ATOM 2999 N N . LEU A 1 364 ? -19.499 19.248 -6.321 1.00 87.62 364 LEU A N 1
ATOM 3000 C CA . LEU A 1 364 ? -18.083 18.918 -6.177 1.00 87.62 364 LEU A CA 1
ATOM 3001 C C . LEU A 1 364 ? -17.332 19.021 -7.507 1.00 87.62 364 LEU A C 1
ATOM 3003 O O . LEU A 1 364 ? -16.255 19.614 -7.553 1.00 87.62 364 LEU A O 1
ATOM 3007 N N . ILE A 1 365 ? -17.898 18.483 -8.592 1.00 87.75 365 ILE A N 1
ATOM 3008 C CA . ILE A 1 365 ? -17.287 18.574 -9.927 1.00 87.75 365 ILE A CA 1
ATOM 3009 C C . ILE A 1 365 ? -17.097 20.044 -10.303 1.00 87.75 365 ILE A C 1
ATOM 3011 O O . ILE A 1 365 ? -16.008 20.445 -10.712 1.00 87.75 365 ILE A O 1
ATOM 3015 N N . VAL A 1 366 ? -18.130 20.869 -10.110 1.00 86.25 366 VAL A N 1
ATOM 3016 C CA . VAL A 1 366 ? -18.065 22.309 -10.390 1.00 86.25 366 VAL A CA 1
ATOM 3017 C C . VAL A 1 366 ? -17.003 22.997 -9.533 1.00 86.25 366 VAL A C 1
ATOM 3019 O O . VAL A 1 366 ? -16.252 23.825 -10.055 1.00 86.25 366 VAL A O 1
ATOM 3022 N N . ALA A 1 367 ? -16.893 22.648 -8.250 1.00 85.81 367 ALA A N 1
ATOM 3023 C CA . ALA A 1 367 ? -15.894 23.218 -7.352 1.00 85.81 367 ALA A CA 1
ATOM 3024 C C . ALA A 1 367 ? -14.456 22.846 -7.765 1.00 85.81 367 ALA A C 1
ATOM 3026 O O . ALA A 1 367 ? -13.592 23.723 -7.822 1.00 85.81 367 ALA A O 1
ATOM 3027 N N . ILE A 1 368 ? -14.210 21.583 -8.139 1.00 86.50 368 ILE A N 1
ATOM 3028 C CA . ILE A 1 368 ? -12.906 21.113 -8.634 1.00 86.50 368 ILE A CA 1
ATOM 3029 C C . ILE A 1 368 ? -12.549 21.798 -9.958 1.00 86.50 368 ILE A C 1
ATOM 3031 O O . ILE A 1 368 ? -11.443 22.317 -10.100 1.00 86.50 368 ILE A O 1
ATOM 3035 N N . LEU A 1 369 ? -13.477 21.857 -10.917 1.00 84.56 369 LEU A N 1
ATOM 3036 C CA . LEU A 1 369 ? -13.243 22.535 -12.197 1.00 84.56 369 LEU A CA 1
ATOM 3037 C C . LEU A 1 369 ? -12.954 24.025 -12.003 1.00 84.56 369 LEU A C 1
ATOM 3039 O O . LEU A 1 369 ? -12.036 24.565 -12.621 1.00 84.56 369 LEU A O 1
ATOM 3043 N N . SER A 1 370 ? -13.702 24.686 -11.117 1.00 83.19 370 SER A N 1
ATOM 3044 C CA . SER A 1 370 ? -13.472 26.092 -10.772 1.00 83.19 370 SER A CA 1
ATOM 3045 C C . SER A 1 370 ? -12.082 26.293 -10.171 1.00 83.19 370 SER A C 1
ATOM 3047 O O . SER A 1 370 ? -11.381 27.225 -10.558 1.00 83.19 370 SER A O 1
ATOM 3049 N N . PHE A 1 371 ? -11.656 25.397 -9.277 1.00 82.50 371 PHE A N 1
ATOM 3050 C CA . PHE A 1 371 ? -10.325 25.418 -8.672 1.00 82.50 371 PHE A CA 1
ATOM 3051 C C . PHE A 1 371 ? -9.199 25.235 -9.706 1.00 82.50 371 PHE A C 1
ATOM 3053 O O . PHE A 1 371 ? -8.226 25.989 -9.689 1.00 82.50 371 PHE A O 1
ATOM 3060 N N . LEU A 1 372 ? -9.345 24.292 -10.646 1.00 81.31 372 LEU A N 1
ATOM 3061 C CA . LEU A 1 372 ? -8.367 24.064 -11.720 1.00 81.31 372 LEU A CA 1
ATOM 3062 C C . LEU A 1 372 ? -8.267 25.268 -12.670 1.00 81.31 372 LEU A C 1
ATOM 3064 O O . LEU A 1 372 ? -7.172 25.726 -12.993 1.00 81.31 372 LEU A O 1
ATOM 3068 N N . THR A 1 373 ? -9.414 25.828 -13.057 1.00 77.88 373 THR A N 1
ATOM 3069 C CA . THR A 1 373 ? -9.507 27.017 -13.921 1.00 77.88 373 THR A CA 1
ATOM 3070 C C . THR A 1 373 ? -8.831 28.234 -13.287 1.00 77.88 373 THR A C 1
ATOM 3072 O O . THR A 1 373 ? -8.062 28.945 -13.931 1.00 77.88 373 THR A O 1
ATOM 3075 N N . GLN A 1 374 ? -9.073 28.463 -11.992 1.00 71.69 374 GLN A N 1
ATOM 3076 C CA . GLN A 1 374 ? -8.464 29.562 -11.238 1.00 71.69 374 GLN A CA 1
ATOM 3077 C C . GLN A 1 374 ? -6.930 29.475 -11.208 1.00 71.69 374 GLN A C 1
ATOM 3079 O O . GLN A 1 374 ? -6.262 30.508 -11.254 1.00 71.69 374 GLN A O 1
ATOM 3084 N N . HIS A 1 375 ? -6.361 28.264 -11.176 1.00 63.06 375 HIS A N 1
ATOM 3085 C CA . HIS A 1 375 ? -4.908 28.065 -11.259 1.00 63.06 375 HIS A CA 1
ATOM 3086 C C . HIS A 1 375 ? -4.351 28.291 -12.665 1.00 63.06 375 HIS A C 1
ATOM 3088 O O . HIS A 1 375 ? -3.283 28.886 -12.798 1.00 63.06 375 HIS A O 1
ATOM 3094 N N . ASN A 1 376 ? -5.086 27.912 -13.712 1.00 60.84 376 ASN A N 1
ATOM 3095 C CA . ASN A 1 376 ? -4.657 28.138 -15.096 1.00 60.84 376 ASN A CA 1
ATOM 3096 C C . ASN A 1 376 ? -4.594 29.633 -15.461 1.00 60.84 376 ASN A C 1
ATOM 3098 O O . ASN A 1 376 ? -3.665 30.058 -16.147 1.00 60.84 376 ASN A O 1
ATOM 3102 N N . ILE A 1 377 ? -5.521 30.454 -14.952 1.00 55.56 377 ILE A N 1
ATOM 3103 C CA . ILE A 1 377 ? -5.584 31.903 -15.239 1.00 55.56 377 ILE A CA 1
ATOM 3104 C C . ILE A 1 377 ? -4.380 32.671 -14.657 1.00 55.56 377 ILE A C 1
ATOM 3106 O O . ILE A 1 377 ? -3.978 33.701 -15.197 1.00 55.56 377 ILE A O 1
ATOM 3110 N N . ASN A 1 378 ? -3.759 32.157 -13.590 1.00 49.72 378 ASN A N 1
ATOM 3111 C CA . ASN A 1 378 ? -2.581 32.772 -12.969 1.00 49.72 378 ASN A CA 1
ATOM 3112 C C . ASN A 1 378 ? -1.260 32.437 -13.683 1.00 49.72 378 ASN A C 1
ATOM 3114 O O . ASN A 1 378 ? -0.217 32.982 -13.317 1.00 49.72 378 ASN A O 1
ATOM 3118 N N . SER A 1 379 ? -1.286 31.591 -14.718 1.00 46.91 379 SER A N 1
ATOM 3119 C CA . SER A 1 379 ? -0.189 31.504 -15.679 1.00 46.91 379 SER A CA 1
ATOM 3120 C C . SER A 1 379 ? -0.430 32.548 -16.779 1.00 46.91 379 SER A C 1
ATOM 3122 O O . SER A 1 379 ? -1.364 32.404 -17.570 1.00 46.91 379 SER A O 1
ATOM 3124 N N . PRO A 1 380 ? 0.334 33.657 -16.843 1.00 49.03 380 PRO A N 1
ATOM 3125 C CA . PRO A 1 380 ? 0.159 34.598 -17.935 1.00 49.03 380 PRO A CA 1
ATOM 3126 C C . PRO A 1 380 ? 0.426 33.862 -19.260 1.00 49.03 380 PRO A C 1
ATOM 3128 O O . PRO A 1 380 ? 1.410 33.120 -19.347 1.00 49.03 380 PRO A O 1
ATOM 3131 N N . PRO A 1 381 ? -0.366 34.103 -20.323 1.00 52.28 381 PRO A N 1
ATOM 3132 C CA . PRO A 1 381 ? -0.167 33.486 -21.643 1.00 52.28 381 PRO A CA 1
ATOM 3133 C C . PRO A 1 381 ? 1.236 33.731 -22.237 1.00 52.28 381 PRO A C 1
ATOM 3135 O O . PRO A 1 381 ? 1.633 33.083 -23.202 1.00 52.28 381 PRO A O 1
ATOM 3138 N N . MET A 1 382 ? 2.021 34.632 -21.635 1.00 47.91 382 MET A N 1
ATOM 3139 C CA . MET A 1 382 ? 3.431 34.851 -21.951 1.00 47.91 382 MET A CA 1
ATOM 3140 C C . MET A 1 382 ? 4.345 33.653 -21.650 1.00 47.91 382 MET A C 1
ATOM 3142 O O . MET A 1 382 ? 5.341 33.519 -22.351 1.00 47.91 382 MET A O 1
ATOM 3146 N N . ILE A 1 383 ? 4.042 32.784 -20.674 1.00 51.69 383 ILE A N 1
ATOM 3147 C CA . ILE A 1 383 ? 4.930 31.653 -20.319 1.00 51.69 383 ILE A CA 1
ATOM 3148 C C . ILE A 1 383 ? 4.937 30.599 -21.437 1.00 51.69 383 ILE A C 1
ATOM 3150 O O . ILE A 1 383 ? 6.006 30.154 -21.864 1.00 51.69 383 ILE A O 1
ATOM 3154 N N . ASN A 1 384 ? 3.761 30.285 -21.991 1.00 53.75 384 ASN A N 1
ATOM 3155 C CA . ASN A 1 384 ? 3.644 29.373 -23.132 1.00 53.75 384 ASN A CA 1
ATOM 3156 C C . ASN A 1 384 ? 4.243 29.994 -24.400 1.00 53.75 384 ASN A C 1
ATOM 3158 O O . ASN A 1 384 ? 5.010 29.336 -25.090 1.00 53.75 384 ASN A O 1
ATOM 3162 N N . MET A 1 385 ? 4.029 31.294 -24.643 1.00 52.25 385 MET A N 1
ATOM 3163 C CA . MET A 1 385 ? 4.626 31.976 -25.797 1.00 52.25 385 MET A CA 1
ATOM 3164 C C . MET A 1 385 ? 6.159 32.060 -25.716 1.00 52.25 385 MET A C 1
ATOM 3166 O O . MET A 1 385 ? 6.819 31.925 -26.740 1.00 52.25 385 MET A O 1
ATOM 3170 N N . SER A 1 386 ? 6.759 32.249 -24.534 1.00 59.38 386 SER A N 1
ATOM 3171 C CA . SER A 1 386 ? 8.221 32.191 -24.392 1.00 59.38 386 SER A CA 1
ATOM 3172 C C . SER A 1 386 ? 8.777 30.789 -24.629 1.00 59.38 386 SER A C 1
ATOM 3174 O O . SER A 1 386 ? 9.806 30.662 -25.285 1.00 59.38 386 SER A O 1
ATOM 3176 N N . SER A 1 387 ? 8.082 29.746 -24.161 1.00 60.97 387 SER A N 1
ATOM 3177 C CA . SER A 1 387 ? 8.470 28.352 -24.406 1.00 60.97 387 SER A CA 1
ATOM 3178 C C . SER A 1 387 ? 8.377 28.001 -25.892 1.00 60.97 387 SER A C 1
ATOM 3180 O O . SER A 1 387 ? 9.325 27.458 -26.459 1.00 60.97 387 SER A O 1
ATOM 3182 N N . ASP A 1 388 ? 7.291 28.409 -26.548 1.00 61.62 388 ASP A N 1
ATOM 3183 C CA . ASP A 1 388 ? 7.080 28.209 -27.981 1.00 61.62 388 ASP A CA 1
ATOM 3184 C C . ASP A 1 388 ? 8.105 28.997 -28.811 1.00 61.62 388 ASP A C 1
ATOM 3186 O O . ASP A 1 388 ? 8.698 28.464 -29.748 1.00 61.62 388 ASP A O 1
ATOM 3190 N N . LEU A 1 389 ? 8.399 30.250 -28.441 1.00 66.31 389 LEU A N 1
ATOM 3191 C CA . LEU A 1 389 ? 9.431 31.059 -29.099 1.00 66.31 389 LEU A CA 1
ATOM 3192 C C . LEU A 1 389 ? 10.840 30.494 -28.888 1.00 66.31 389 LEU A C 1
ATOM 3194 O O . LEU A 1 389 ? 11.667 30.582 -29.795 1.00 66.31 389 LEU A O 1
ATOM 3198 N N . GLU A 1 390 ? 11.134 29.906 -27.728 1.00 68.44 390 GLU A N 1
ATOM 3199 C CA . GLU A 1 390 ? 12.399 29.208 -27.491 1.00 68.44 390 GLU A CA 1
ATOM 3200 C C . GLU A 1 390 ? 12.503 27.910 -28.292 1.00 68.44 390 GLU A C 1
ATOM 3202 O O . GLU A 1 390 ? 13.576 27.610 -28.814 1.00 68.44 390 GLU A O 1
ATOM 3207 N N . GLN A 1 391 ? 11.408 27.163 -28.457 1.00 62.44 391 GLN A N 1
ATOM 3208 C CA . GLN A 1 391 ? 11.376 25.984 -29.325 1.00 62.44 391 GLN A CA 1
ATOM 3209 C C . GLN A 1 391 ? 11.568 26.353 -30.801 1.00 62.44 391 GLN A C 1
ATOM 3211 O O . GLN A 1 391 ? 12.335 25.686 -31.491 1.00 62.44 391 GLN A O 1
ATOM 3216 N N . ILE A 1 392 ? 10.968 27.456 -31.260 1.00 66.56 392 ILE A N 1
ATOM 3217 C CA . ILE A 1 392 ? 11.143 27.988 -32.622 1.00 66.56 392 ILE A CA 1
ATOM 3218 C C . ILE A 1 392 ? 12.574 28.512 -32.852 1.00 66.56 392 ILE A C 1
ATOM 3220 O O . ILE A 1 392 ? 13.087 28.445 -33.967 1.00 66.56 392 ILE A O 1
ATOM 3224 N N . ARG A 1 393 ? 13.244 29.027 -31.811 1.00 65.31 393 ARG A N 1
ATOM 3225 C CA . ARG A 1 393 ? 14.626 29.543 -31.885 1.00 65.31 393 ARG A CA 1
ATOM 3226 C C . ARG A 1 393 ? 15.709 28.464 -31.856 1.00 65.31 393 ARG A C 1
ATOM 3228 O O . ARG A 1 393 ? 16.871 28.788 -32.106 1.00 65.31 393 ARG A O 1
ATOM 3235 N N . LYS A 1 394 ? 15.378 27.208 -31.546 1.00 72.25 394 LYS A N 1
ATOM 3236 C CA . LYS A 1 394 ? 16.352 26.110 -31.608 1.00 72.25 394 LYS A CA 1
ATOM 3237 C C . LYS A 1 394 ? 16.718 25.850 -33.070 1.00 72.25 394 LYS A C 1
ATOM 3239 O O . LYS A 1 394 ? 15.847 25.607 -33.899 1.00 72.25 394 LYS A O 1
ATOM 3244 N N . SER A 1 395 ? 18.014 25.890 -33.388 1.00 67.25 395 SER A N 1
ATOM 3245 C CA . SER A 1 395 ? 18.516 25.532 -34.719 1.00 67.25 395 SER A CA 1
ATOM 3246 C C . SER A 1 395 ? 18.030 24.137 -35.112 1.00 67.25 395 SER A C 1
ATOM 3248 O O . SER A 1 395 ? 18.031 23.232 -34.274 1.00 67.25 395 SER A O 1
ATOM 3250 N N . LEU A 1 396 ? 17.675 23.945 -36.387 1.00 64.31 396 LEU A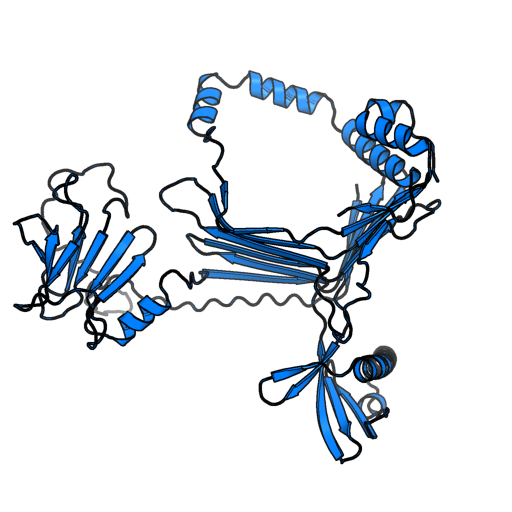 N 1
ATOM 3251 C CA . LEU A 1 396 ? 17.233 22.648 -36.919 1.00 64.31 396 LEU A CA 1
ATOM 3252 C C . LEU A 1 396 ? 18.202 21.511 -36.557 1.00 64.31 396 LEU A C 1
ATOM 3254 O O . LEU A 1 396 ? 17.748 20.428 -36.222 1.00 64.31 396 LEU A O 1
ATOM 3258 N N . ASP A 1 397 ? 19.510 21.773 -36.490 1.00 65.62 397 ASP A N 1
ATOM 3259 C CA . ASP A 1 397 ? 20.520 20.794 -36.064 1.00 65.62 397 ASP A CA 1
ATOM 3260 C C . ASP A 1 397 ? 20.369 20.325 -34.607 1.00 65.62 397 ASP A C 1
ATOM 3262 O O . ASP A 1 397 ? 20.687 19.181 -34.302 1.00 65.62 397 ASP A O 1
ATOM 3266 N N . ILE A 1 398 ? 19.891 21.180 -33.695 1.00 65.88 398 ILE A N 1
ATOM 3267 C CA . ILE A 1 398 ? 19.630 20.824 -32.288 1.00 65.88 398 ILE A CA 1
ATOM 3268 C C . ILE A 1 398 ? 18.342 20.013 -32.191 1.00 65.88 398 ILE A C 1
ATOM 3270 O O . ILE A 1 398 ? 18.280 19.079 -31.403 1.00 65.88 398 ILE A O 1
ATOM 3274 N N . ILE A 1 399 ? 17.335 20.336 -33.004 1.00 61.53 399 ILE A N 1
ATOM 3275 C CA . ILE A 1 399 ? 16.081 19.579 -33.069 1.00 61.53 399 ILE A CA 1
ATOM 3276 C C . ILE A 1 399 ? 16.351 18.193 -33.661 1.00 61.53 399 ILE A C 1
ATOM 3278 O O . ILE A 1 399 ? 15.973 17.196 -33.058 1.00 61.53 399 ILE A O 1
ATOM 3282 N N . ILE A 1 400 ? 17.097 18.121 -34.765 1.00 62.25 400 ILE A N 1
ATOM 3283 C CA . ILE A 1 400 ? 17.510 16.874 -35.415 1.00 62.25 400 ILE A CA 1
ATOM 3284 C C . ILE A 1 400 ? 18.408 16.056 -34.483 1.00 62.25 400 ILE A C 1
ATOM 3286 O O . ILE A 1 400 ? 18.125 14.885 -34.269 1.00 62.25 400 ILE A O 1
ATOM 3290 N N . LYS A 1 401 ? 19.422 16.652 -33.837 1.00 59.22 401 LYS A N 1
ATOM 3291 C CA . LYS A 1 401 ? 20.209 15.953 -32.805 1.00 59.22 401 LYS A CA 1
ATOM 3292 C C . LYS A 1 401 ? 19.352 15.520 -31.631 1.00 59.22 401 LYS A C 1
ATOM 3294 O O . LYS A 1 401 ? 19.500 14.403 -31.188 1.00 59.22 401 LYS A O 1
ATOM 3299 N N . SER A 1 402 ? 18.404 16.327 -31.163 1.00 56.94 402 SER A N 1
ATOM 3300 C CA . SER A 1 402 ? 17.485 15.898 -30.108 1.00 56.94 402 SER A CA 1
ATOM 3301 C C . SER A 1 402 ? 16.530 14.801 -30.571 1.00 56.94 402 SER A C 1
ATOM 3303 O O . SER A 1 402 ? 16.093 14.036 -29.737 1.00 56.94 402 SER A O 1
ATOM 3305 N N . GLN A 1 403 ? 16.228 14.663 -31.862 1.00 52.66 403 GLN A N 1
ATOM 3306 C CA . GLN A 1 403 ? 15.421 13.561 -32.401 1.00 52.66 403 GLN A CA 1
ATOM 3307 C C . GLN A 1 403 ? 16.245 12.305 -32.729 1.00 52.66 403 GLN A C 1
ATOM 3309 O O . GLN A 1 403 ? 15.669 11.222 -32.814 1.00 52.66 403 GLN A O 1
ATOM 3314 N N . ILE A 1 404 ? 17.560 12.456 -32.921 1.00 55.22 404 ILE A N 1
ATOM 3315 C CA . ILE A 1 404 ? 18.531 11.374 -33.145 1.00 55.22 404 ILE A CA 1
ATOM 3316 C C . ILE A 1 404 ? 19.090 10.845 -31.807 1.00 55.22 404 ILE A C 1
ATOM 3318 O O . ILE A 1 404 ? 19.226 9.636 -31.644 1.00 55.22 404 ILE A O 1
ATOM 3322 N N . ASP A 1 405 ? 19.384 11.734 -30.852 1.00 49.34 405 ASP A N 1
ATOM 3323 C CA . ASP A 1 405 ? 19.926 11.445 -29.514 1.00 49.34 405 ASP A CA 1
ATOM 3324 C C . ASP A 1 405 ? 18.824 11.217 -28.468 1.00 49.34 405 ASP A C 1
ATOM 3326 O O . ASP A 1 405 ? 19.052 10.502 -27.491 1.00 49.34 405 ASP A O 1
ATOM 3330 N N . SER A 1 406 ? 17.618 11.776 -28.652 1.00 46.06 406 SER A N 1
ATOM 3331 C CA . SER A 1 406 ? 16.444 11.191 -27.994 1.00 46.06 406 SER A CA 1
ATOM 3332 C C . SER A 1 406 ? 16.027 10.019 -28.861 1.00 46.06 406 SER A C 1
ATOM 3334 O O . SER A 1 406 ? 15.771 10.230 -30.048 1.00 46.06 406 SER A O 1
ATOM 3336 N N . PRO A 1 407 ? 15.925 8.799 -28.318 1.00 49.41 407 PRO A N 1
ATOM 3337 C CA . PRO A 1 407 ? 15.291 7.722 -29.042 1.00 49.41 407 PRO A CA 1
ATOM 3338 C C . PRO A 1 407 ? 13.836 8.149 -29.263 1.00 49.41 407 PRO A C 1
ATOM 3340 O O . PRO A 1 407 ? 12.992 8.083 -28.379 1.00 49.41 407 PRO A O 1
ATOM 3343 N N . SER A 1 408 ? 13.575 8.659 -30.460 1.00 42.28 408 SER A N 1
ATOM 3344 C CA . SER A 1 408 ? 12.259 8.742 -31.081 1.00 42.28 408 SER A CA 1
ATOM 3345 C C . SER A 1 408 ? 11.842 7.379 -31.652 1.00 42.28 408 SER A C 1
ATOM 3347 O O . SER A 1 408 ? 10.856 7.279 -32.369 1.00 42.28 408 SER A O 1
ATOM 3349 N N . GLY A 1 409 ? 12.571 6.311 -31.317 1.00 45.91 409 GLY A N 1
ATOM 3350 C CA . GLY A 1 409 ? 11.945 5.019 -31.098 1.00 45.91 409 GLY A CA 1
ATOM 3351 C C . GLY A 1 409 ? 11.339 5.071 -29.707 1.00 45.91 409 GLY A C 1
ATOM 3352 O O . GLY A 1 409 ? 12.072 5.278 -28.740 1.00 45.91 409 GLY A O 1
ATOM 3353 N N . GLU A 1 410 ? 10.017 4.943 -29.616 1.00 49.56 410 GLU A N 1
ATOM 3354 C CA . GLU A 1 410 ? 9.311 4.619 -28.377 1.00 49.56 410 GLU A CA 1
ATOM 3355 C C . GLU A 1 410 ? 10.221 3.735 -27.519 1.00 49.56 410 GLU A C 1
ATOM 3357 O O . GLU A 1 410 ? 10.799 2.776 -28.030 1.00 49.56 410 GLU A O 1
ATOM 3362 N N . THR A 1 411 ? 10.458 4.094 -26.253 1.00 55.41 411 THR A N 1
ATOM 3363 C CA . THR A 1 411 ? 11.243 3.209 -25.388 1.00 55.41 411 THR A CA 1
ATOM 3364 C C . THR A 1 411 ? 10.399 1.955 -25.260 1.00 55.41 411 THR A C 1
ATOM 3366 O O . THR A 1 411 ? 9.428 1.972 -24.509 1.00 55.41 411 THR A O 1
ATOM 3369 N N . GLU A 1 412 ? 10.664 0.942 -26.085 1.00 65.19 412 GLU A N 1
ATOM 3370 C CA . GLU A 1 412 ? 9.792 -0.218 -26.186 1.00 65.19 412 GLU A CA 1
ATOM 3371 C C . GLU A 1 412 ? 9.744 -0.844 -24.793 1.00 65.19 412 GLU A C 1
ATOM 3373 O O . GLU A 1 412 ? 10.762 -1.257 -24.232 1.00 65.19 412 GLU A O 1
ATOM 3378 N N . MET A 1 413 ? 8.568 -0.783 -24.171 1.00 71.88 413 MET A N 1
ATOM 3379 C CA . MET A 1 413 ? 8.343 -1.333 -22.845 1.00 71.88 413 MET A CA 1
ATOM 3380 C C . MET A 1 413 ? 7.887 -2.768 -23.040 1.00 71.88 413 MET A C 1
ATOM 3382 O O . MET A 1 413 ? 6.776 -3.013 -23.510 1.00 71.88 413 MET A O 1
ATOM 3386 N N . PHE A 1 414 ? 8.743 -3.716 -22.685 1.00 80.31 414 PHE A N 1
ATOM 3387 C CA . PHE A 1 414 ? 8.388 -5.127 -22.730 1.00 80.31 414 PHE A CA 1
ATOM 3388 C C . PHE A 1 414 ? 7.844 -5.543 -21.377 1.00 80.31 414 PHE A C 1
ATOM 3390 O O . PHE A 1 414 ? 8.421 -5.214 -20.345 1.00 80.31 414 PHE A O 1
ATOM 3397 N N . PHE A 1 415 ? 6.740 -6.277 -21.379 1.00 83.12 415 PHE A N 1
ATOM 3398 C CA . PHE A 1 415 ? 6.145 -6.807 -20.165 1.00 83.12 415 PHE A CA 1
ATOM 3399 C C . PHE A 1 415 ? 6.075 -8.324 -20.271 1.00 83.12 415 PHE A C 1
ATOM 3401 O O . PHE A 1 415 ? 5.369 -8.849 -21.130 1.00 83.12 415 PHE A O 1
ATOM 3408 N N . ASP A 1 416 ? 6.771 -9.022 -19.378 1.00 82.19 416 ASP A N 1
ATOM 3409 C CA . ASP A 1 416 ? 6.709 -10.484 -19.324 1.00 82.19 416 ASP A CA 1
ATOM 3410 C C . ASP A 1 416 ? 5.395 -10.929 -18.674 1.00 82.19 416 ASP A C 1
ATOM 3412 O O . ASP A 1 416 ? 4.731 -11.848 -19.147 1.00 82.19 416 ASP A O 1
ATOM 3416 N N . ASN A 1 417 ? 5.007 -10.258 -17.582 1.00 82.25 417 ASN A N 1
ATOM 3417 C CA . ASN A 1 417 ? 3.798 -10.564 -16.824 1.00 82.25 417 ASN A CA 1
ATOM 3418 C C . ASN A 1 417 ? 3.081 -9.287 -16.376 1.00 82.25 417 ASN A C 1
ATOM 3420 O O . ASN A 1 417 ? 3.562 -8.583 -15.485 1.00 82.25 417 ASN A O 1
ATOM 3424 N N . ILE A 1 418 ? 1.887 -9.050 -16.923 1.00 90.44 418 ILE A N 1
ATOM 3425 C CA . ILE A 1 418 ? 0.955 -8.017 -16.456 1.00 90.44 418 ILE A CA 1
ATOM 3426 C C . ILE A 1 418 ? -0.229 -8.699 -15.773 1.00 90.44 418 ILE A C 1
ATOM 3428 O O . ILE A 1 418 ? -0.893 -9.547 -16.364 1.00 90.44 418 ILE A O 1
ATOM 3432 N N . HIS A 1 419 ? -0.518 -8.310 -14.535 1.00 89.69 419 HIS A N 1
ATOM 3433 C CA . HIS A 1 419 ? -1.724 -8.719 -13.825 1.00 89.69 419 HIS A CA 1
ATOM 3434 C C . HIS A 1 419 ? -2.416 -7.482 -13.261 1.00 89.69 419 HIS A C 1
ATOM 3436 O O . HIS A 1 419 ? -1.919 -6.846 -12.335 1.00 89.69 419 HIS A O 1
ATOM 3442 N N . LEU A 1 420 ? -3.588 -7.174 -13.803 1.00 88.25 420 LEU A N 1
ATOM 3443 C CA . LEU A 1 420 ? -4.505 -6.186 -13.249 1.00 88.25 420 LEU A CA 1
ATOM 3444 C C . LEU A 1 420 ? -5.674 -6.935 -12.609 1.00 88.25 420 LEU A C 1
ATOM 3446 O O . LEU A 1 420 ? -6.289 -7.779 -13.264 1.00 88.25 420 LEU A O 1
ATOM 3450 N N . SER A 1 421 ? -5.969 -6.675 -11.337 1.00 85.50 421 SER A N 1
ATOM 3451 C CA . SER A 1 421 ? -7.155 -7.255 -10.706 1.00 85.50 421 SER A CA 1
ATOM 3452 C C . SER A 1 421 ? -8.425 -6.748 -11.400 1.00 85.50 421 SER A C 1
ATOM 3454 O O . SER A 1 421 ? -8.490 -5.553 -11.702 1.00 85.50 421 SER A O 1
ATOM 3456 N N . PRO A 1 422 ? -9.457 -7.590 -11.588 1.00 81.56 422 PRO A N 1
ATOM 3457 C CA . PRO A 1 422 ? -10.758 -7.130 -12.062 1.00 81.56 422 PRO A CA 1
ATOM 3458 C C . PRO A 1 422 ? -11.293 -6.013 -11.161 1.00 81.56 422 PRO A C 1
ATOM 3460 O O . PRO A 1 422 ? -11.427 -6.206 -9.951 1.00 81.56 422 PRO A O 1
ATOM 3463 N N . LEU A 1 423 ? -11.575 -4.851 -11.748 1.00 84.56 423 LEU A N 1
ATOM 3464 C CA . LEU A 1 423 ? -12.084 -3.694 -11.024 1.00 84.56 423 LEU A CA 1
ATOM 3465 C C . LEU A 1 423 ? -13.594 -3.816 -10.863 1.00 84.56 423 LEU A C 1
ATOM 3467 O O . LEU A 1 423 ? -14.308 -4.097 -11.817 1.00 84.56 423 LEU A O 1
ATOM 3471 N N . LYS A 1 424 ? -14.083 -3.584 -9.649 1.00 88.19 424 LYS A N 1
ATOM 3472 C CA . LYS A 1 424 ? -15.513 -3.445 -9.379 1.00 88.19 424 LYS A CA 1
ATOM 3473 C C . LYS A 1 424 ? -15.745 -2.118 -8.691 1.00 88.19 424 LYS A C 1
ATOM 3475 O O . LYS A 1 424 ? -15.240 -1.902 -7.589 1.00 88.19 424 LYS A O 1
ATOM 3480 N N . ILE A 1 425 ? -16.471 -1.238 -9.367 1.00 89.81 425 ILE A N 1
ATOM 3481 C CA . ILE A 1 425 ? -16.671 0.141 -8.926 1.00 89.81 425 ILE A CA 1
ATOM 3482 C C . ILE A 1 425 ? -18.168 0.404 -8.836 1.00 89.81 425 ILE A C 1
ATOM 3484 O O . ILE A 1 425 ? -18.880 0.251 -9.825 1.00 89.81 425 ILE A O 1
ATOM 3488 N N . HIS A 1 426 ? -18.630 0.799 -7.656 1.00 91.06 426 HIS A N 1
ATOM 3489 C CA . HIS A 1 426 ? -20.006 1.218 -7.407 1.00 91.06 426 HIS A CA 1
ATOM 3490 C C . HIS A 1 426 ? -20.100 2.728 -7.584 1.00 91.06 426 HIS A C 1
ATOM 3492 O O . HIS A 1 426 ? -19.581 3.470 -6.758 1.00 91.06 426 HIS A O 1
ATOM 3498 N N . VAL A 1 427 ? -20.728 3.199 -8.654 1.00 89.62 427 VAL A N 1
ATOM 3499 C CA . VAL A 1 427 ? -20.826 4.631 -8.949 1.00 89.62 427 VAL A CA 1
ATOM 3500 C C . VAL A 1 427 ? -22.202 5.149 -8.555 1.00 89.62 427 VAL A C 1
ATOM 3502 O O . VAL A 1 427 ? -23.223 4.634 -9.008 1.00 89.62 427 VAL A O 1
ATOM 3505 N N . SER A 1 428 ? -22.225 6.187 -7.723 1.00 89.31 428 SER A N 1
ATOM 3506 C CA . SER A 1 428 ? -23.417 6.982 -7.427 1.00 89.31 428 SER A CA 1
ATOM 3507 C C . SER A 1 428 ? -23.160 8.439 -7.789 1.00 89.31 428 SER A C 1
ATOM 3509 O O . SER A 1 428 ? -22.104 8.990 -7.486 1.00 89.31 428 SER A O 1
ATOM 3511 N N . PHE A 1 429 ? -24.121 9.059 -8.455 1.00 88.62 429 PHE A N 1
ATOM 3512 C CA . PHE A 1 429 ? -24.056 10.433 -8.909 1.00 88.62 429 PHE A CA 1
ATOM 3513 C C . PHE A 1 429 ? -25.333 11.176 -8.527 1.00 88.62 429 PHE A C 1
ATOM 3515 O O . PHE A 1 429 ? -26.438 10.716 -8.828 1.00 88.62 429 PHE A O 1
ATOM 3522 N N . SER A 1 430 ? -25.162 12.335 -7.894 1.00 87.12 430 SER A N 1
ATOM 3523 C CA . SER A 1 430 ? -26.251 13.239 -7.536 1.00 87.12 430 SER A CA 1
ATOM 3524 C C . SER A 1 430 ? -26.119 14.572 -8.258 1.00 87.12 430 SER A C 1
ATOM 3526 O O . SER A 1 430 ? -25.034 15.138 -8.405 1.00 87.12 430 SER A O 1
ATOM 3528 N N . MET A 1 431 ? -27.270 15.110 -8.652 1.00 79.19 431 MET A N 1
ATOM 3529 C CA . MET A 1 431 ? -27.386 16.435 -9.252 1.00 79.19 431 MET A CA 1
ATOM 3530 C C . MET A 1 431 ? -27.402 17.574 -8.222 1.00 79.19 431 MET A C 1
ATOM 3532 O O . MET A 1 431 ? -27.552 18.738 -8.591 1.00 79.19 431 MET A O 1
ATOM 3536 N N . HIS A 1 432 ? -27.258 17.275 -6.928 1.00 75.31 432 HIS A N 1
ATOM 3537 C CA . HIS A 1 432 ? -27.187 18.311 -5.902 1.00 75.31 432 HIS A CA 1
ATOM 3538 C C . HIS A 1 432 ? -25.950 19.205 -6.088 1.00 75.31 432 HIS A C 1
ATOM 3540 O O . HIS A 1 432 ? -24.813 18.739 -6.202 1.00 75.31 432 HIS A O 1
ATOM 3546 N N . GLY A 1 433 ? -26.175 20.521 -6.100 1.00 70.19 433 GLY A N 1
ATOM 3547 C CA . GLY A 1 433 ? -25.120 21.526 -6.197 1.00 70.19 433 GLY A CA 1
ATOM 3548 C C . GLY A 1 433 ? -25.465 22.687 -7.124 1.00 70.19 433 GLY A C 1
ATOM 3549 O O . GLY A 1 433 ? -26.573 22.802 -7.645 1.00 70.19 433 GLY A O 1
ATOM 3550 N N . SER A 1 434 ? -24.501 23.586 -7.313 1.00 68.62 434 SER A N 1
ATOM 3551 C CA . SER A 1 434 ? -24.629 24.710 -8.236 1.00 68.62 434 SER A CA 1
ATOM 3552 C C . SER A 1 434 ? -24.538 24.245 -9.693 1.00 68.62 434 SER A C 1
ATOM 3554 O O . SER A 1 434 ? -23.808 23.312 -10.038 1.00 68.62 434 SER A O 1
ATOM 3556 N N . ASN A 1 435 ? -25.287 24.908 -10.578 1.00 72.12 435 ASN A N 1
ATOM 3557 C CA . ASN A 1 435 ? -25.152 24.670 -12.011 1.00 72.12 435 ASN A CA 1
ATOM 3558 C C . ASN A 1 435 ? -23.793 25.188 -12.506 1.00 72.12 435 ASN A C 1
ATOM 3560 O O . ASN A 1 435 ? -23.399 26.300 -12.134 1.00 72.12 435 ASN A O 1
ATOM 3564 N N . PRO A 1 436 ? -23.077 24.418 -13.345 1.00 73.25 436 PRO A N 1
ATOM 3565 C CA . PRO A 1 436 ? -21.819 24.867 -13.922 1.00 73.25 436 PRO A CA 1
ATOM 3566 C C . PRO A 1 436 ? -22.046 26.143 -14.740 1.00 73.25 436 PRO A C 1
ATOM 3568 O O . PRO A 1 436 ? -22.983 26.231 -15.533 1.00 73.25 436 PRO A O 1
ATOM 3571 N N . SER A 1 437 ? -21.185 27.144 -14.555 1.00 74.25 437 SER A N 1
ATOM 3572 C CA . SER A 1 437 ? -21.240 28.356 -15.379 1.00 74.25 437 SER A CA 1
ATOM 3573 C C . SER A 1 437 ? -20.881 28.039 -16.837 1.00 74.25 437 SER A C 1
ATOM 3575 O O . SER A 1 437 ? -20.023 27.194 -17.094 1.00 74.25 437 SER A O 1
ATOM 3577 N N . GLU A 1 438 ? -21.479 28.748 -17.801 1.00 70.88 438 GLU A N 1
ATOM 3578 C CA . GLU A 1 438 ? -21.191 28.557 -19.237 1.00 70.88 438 GLU A CA 1
ATOM 3579 C C . GLU A 1 438 ? -19.695 28.691 -19.564 1.00 70.88 438 GLU A C 1
ATOM 3581 O O . GLU A 1 438 ? -19.175 27.987 -20.424 1.00 70.88 438 GLU A O 1
ATOM 3586 N N . LYS A 1 439 ? -18.976 29.550 -18.829 1.00 73.75 439 LYS A N 1
ATOM 3587 C CA . LYS A 1 439 ? -17.522 29.709 -18.966 1.00 73.75 439 LYS A CA 1
ATOM 3588 C C . LYS A 1 439 ? -16.765 28.419 -18.634 1.00 73.75 439 LYS A C 1
ATOM 3590 O O . LYS A 1 439 ? -15.889 28.033 -19.396 1.00 73.75 439 LYS A O 1
ATOM 3595 N N . LEU A 1 440 ? -17.134 27.742 -17.545 1.00 72.62 440 LEU A N 1
ATOM 3596 C CA . LEU A 1 440 ? -16.502 26.484 -17.127 1.00 72.62 440 LEU A CA 1
ATOM 3597 C C . LEU A 1 440 ? -16.825 25.333 -18.088 1.00 72.62 440 LEU A C 1
ATOM 3599 O O . LEU A 1 440 ? -15.956 24.518 -18.383 1.00 72.62 440 LEU A O 1
ATOM 3603 N N . LEU A 1 441 ? -18.058 25.280 -18.603 1.00 72.81 441 LEU A N 1
ATOM 3604 C CA . LEU A 1 441 ? -18.467 24.274 -19.593 1.00 72.81 441 LEU A CA 1
ATOM 3605 C C . LEU A 1 441 ? -17.707 24.424 -20.915 1.00 72.81 441 LEU A C 1
ATOM 3607 O O . LEU A 1 441 ? -17.360 23.422 -21.532 1.00 72.81 441 LEU A O 1
ATOM 3611 N N . ASN A 1 442 ? -17.429 25.660 -21.334 1.00 74.69 442 ASN A N 1
ATOM 3612 C CA . ASN A 1 442 ? -16.670 25.930 -22.554 1.00 74.69 442 ASN A CA 1
ATOM 3613 C C . ASN A 1 442 ? -15.180 25.587 -22.412 1.00 74.69 442 ASN A C 1
ATOM 3615 O O . ASN A 1 442 ? -14.552 25.209 -23.398 1.00 74.69 442 ASN A O 1
ATOM 3619 N N . GLU A 1 443 ? -14.616 25.702 -21.208 1.00 78.06 443 GLU A N 1
ATOM 3620 C CA . GLU A 1 443 ? -13.225 25.323 -20.930 1.00 78.06 443 GLU A CA 1
ATOM 3621 C C . GLU A 1 443 ? -13.053 23.798 -20.821 1.00 78.06 443 GLU A C 1
ATOM 3623 O O . GLU A 1 443 ? -12.052 23.255 -21.285 1.00 78.06 443 GLU A O 1
ATOM 3628 N N . TYR A 1 444 ? -14.066 23.091 -20.302 1.00 79.88 444 TYR A N 1
ATOM 3629 C CA . TYR A 1 444 ? -14.083 21.628 -20.175 1.00 79.88 444 TYR A CA 1
ATOM 3630 C C . TYR A 1 444 ? -15.303 21.000 -20.883 1.00 79.88 444 TYR A C 1
ATOM 3632 O O . TYR A 1 444 ? -16.194 20.451 -20.223 1.00 79.88 444 TYR A O 1
ATOM 3640 N N . PRO A 1 445 ? -15.346 21.010 -22.231 1.00 76.62 445 PRO A N 1
ATOM 3641 C CA . PRO A 1 445 ? -16.526 20.615 -23.007 1.00 76.62 445 PRO A CA 1
ATOM 3642 C C . PRO A 1 445 ? -16.920 19.144 -22.828 1.00 76.62 445 PRO A C 1
ATOM 3644 O O . PRO A 1 445 ? -18.105 18.819 -22.833 1.00 76.62 445 PRO A O 1
ATOM 3647 N N . LEU A 1 446 ? -15.949 18.249 -22.609 1.00 79.25 446 LEU A N 1
ATOM 3648 C CA . LEU A 1 446 ? -16.217 16.831 -22.342 1.00 79.25 446 LEU A CA 1
ATOM 3649 C C . LEU A 1 446 ? -16.942 16.633 -21.004 1.00 79.25 446 LEU A C 1
ATOM 3651 O O . LEU A 1 446 ? -17.909 15.879 -20.924 1.00 79.25 446 LEU A O 1
ATOM 3655 N N . VAL A 1 447 ? -16.503 17.337 -19.958 1.00 78.06 447 VAL A N 1
ATOM 3656 C CA . VAL A 1 447 ? -17.144 17.266 -18.639 1.00 78.06 447 VAL A CA 1
ATOM 3657 C C . VAL A 1 447 ? -18.524 17.909 -18.696 1.00 78.06 447 VAL A C 1
ATOM 3659 O O . VAL A 1 447 ? -19.476 17.368 -18.141 1.00 78.06 447 VAL A O 1
ATOM 3662 N N . GLY A 1 448 ? -18.661 19.010 -19.437 1.00 75.19 448 GLY A N 1
ATOM 3663 C CA . GLY A 1 448 ? -19.953 19.639 -19.680 1.00 75.19 448 GLY A CA 1
ATOM 3664 C C . GLY A 1 448 ? -20.951 18.729 -20.391 1.00 75.19 448 GLY A C 1
ATOM 3665 O O . GLY A 1 448 ? -22.101 18.638 -19.966 1.00 75.19 448 GLY A O 1
ATOM 3666 N N . PHE A 1 449 ? -20.505 17.995 -21.411 1.00 78.44 449 PHE A N 1
ATOM 3667 C CA . PHE A 1 449 ? -21.319 16.983 -22.083 1.00 78.44 449 PHE A CA 1
ATOM 3668 C C . PHE A 1 449 ? -21.722 15.841 -21.135 1.00 78.44 449 PHE A C 1
ATOM 3670 O O . PHE A 1 449 ? -22.881 15.428 -21.122 1.00 78.44 449 PHE A O 1
ATOM 3677 N N . LEU A 1 450 ? -20.800 15.351 -20.301 1.00 77.56 450 LEU A N 1
ATOM 3678 C CA . LEU A 1 450 ? -21.098 14.308 -19.312 1.00 77.56 450 LEU A CA 1
ATOM 3679 C C . LEU A 1 450 ? -22.125 14.776 -18.274 1.00 77.56 450 LEU A C 1
ATOM 3681 O O . LEU A 1 450 ? -23.078 14.058 -17.991 1.00 77.56 450 LEU A O 1
ATOM 3685 N N . LEU A 1 451 ? -22.000 16.002 -17.765 1.00 75.06 451 LEU A N 1
ATOM 3686 C CA . LEU A 1 451 ? -22.997 16.574 -16.860 1.00 75.06 451 LEU A CA 1
ATOM 3687 C C . LEU A 1 451 ? -24.356 16.731 -17.557 1.00 75.06 451 LEU A C 1
ATOM 3689 O O . LEU A 1 451 ? -25.370 16.317 -17.015 1.00 75.06 451 LEU A O 1
ATOM 3693 N N . GLN A 1 452 ? -24.395 17.236 -18.793 1.00 72.75 452 GLN A N 1
ATOM 3694 C CA . GLN A 1 452 ? -25.647 17.379 -19.550 1.00 72.75 452 GLN A CA 1
ATOM 3695 C C . GLN A 1 452 ? -26.324 16.042 -19.877 1.00 72.75 452 GLN A C 1
ATOM 3697 O O . GLN A 1 452 ? -27.551 15.973 -19.905 1.00 72.75 452 GLN A O 1
ATOM 3702 N N . THR A 1 453 ? -25.550 14.985 -20.126 1.00 71.19 453 THR A N 1
ATOM 3703 C CA . THR A 1 453 ? -26.093 13.641 -20.384 1.00 71.19 453 THR A CA 1
ATOM 3704 C C . THR A 1 453 ? -26.589 12.966 -19.108 1.00 71.19 453 THR A C 1
ATOM 3706 O O . THR A 1 453 ? -27.616 12.291 -19.142 1.00 71.19 453 THR A O 1
ATOM 3709 N N . LEU A 1 454 ? -25.918 13.195 -17.976 1.00 68.25 454 LEU A N 1
ATOM 3710 C CA . LEU A 1 454 ? -26.338 12.710 -16.658 1.00 68.25 454 LEU A CA 1
ATOM 3711 C C . LEU A 1 454 ? -27.480 13.536 -16.047 1.00 68.25 454 LEU A C 1
ATOM 3713 O O . LEU A 1 454 ? -28.220 13.011 -15.222 1.00 68.25 454 LEU A O 1
ATOM 3717 N N . ASN A 1 455 ? -27.707 14.772 -16.508 1.00 60.66 455 ASN A N 1
ATOM 3718 C CA . ASN A 1 455 ? -28.797 15.645 -16.048 1.00 60.66 455 ASN A CA 1
ATOM 3719 C C . ASN A 1 455 ? -30.215 15.068 -16.245 1.00 60.66 455 ASN A C 1
ATOM 3721 O O . ASN A 1 455 ? -31.199 15.684 -15.838 1.00 60.66 455 ASN A O 1
ATOM 3725 N N . VAL A 1 456 ? -30.340 13.920 -16.913 1.00 56.44 456 VAL A N 1
ATOM 3726 C CA . VAL A 1 456 ? -31.616 13.262 -17.207 1.00 56.44 456 VAL A CA 1
ATOM 3727 C C . VAL A 1 456 ? -31.997 12.231 -16.127 1.00 56.44 456 VAL A C 1
ATOM 3729 O O . VAL A 1 456 ? -33.175 11.885 -16.035 1.00 56.44 456 VAL A O 1
ATOM 3732 N N . ALA A 1 457 ? -31.062 11.760 -15.283 1.00 57.84 457 ALA A N 1
ATOM 3733 C CA . ALA A 1 457 ? -31.358 10.811 -14.201 1.00 57.84 457 ALA A CA 1
ATOM 3734 C C . ALA A 1 457 ? -30.308 10.817 -13.071 1.00 57.84 457 ALA A C 1
ATOM 3736 O O . ALA A 1 457 ? -29.108 10.760 -13.331 1.00 57.84 457 ALA A O 1
ATOM 3737 N N . GLU A 1 458 ? -30.760 10.777 -11.811 1.00 63.47 458 GLU A N 1
ATOM 3738 C CA . GLU A 1 458 ? -29.891 10.397 -10.690 1.00 63.47 458 GLU A CA 1
ATOM 3739 C C . GLU A 1 458 ? -29.445 8.941 -10.857 1.00 63.47 458 GLU A C 1
ATOM 3741 O O . GLU A 1 458 ? -30.258 8.045 -11.104 1.00 63.47 458 GLU A O 1
ATOM 3746 N N . VAL A 1 459 ? -28.142 8.703 -10.716 1.00 74.75 459 VAL A N 1
ATOM 3747 C CA . VAL A 1 459 ? -27.555 7.370 -10.849 1.00 74.75 459 VAL A CA 1
ATOM 3748 C C . VAL A 1 459 ? -27.181 6.894 -9.458 1.00 74.75 459 VAL A C 1
ATOM 3750 O O . VAL A 1 459 ? -26.379 7.527 -8.785 1.00 74.75 459 VAL A O 1
ATOM 3753 N N . GLN A 1 460 ? -27.744 5.779 -9.010 1.00 74.81 460 GLN A N 1
ATOM 3754 C CA . GLN A 1 460 ? -27.423 5.211 -7.703 1.00 74.81 460 GLN A CA 1
ATOM 3755 C C . GLN A 1 460 ? -26.905 3.788 -7.872 1.00 74.81 460 GLN A C 1
ATOM 3757 O O . GLN A 1 460 ? -27.541 2.969 -8.532 1.00 74.81 460 GLN A O 1
ATOM 3762 N N . ASP A 1 461 ? -25.752 3.519 -7.259 1.00 76.19 461 ASP A N 1
ATOM 3763 C CA . ASP A 1 461 ? -25.153 2.188 -7.122 1.00 76.19 461 ASP A CA 1
ATOM 3764 C C . ASP A 1 461 ? -25.006 1.396 -8.441 1.00 76.19 461 ASP A C 1
ATOM 3766 O O . ASP A 1 461 ? -25.312 0.203 -8.530 1.00 76.19 461 ASP A O 1
ATOM 3770 N N . VAL A 1 462 ? -24.528 2.057 -9.501 1.00 77.62 462 VAL A N 1
ATOM 3771 C CA . VAL A 1 462 ? -24.215 1.381 -10.768 1.00 77.62 462 VAL A CA 1
ATOM 3772 C C . VAL A 1 462 ? -22.874 0.670 -10.653 1.00 77.62 462 VAL A C 1
ATOM 3774 O O . VAL A 1 462 ? -21.841 1.297 -10.433 1.00 77.62 462 VAL A O 1
ATOM 3777 N N . ILE A 1 463 ? -22.891 -0.648 -10.845 1.00 78.00 463 ILE A N 1
ATOM 3778 C CA . ILE A 1 463 ? -21.697 -1.491 -10.759 1.00 78.00 463 ILE A CA 1
ATOM 3779 C C . ILE A 1 463 ? -21.012 -1.559 -12.125 1.00 78.00 463 ILE A C 1
ATOM 3781 O O . ILE A 1 463 ? -21.521 -2.193 -13.052 1.00 78.00 463 ILE A O 1
ATOM 3785 N N . LEU A 1 464 ? -19.828 -0.963 -12.223 1.00 75.00 464 LEU A N 1
ATOM 3786 C CA . LEU A 1 464 ? -18.904 -1.133 -13.342 1.00 75.00 464 LEU A CA 1
ATOM 3787 C C . LEU A 1 464 ? -17.996 -2.337 -13.056 1.00 75.00 464 LEU A C 1
ATOM 3789 O O . LEU A 1 464 ? -17.501 -2.477 -11.934 1.00 75.00 464 LEU A O 1
ATOM 3793 N N . ARG A 1 465 ? -17.822 -3.220 -14.043 1.00 70.44 465 ARG A N 1
ATOM 3794 C CA . ARG A 1 465 ? -17.003 -4.441 -13.963 1.00 70.44 465 ARG A CA 1
ATOM 3795 C C . ARG A 1 465 ? -15.969 -4.499 -15.071 1.00 70.44 465 ARG A C 1
ATOM 3797 O O . ARG A 1 465 ? -16.292 -3.983 -16.164 1.00 70.44 465 ARG A O 1
#

Secondary structure (DSSP, 8-state):
-EEEEEE-S------------------------EETTEE-------------S--TT--TT-SSEEEEE--SS--EEEEETT-S--EEE-TTEEEEE--SSTTS---EEE-BTTB---TT-SSS---EEEEEETTEEEEEE-S-HHHHHHHHHHTTT----SEEEEEEES-EEEEEEETTTTEEEEEEEEEPPPPEEEEEETTEEEEPPHHHHHHHHHHHHHHHHHHHH-TT-HHHHTPPEEETTEEEEEEETTEEEEEETT--EEEEEEE---SEEEEEEE-SSEEEEEEEE-EEEEEE--TT-S-SEEEEE---TT--S--SPPPSEEEEEEEEE-TTSS-EEEEEEEEEE--EEEEEEHHHHHHHHHHHHHHHHTS-THHHHHHHHHHHHS-HHHHHHHHHHTT-S---EEES-EEEPPP-EEEEEE--SPPPPHHHHHHSHHHHHHHHHHTT--EEEEEE-

Sequence (465 aa):
MILRVDAFHESYRLLFYAPFWILNRTDLKLDFQIENNRMLIDVIERPYLICPEKIGNYKIGDAPLLIVNLFENDSIPFRQSKDVRTEILPPLNYVYYTWIDPLQPKLLLVSRGSQTKDPLGKEGDPVYAVFLDGVQTVLLFCDDSKLIQTIAVKSPLSDSMDQQIQIGIKDIGISIVNDISREELFYISLNKSKIVWTEMKKSRVKILSSDINQQLEELYRTYTQQYEINPDDKQLMEKKYQMEGFREITFHDDTAELIDSKDRKKTAKRQALDGLWVEYSFSTMNSALHLRINRLQIDNQLSYTMFPVMLYPVIPKSTGNEYVEKPFIELSIYESKLAQTNIKQFKYFKLLIQEFAVQIDQGLIVAILSFLTQHNINSPPMINMSSDLEQIRKSLDIIIKSQIDSPSGETEMFFDNIHLSPLKIHVSFSMHGSNPSEKLLNEYPLVGFLLQTLNVAEVQDVILR

InterPro domains:
  IPR026847 Vacuolar protein sorting-associated protein 13 [PTHR16166] (58-454)

Foldseek 3Di:
DDKDKDAPDDDDDWDWPDPDDPDPPDPDDFDFDDDDPDTDGDPPPPDDDDDPDPPVDDDALPQQEKEFAQDQAFWKWKDDPPDPDIDIHGHGGIDRDHHPDPVDDPDMQIDGPPDRDDQPDDDDQPQWAWADDQNHTYIYGHPPSVVRVVRNVCHDPPPPFNGKTKGFGAKIKIWDAQPVVRFTFKIKIQHWWDKWKWWDDPPDTHTDFPVCRVVVVVVVVVLVVVCVVPVPPPCSQVDWDDDVQFDTWGDDPQKIWTQGPVRDTIIIGIDIGGQWMWMWTHDPFKIKIKIFGAWMWMAGRDPQDPGRTFKGADDDPPPPGDPGGDTQWIWIWMWGHNPVDLAIETADTAIEHGEMEGADEPASVLVVLVSVVVVVVVPPPVVVVVVVVVVVPDPPVVVVCCPVVVPPPDSHYHYNYYHYPDYKYFYWYYHGHDDRDPVSCVVVVVVVVVCVVCVVDGDGGDIDD

pLDDT: mean 70.56, std 20.48, range [20.72, 95.5]